Protein AF-J0WR57-F1 (afdb_monomer)

Foldseek 3Di:
DQWLQQPDDPPPDPPPVQDQPLPDVPCNPPRDGDDDPADDDDLDLADLPNQDDDRDDDPPQVSLQSLLSHPAAHALNSLSVLLVCCQDNPCNVNSLVSVLSSVVVVNRDLVSPAGPAATPPLLSLLVSLLVSVVSVNLVNSLSNLLNNLQRQLLDPHRDPNLLSSLVSNVVSLVVVVVCCVVVVDPLVSLVSLSLQSLCLEDDDDNSNVSSVVSNVVTDDDPDPRRPYPDLAADDLVQFVQDFQDDDAQAQQWDWAWDADPNFTKIWIAHNVRWIWIDGQADCVCCLWVLKDWTAGPPPRQIWIWHQDPVVSHIDIGSDDDPHTDLEAHHLNSVLSQLLSCLDPVRLVSLLSSVVSSRDGLVSVLVSQVRQCVPRLVSLLVSCVVNRNPCNRSVSSLLSLLQVQLPDPHGDPCLLSSLSVLVRCVVNQLVCCVVVSDPRRPSHSLVSQCPHDDSRNVSSVVSVVVSVVSVVVVVPDDDD

Secondary structure (DSSP, 8-state):
---TTS------S-------GGGSTT-TT-------SS------TT-TTT----SSSS--HHHHHHHHT-SSPPPHHHHHHHHHHHHHSSSHHHHHHHHHHHHHTT---GGG---SSPPS-HHHHHHHHHHHIIIIIHHHHHHHHHHHHHHHHHSSSPPTTHHHHHHHHHHHHHHHHHHHHTTSS-GGGG--HHHHHHHTSSS--HHHHHHHHHHHHSPPP-S-----S--PPPPHHHHB-----PPP-----EEEEEEETTEEEEEEE-TT--EEEEES---HIIIII-EEEEEETTT--EEEEEEETTTTEEEEESSPP-S---SPPPHHHHHHHHHHTTSTT-HHHHHHHHHTT---HHHHHHHHHHHHHHHHHHHHHHHHH-TTBHHHHHHHHHHHHHHHHTSSS--TTHHHHHHHHHHHHHHHHHHHHTTSSPPP--TTHHHHHT-SHHHHHHHHHHHHHHHHHHHHHHTSPP-

Organism: NCBI:txid1125718

Solvent-accessible surface area (backbone atoms only — not comparable to full-atom values): 27107 Å² total; per-residue (Å²): 128,81,62,60,54,66,71,78,79,88,58,102,54,94,68,77,71,78,61,70,46,40,82,41,94,92,36,64,85,51,95,56,79,73,83,85,90,70,76,73,93,74,98,55,80,86,47,83,82,78,61,86,61,67,83,66,75,100,66,68,64,68,59,30,52,51,61,32,61,47,90,59,64,51,52,42,68,54,42,43,49,48,57,49,33,33,64,68,38,94,60,25,68,62,27,41,53,18,50,52,46,16,42,77,70,62,21,60,53,44,88,37,57,71,68,88,45,68,60,76,63,32,43,52,46,23,51,54,35,44,55,40,26,75,72,70,37,43,71,40,28,57,45,49,48,27,53,53,31,36,48,38,42,71,41,99,60,78,53,81,31,50,42,40,35,44,50,39,48,58,70,46,44,63,63,51,52,52,32,32,75,70,65,75,38,66,72,74,73,59,59,41,65,10,44,48,29,34,32,44,42,82,79,82,49,68,39,29,53,53,25,39,56,51,52,72,76,40,76,86,68,98,58,83,75,59,81,53,80,65,83,68,57,53,54,48,90,71,20,55,77,60,76,79,87,54,76,65,37,85,54,52,38,46,61,38,76,42,77,54,94,93,36,66,25,36,40,36,34,37,76,87,67,54,47,31,35,30,69,57,43,91,47,64,48,48,48,37,41,44,34,45,71,30,30,32,66,91,78,66,47,67,31,30,38,33,72,38,76,93,75,71,40,69,44,79,34,83,62,80,80,87,62,72,48,89,66,61,40,33,31,32,59,41,36,50,49,57,55,16,24,42,46,99,87,28,53,65,53,46,50,47,30,57,72,59,61,26,69,22,46,68,25,52,48,72,32,37,81,48,39,44,88,83,41,41,66,39,49,54,50,42,44,72,76,38,44,50,46,38,66,52,46,51,42,61,40,47,51,48,36,28,57,30,26,71,40,97,64,65,52,92,58,43,43,57,39,39,51,51,44,54,20,42,49,65,28,52,48,54,34,24,75,71,67,76,44,74,80,81,82,57,53,32,40,76,62,31,38,80,40,76,66,66,40,7,55,38,30,43,53,41,50,52,51,55,48,57,54,50,53,63,56,71,76,49,81,88,126

Mean predicted aligned error: 15.96 Å

Radius of gyration: 25.79 Å; Cα contacts (8 Å, |Δi|>4): 731; chains: 1; bounding box: 66×67×67 Å

Structure (mmCIF, N/CA/C/O backbone):
data_AF-J0WR57-F1
#
_entry.id   AF-J0WR57-F1
#
loop_
_atom_site.group_PDB
_atom_site.id
_atom_site.type_symbol
_atom_site.label_atom_id
_atom_site.label_alt_id
_atom_site.label_comp_id
_atom_site.label_asym_id
_atom_site.label_entity_id
_atom_site.label_seq_id
_atom_site.pdbx_PDB_ins_code
_atom_site.Cartn_x
_atom_site.Cartn_y
_atom_site.Cartn_z
_atom_site.occupancy
_atom_site.B_iso_or_equiv
_atom_site.auth_seq_id
_atom_site.auth_comp_id
_atom_site.auth_asym_id
_atom_site.auth_atom_id
_atom_site.pdbx_PDB_model_num
ATOM 1 N N . MET A 1 1 ? -0.544 15.404 -5.374 1.00 26.88 1 MET A N 1
ATOM 2 C CA . MET A 1 1 ? -0.524 14.409 -4.278 1.00 26.88 1 MET A CA 1
ATOM 3 C C . MET A 1 1 ? -1.944 13.900 -4.107 1.00 26.88 1 MET A C 1
ATOM 5 O O . MET A 1 1 ? -2.766 14.613 -3.550 1.00 26.88 1 MET A O 1
ATOM 9 N N . GLU A 1 2 ? -2.259 12.734 -4.665 1.00 30.12 2 GLU A N 1
ATOM 10 C CA . GLU A 1 2 ? -3.587 12.127 -4.531 1.00 30.12 2 GLU A CA 1
ATOM 11 C C . GLU A 1 2 ? -3.778 11.599 -3.107 1.00 30.12 2 GLU A C 1
ATOM 13 O O . GLU A 1 2 ? -2.949 10.851 -2.590 1.00 30.12 2 GLU A O 1
ATOM 18 N N . HIS A 1 3 ? -4.840 12.051 -2.442 1.00 35.31 3 HIS A N 1
ATOM 19 C CA . HIS A 1 3 ? -5.084 11.751 -1.037 1.00 35.31 3 HIS A CA 1
ATOM 20 C C . HIS A 1 3 ? -5.622 10.312 -0.871 1.00 35.31 3 HIS A C 1
ATOM 22 O O . HIS A 1 3 ? -6.600 9.962 -1.532 1.00 35.31 3 HIS A O 1
ATOM 28 N N . PRO A 1 4 ? -5.113 9.496 0.074 1.00 35.62 4 PRO A N 1
ATOM 29 C CA . PRO A 1 4 ? -5.516 8.091 0.296 1.00 35.62 4 PRO A CA 1
ATOM 30 C C . PRO A 1 4 ? -6.956 7.884 0.811 1.00 35.62 4 PRO A C 1
ATOM 32 O O . PRO A 1 4 ? -7.306 6.792 1.251 1.00 35.62 4 PRO A O 1
ATOM 35 N N . LEU A 1 5 ? -7.786 8.930 0.794 1.00 33.75 5 LEU A N 1
ATOM 36 C CA . LEU A 1 5 ? -9.206 8.873 1.160 1.00 33.75 5 LEU A CA 1
ATOM 37 C C . LEU A 1 5 ? -10.145 9.024 -0.029 1.00 33.75 5 LEU A C 1
ATOM 39 O O . LEU A 1 5 ? -11.354 8.898 0.151 1.00 33.75 5 LEU A O 1
ATOM 43 N N . VAL A 1 6 ? -9.613 9.298 -1.223 1.00 38.66 6 VAL A N 1
ATOM 44 C CA . VAL A 1 6 ? -10.423 9.234 -2.433 1.00 38.66 6 VAL A CA 1
ATOM 45 C C . VAL A 1 6 ? -10.848 7.778 -2.577 1.00 38.66 6 VAL A C 1
ATOM 47 O O . VAL A 1 6 ? -10.002 6.918 -2.812 1.00 38.66 6 VAL A O 1
ATOM 50 N N . GLU A 1 7 ? -12.134 7.488 -2.357 1.00 36.50 7 GLU A N 1
ATOM 51 C CA . GLU A 1 7 ? -12.684 6.162 -2.623 1.00 36.50 7 GLU A CA 1
ATOM 52 C C . GLU A 1 7 ? -12.324 5.770 -4.063 1.00 36.50 7 GLU A C 1
ATOM 54 O O . GLU A 1 7 ? -12.762 6.453 -4.995 1.00 36.50 7 GLU A O 1
ATOM 59 N N . PRO A 1 8 ? -11.538 4.701 -4.288 1.00 34.19 8 PRO A N 1
ATOM 60 C CA . PRO A 1 8 ? -11.415 4.136 -5.616 1.00 34.19 8 PRO A CA 1
ATOM 61 C C . PRO A 1 8 ? -12.784 3.554 -5.949 1.00 34.19 8 PRO A C 1
ATOM 63 O O . PRO A 1 8 ? -13.221 2.634 -5.265 1.00 34.19 8 PRO A O 1
ATOM 66 N N . TRP A 1 9 ? -13.458 4.162 -6.918 1.00 34.75 9 TRP A N 1
ATOM 67 C CA . TRP A 1 9 ? -14.602 3.674 -7.689 1.00 34.75 9 TRP A CA 1
ATOM 68 C C . TRP A 1 9 ? -14.969 2.196 -7.406 1.00 34.75 9 TRP A C 1
ATOM 70 O O . TRP A 1 9 ? -14.271 1.309 -7.883 1.00 34.75 9 TRP A O 1
ATOM 80 N N . ASP A 1 10 ? -16.048 1.936 -6.650 1.00 30.19 10 ASP A N 1
ATOM 81 C CA . ASP A 1 10 ? -16.910 0.764 -6.918 1.00 30.19 10 ASP A CA 1
ATOM 82 C C . ASP A 1 10 ? -18.162 1.274 -7.614 1.00 30.19 10 ASP A C 1
ATOM 84 O O . ASP A 1 10 ? -19.243 1.324 -7.038 1.00 30.19 10 ASP A O 1
ATOM 88 N N . ASP A 1 11 ? -17.988 1.672 -8.861 1.00 33.50 11 ASP A N 1
ATOM 89 C CA . ASP A 1 11 ? -18.999 1.394 -9.860 1.00 33.50 11 ASP A CA 1
ATOM 90 C C . ASP A 1 11 ? -18.216 0.766 -11.012 1.00 33.50 11 ASP A C 1
ATOM 92 O O . ASP A 1 11 ? -17.541 1.458 -11.771 1.00 33.50 11 ASP A O 1
ATOM 96 N N . ASP A 1 12 ? -18.273 -0.563 -11.131 1.00 31.77 12 ASP A N 1
ATOM 97 C CA . ASP A 1 12 ? -17.769 -1.347 -12.274 1.00 31.77 12 ASP A CA 1
ATOM 98 C C . ASP A 1 12 ? -18.580 -1.078 -13.564 1.00 31.77 12 ASP A C 1
ATOM 100 O O . ASP A 1 12 ? -18.811 -1.942 -14.411 1.00 31.77 12 ASP A O 1
ATOM 104 N N . LYS A 1 13 ? -19.028 0.162 -13.740 1.00 29.81 13 LYS A N 1
ATOM 105 C CA . LYS A 1 13 ? -19.564 0.710 -14.972 1.00 29.81 13 LYS A CA 1
ATOM 106 C C . LYS A 1 13 ? -18.996 2.110 -15.099 1.00 29.81 13 LYS A C 1
ATOM 108 O O . LYS A 1 13 ? -19.203 2.945 -14.224 1.00 29.81 13 LYS A O 1
ATOM 113 N N . GLU A 1 14 ? -18.323 2.378 -16.213 1.00 30.67 14 GLU A N 1
ATOM 114 C CA . GLU A 1 14 ? -18.175 3.732 -16.741 1.00 30.67 14 GLU A CA 1
ATOM 115 C C . GLU A 1 14 ? -19.575 4.341 -16.926 1.00 30.67 14 GLU A C 1
ATOM 117 O O . GLU A 1 14 ? -20.140 4.359 -18.017 1.00 30.67 14 GLU A O 1
ATOM 122 N N . HIS A 1 15 ? -20.181 4.832 -15.853 1.00 32.00 15 HIS A N 1
ATOM 123 C CA . HIS A 1 15 ? -21.274 5.767 -15.961 1.00 32.00 15 HIS A CA 1
ATOM 124 C C . HIS A 1 15 ? -20.640 7.142 -16.089 1.00 32.00 15 HIS A C 1
ATOM 126 O O . HIS A 1 15 ? -20.362 7.845 -15.122 1.00 32.00 15 HIS A O 1
ATOM 132 N N . LEU A 1 16 ? -20.409 7.500 -17.354 1.00 35.66 16 LEU A N 1
ATOM 133 C CA . LEU A 1 16 ? -20.816 8.799 -17.872 1.00 35.66 16 LEU A CA 1
ATOM 134 C C . LEU A 1 16 ? -22.027 9.276 -17.059 1.00 35.66 16 LEU A C 1
ATOM 136 O O . LEU A 1 16 ? -23.134 8.769 -17.243 1.00 35.66 16 LEU A O 1
ATOM 140 N N . THR A 1 17 ? -21.827 10.194 -16.118 1.00 35.88 17 THR A N 1
ATOM 141 C CA . THR A 1 17 ? -22.966 10.885 -15.518 1.00 35.88 17 THR A CA 1
ATOM 142 C C . THR A 1 17 ? -23.488 11.835 -16.589 1.00 35.88 17 THR A C 1
ATOM 144 O O . THR A 1 17 ? -23.062 12.984 -16.668 1.00 35.88 17 THR A O 1
ATOM 147 N N . ASP A 1 18 ? -24.364 11.342 -17.465 1.00 36.44 18 ASP A N 1
ATOM 148 C CA . ASP A 1 18 ? -25.201 12.194 -18.306 1.00 36.44 18 ASP A CA 1
ATOM 149 C C . ASP A 1 18 ? -26.169 12.912 -17.359 1.00 36.44 18 ASP A C 1
ATOM 151 O O . ASP A 1 18 ? -27.240 12.416 -17.011 1.00 36.44 18 ASP A O 1
ATOM 155 N N . VAL A 1 19 ? -25.744 14.059 -16.833 1.00 42.56 19 VAL A N 1
ATOM 156 C CA . VAL A 1 19 ? -26.613 14.899 -16.013 1.00 42.56 19 VAL A CA 1
ATOM 157 C C . VAL A 1 19 ? -27.412 15.775 -16.959 1.00 42.56 19 VAL A C 1
ATOM 159 O O . VAL A 1 19 ? -26.905 16.761 -17.491 1.00 42.56 19 VAL A O 1
ATOM 162 N N . SER A 1 20 ? -28.675 15.406 -17.166 1.00 43.62 20 SER A N 1
ATOM 163 C CA . SER A 1 20 ? -29.628 16.265 -17.859 1.00 43.62 20 SER A CA 1
ATOM 164 C C . SER A 1 20 ? -29.878 17.515 -17.017 1.00 43.62 20 SER A C 1
ATOM 166 O O . SER A 1 20 ? -30.499 17.469 -15.955 1.00 43.62 20 SER A O 1
ATOM 168 N N . LEU A 1 21 ? -29.400 18.661 -17.499 1.00 50.06 21 LEU A N 1
ATOM 169 C CA . LEU A 1 21 ? -29.666 19.964 -16.884 1.00 50.06 21 LEU A CA 1
ATOM 170 C C . LEU A 1 21 ? -31.128 20.416 -17.068 1.00 50.06 21 LEU A C 1
ATOM 172 O O . LEU A 1 21 ? -31.550 21.383 -16.434 1.00 50.06 21 LEU A O 1
ATOM 176 N N . ALA A 1 22 ? -31.915 19.696 -17.876 1.00 45.75 22 ALA A N 1
ATOM 177 C CA . ALA A 1 22 ? -33.303 20.028 -18.190 1.00 45.75 22 ALA A CA 1
ATOM 178 C C . ALA A 1 22 ? -34.257 19.916 -16.986 1.00 45.75 22 ALA A C 1
ATOM 180 O O . ALA A 1 22 ? -35.310 20.551 -16.983 1.00 45.75 22 ALA A O 1
ATOM 181 N N . GLU A 1 23 ? -33.892 19.148 -15.956 1.00 47.56 23 GLU A N 1
ATOM 182 C CA . GLU A 1 23 ? -34.698 18.980 -14.738 1.00 47.56 23 GLU A CA 1
ATOM 183 C C . GLU A 1 23 ? -34.491 20.115 -13.713 1.00 47.56 23 GLU A C 1
ATOM 185 O O . GLU A 1 23 ? -35.165 20.161 -12.684 1.00 47.56 23 GLU A O 1
ATOM 190 N N . GLN A 1 24 ? -33.576 21.060 -13.971 1.00 49.53 24 GLN A N 1
ATOM 191 C CA . GLN A 1 24 ? -33.324 22.182 -13.066 1.00 49.53 24 GLN A CA 1
ATOM 192 C C . GLN A 1 24 ? -34.300 23.348 -13.310 1.00 49.53 24 GLN A C 1
ATOM 194 O O . GLN A 1 24 ? -34.477 23.776 -14.457 1.00 49.53 24 GLN A O 1
ATOM 199 N N . PRO A 1 25 ? -34.891 23.938 -12.249 1.00 41.72 25 PRO A N 1
ATOM 200 C CA . PRO A 1 25 ? -35.737 25.122 -12.380 1.00 41.72 25 PRO A CA 1
ATOM 201 C C . PRO A 1 25 ? -34.952 26.286 -13.002 1.00 41.72 25 PRO A C 1
ATOM 203 O O . PRO A 1 25 ? -33.979 26.755 -12.414 1.00 41.72 25 PRO A O 1
ATOM 206 N N . GLY A 1 26 ? -35.369 26.735 -14.190 1.00 50.66 26 GLY A N 1
ATOM 207 C CA . GLY A 1 26 ? -34.717 27.812 -14.951 1.00 50.66 26 GLY A CA 1
ATOM 208 C C . GLY A 1 26 ? -33.815 27.358 -16.107 1.00 50.66 26 GLY A C 1
ATOM 209 O O . GLY A 1 26 ? -33.384 28.201 -16.885 1.00 50.66 26 GLY A O 1
ATOM 210 N N . LEU A 1 27 ? -33.563 26.052 -16.259 1.00 50.47 27 LEU A N 1
ATOM 211 C CA . LEU A 1 27 ? -32.819 25.463 -17.392 1.00 50.47 27 LEU A CA 1
ATOM 212 C C . LEU A 1 27 ? -33.674 24.481 -18.213 1.00 50.47 27 LEU A C 1
ATOM 214 O O . LEU A 1 27 ? -33.183 23.772 -19.093 1.00 50.47 27 LEU A O 1
ATOM 218 N N . THR A 1 28 ? -34.976 24.457 -17.940 1.00 46.31 28 THR A N 1
ATOM 219 C CA . THR A 1 28 ? -35.961 23.629 -18.632 1.00 46.31 28 THR A CA 1
ATOM 220 C C . THR A 1 28 ? -35.990 23.997 -20.120 1.00 46.31 28 THR A C 1
ATOM 222 O O . THR A 1 28 ? -36.286 25.136 -20.476 1.00 46.31 28 THR A O 1
ATOM 225 N N . GLY A 1 29 ? -35.654 23.042 -20.994 1.00 45.31 29 GLY A N 1
ATOM 226 C CA . GLY A 1 29 ? -35.658 23.218 -22.455 1.00 45.31 29 GLY A CA 1
ATOM 227 C C . GLY A 1 29 ? -34.293 23.449 -23.117 1.00 45.31 29 GLY A C 1
ATOM 228 O O . GLY A 1 29 ? -34.242 23.539 -24.341 1.00 45.31 29 GLY A O 1
ATOM 229 N N . TRP A 1 30 ? -33.191 23.501 -22.360 1.00 38.59 30 TRP A N 1
ATOM 230 C CA . TRP A 1 30 ? -31.837 23.613 -22.921 1.00 38.59 30 TRP A CA 1
ATOM 231 C C . TRP A 1 30 ? -31.122 22.247 -22.919 1.00 38.59 30 TRP A C 1
ATOM 233 O O . TRP A 1 30 ? -30.823 21.727 -21.842 1.00 38.59 30 TRP A O 1
ATOM 243 N N . PRO A 1 31 ? -30.818 21.643 -24.088 1.00 42.03 31 PRO A N 1
ATOM 244 C CA . PRO A 1 31 ? -30.141 20.349 -24.167 1.00 42.03 31 PRO A CA 1
ATOM 245 C C . PRO A 1 31 ? -28.627 20.538 -24.007 1.00 42.03 31 PRO A C 1
ATOM 247 O O . PRO A 1 31 ? -27.867 20.508 -24.972 1.00 42.03 31 PRO A O 1
ATOM 250 N N . ILE A 1 32 ? -28.173 20.791 -22.781 1.00 42.75 32 ILE A N 1
ATOM 251 C CA . ILE A 1 32 ? -26.743 20.864 -22.469 1.00 42.75 32 ILE A CA 1
ATOM 252 C C . ILE A 1 32 ? -26.299 19.494 -21.949 1.00 42.75 32 ILE A C 1
ATOM 254 O O . ILE A 1 32 ? -26.688 19.087 -20.857 1.00 42.75 32 ILE A O 1
ATOM 258 N N . HIS A 1 33 ? -25.463 18.809 -22.730 1.00 39.94 33 HIS A N 1
ATOM 259 C CA . HIS A 1 33 ? -24.757 17.593 -22.323 1.00 39.94 33 HIS A CA 1
ATOM 260 C C . HIS A 1 33 ? -23.309 17.947 -21.973 1.00 39.94 33 HIS A C 1
ATOM 262 O O . HIS A 1 33 ? -22.580 18.475 -22.815 1.00 39.94 33 HIS A O 1
ATOM 268 N N . VAL A 1 34 ? -22.876 17.661 -20.743 1.00 41.56 34 VAL A N 1
ATOM 269 C CA . VAL A 1 34 ? -21.486 17.880 -20.314 1.00 41.56 34 VAL A CA 1
ATOM 270 C C . VAL A 1 34 ? -20.727 16.563 -20.427 1.00 41.56 34 VAL A C 1
ATOM 272 O O . VAL A 1 34 ? -21.001 15.613 -19.701 1.00 41.56 34 VAL A O 1
ATOM 275 N N . ARG A 1 35 ? -19.761 16.505 -21.349 1.00 36.25 35 ARG A N 1
ATOM 276 C CA . ARG A 1 35 ? -18.879 15.348 -21.541 1.00 36.25 35 ARG A CA 1
ATOM 277 C C . ARG A 1 35 ? -17.510 15.675 -20.943 1.00 36.25 35 ARG A C 1
ATOM 279 O O . ARG A 1 35 ? -16.794 16.522 -21.469 1.00 36.25 35 ARG A O 1
ATOM 286 N N . GLU A 1 36 ? -17.161 15.046 -19.826 1.00 43.22 36 GLU A N 1
ATOM 287 C CA . GLU A 1 36 ? -15.925 15.351 -19.097 1.00 43.22 36 GLU A CA 1
ATOM 288 C C . GLU A 1 36 ? -14.768 14.457 -19.569 1.00 43.22 36 GLU A C 1
ATOM 290 O O . GLU A 1 36 ? -14.849 13.233 -19.499 1.00 43.22 36 GLU A O 1
ATOM 295 N N . TYR A 1 37 ? -13.675 15.074 -20.023 1.00 34.19 37 TYR A N 1
ATOM 296 C CA . TYR A 1 37 ? -12.399 14.386 -20.271 1.00 34.19 37 TYR A CA 1
ATOM 297 C C . TYR A 1 37 ? -11.319 14.824 -19.263 1.00 34.19 37 TYR A C 1
ATOM 299 O O . TYR A 1 37 ? -10.432 14.040 -18.942 1.00 34.19 37 TYR A O 1
ATOM 307 N N . TRP A 1 38 ? -11.435 16.043 -18.719 1.00 30.92 38 TRP A N 1
ATOM 308 C CA . TRP A 1 38 ? -10.573 16.656 -17.702 1.00 30.92 38 TRP A CA 1
ATOM 309 C C . TRP A 1 38 ? -11.420 17.676 -16.910 1.00 30.92 38 TRP A C 1
ATOM 311 O O . TRP A 1 38 ? -12.221 18.386 -17.516 1.00 30.92 38 TRP A O 1
ATOM 321 N N . GLY A 1 39 ? -11.310 17.692 -15.577 1.00 37.38 39 GLY A N 1
ATOM 322 C CA . GLY A 1 39 ? -12.265 18.359 -14.677 1.00 37.38 39 GLY A CA 1
ATOM 323 C C . GLY A 1 39 ? -12.363 19.882 -14.831 1.00 37.38 39 GLY A C 1
ATOM 324 O O . GLY A 1 39 ? -11.349 20.566 -14.948 1.00 37.38 39 GLY A O 1
ATOM 325 N N . PHE A 1 40 ? -13.593 20.402 -14.777 1.00 32.50 40 PHE A N 1
ATOM 326 C CA . PHE A 1 40 ? -13.911 21.832 -14.691 1.00 32.50 40 PHE A CA 1
ATOM 327 C C . PHE A 1 40 ? -14.579 22.156 -13.345 1.00 32.50 40 PHE A C 1
ATOM 329 O O . PHE A 1 40 ? -15.391 21.375 -12.847 1.00 32.50 40 PHE A O 1
ATOM 336 N N . HIS A 1 41 ? -14.288 23.336 -12.790 1.00 34.84 41 HIS A N 1
ATOM 337 C CA . HIS A 1 41 ? -14.971 23.894 -11.620 1.00 34.84 41 HIS A CA 1
ATOM 338 C C . HIS A 1 41 ? -16.207 24.693 -12.067 1.00 34.84 41 HIS A C 1
ATOM 340 O O . HIS A 1 41 ? -16.068 25.730 -12.710 1.00 34.84 41 HIS A O 1
ATOM 346 N N . TYR A 1 42 ? -17.417 24.248 -11.707 1.00 36.66 42 TYR A N 1
ATOM 347 C CA . TYR A 1 42 ? -18.626 25.076 -11.806 1.00 36.66 42 TYR A CA 1
ATOM 348 C C . TYR A 1 42 ? -19.414 25.072 -10.490 1.00 36.66 42 TYR A C 1
ATOM 350 O O . TYR A 1 42 ? -19.765 24.025 -9.940 1.00 36.66 42 TYR A O 1
ATOM 358 N N . LEU A 1 43 ? -19.735 26.276 -10.009 1.00 39.16 43 LEU A N 1
ATOM 359 C CA . LEU A 1 43 ? -20.603 26.539 -8.862 1.00 39.16 43 LEU A CA 1
ATOM 360 C C . LEU A 1 43 ? -22.056 26.155 -9.194 1.00 39.16 43 LEU A C 1
ATOM 362 O O . LEU A 1 43 ? -22.813 26.963 -9.724 1.00 39.16 43 LEU A O 1
ATOM 366 N N . LEU A 1 44 ? -22.465 24.924 -8.872 1.00 51.34 44 LEU A N 1
ATOM 367 C CA . LEU A 1 44 ? -23.857 24.457 -8.993 1.00 51.34 44 LEU A CA 1
ATOM 368 C C . LEU A 1 44 ? -24.475 24.119 -7.615 1.00 51.34 44 LEU A C 1
ATOM 370 O O . LEU A 1 44 ? -24.326 23.000 -7.119 1.00 51.34 44 LEU A O 1
ATOM 374 N N . PRO A 1 45 ? -25.193 25.060 -6.965 1.00 41.03 45 PRO A N 1
ATOM 375 C CA . PRO A 1 45 ? -25.718 24.913 -5.597 1.00 41.03 45 PRO A CA 1
ATOM 376 C C . PRO A 1 45 ? -26.710 23.757 -5.370 1.00 41.03 45 PRO A C 1
ATOM 378 O O . PRO A 1 45 ? -27.014 23.439 -4.223 1.00 41.03 45 PRO A O 1
ATOM 381 N N . ARG A 1 46 ? -27.235 23.140 -6.439 1.00 43.66 46 ARG A N 1
ATOM 382 C CA . ARG A 1 46 ? -28.275 22.093 -6.389 1.00 43.66 46 ARG A CA 1
ATOM 383 C C . ARG A 1 46 ? -27.826 20.708 -6.878 1.00 43.66 46 ARG A C 1
ATOM 385 O O . ARG A 1 46 ? -28.667 19.828 -7.012 1.00 43.66 46 ARG A O 1
ATOM 392 N N . MET A 1 47 ? -26.533 20.491 -7.139 1.00 49.09 47 MET A N 1
ATOM 393 C CA . MET A 1 47 ? -26.031 19.217 -7.684 1.00 49.09 47 MET A CA 1
ATOM 394 C C . MET A 1 47 ? -24.988 18.556 -6.775 1.00 49.09 47 MET A C 1
ATOM 396 O O . MET A 1 47 ? -23.789 18.767 -6.942 1.00 49.09 47 MET A O 1
ATOM 400 N N . SER A 1 48 ? -25.430 17.693 -5.849 1.00 42.78 48 SER A N 1
ATOM 401 C CA . SER A 1 48 ? -24.553 16.893 -4.964 1.00 42.78 48 SER A CA 1
ATOM 402 C C . SER A 1 48 ? -23.544 16.019 -5.701 1.00 42.78 48 SER A C 1
ATOM 404 O O . SER A 1 48 ? -22.487 15.702 -5.158 1.00 42.78 48 SER A O 1
ATOM 406 N N . ASN A 1 49 ? -23.896 15.579 -6.908 1.00 41.44 49 ASN A N 1
ATOM 407 C CA . ASN A 1 49 ? -23.191 14.504 -7.603 1.00 41.44 49 ASN A CA 1
ATOM 408 C C . ASN A 1 49 ? -22.050 15.051 -8.465 1.00 41.44 49 ASN A C 1
ATOM 410 O O . ASN A 1 49 ? -21.045 14.372 -8.643 1.00 41.44 49 ASN A O 1
ATOM 414 N N . LEU A 1 50 ? -22.201 16.288 -8.955 1.00 43.41 50 LEU A N 1
ATOM 415 C CA . LEU A 1 50 ? -21.220 16.956 -9.812 1.00 43.41 50 LEU A CA 1
ATOM 416 C C . LEU A 1 50 ? -20.079 17.589 -9.016 1.00 43.41 50 LEU A C 1
ATOM 418 O O . LEU A 1 50 ? -19.060 17.966 -9.588 1.00 43.41 50 LEU A O 1
ATOM 422 N N . LEU A 1 51 ? -20.236 17.718 -7.695 1.00 42.38 51 LEU A N 1
ATOM 423 C CA . LEU A 1 51 ? -19.182 18.270 -6.869 1.00 42.38 51 LEU A CA 1
ATOM 424 C C . LEU A 1 51 ? -18.100 17.233 -6.572 1.00 42.38 51 LEU A C 1
ATOM 426 O O . LEU A 1 51 ? -18.350 16.144 -6.048 1.00 42.38 51 LEU A O 1
ATOM 430 N N . ILE A 1 52 ? -16.872 17.683 -6.815 1.00 40.31 52 ILE A N 1
ATOM 431 C CA . ILE A 1 52 ? -15.586 17.082 -6.466 1.00 40.31 52 ILE A CA 1
ATOM 432 C C . ILE A 1 52 ? -15.053 16.127 -7.539 1.00 40.31 52 ILE A C 1
ATOM 434 O O . ILE A 1 52 ? -15.046 14.904 -7.378 1.00 40.31 52 ILE A O 1
ATOM 438 N N . ARG A 1 53 ? -14.507 16.750 -8.589 1.00 37.75 53 ARG A N 1
ATOM 439 C CA . ARG A 1 53 ? -13.243 16.365 -9.217 1.00 37.75 53 ARG A CA 1
ATOM 440 C C . ARG A 1 53 ? -12.364 17.618 -9.324 1.00 37.75 53 ARG A C 1
ATOM 442 O O . ARG A 1 53 ? -12.662 18.509 -10.103 1.00 37.75 53 ARG A O 1
ATOM 449 N N . SER A 1 54 ? -11.258 17.657 -8.592 1.00 32.34 54 SER A N 1
ATOM 450 C CA . SER A 1 54 ? -9.981 18.010 -9.210 1.00 32.34 54 SER A CA 1
ATOM 451 C C . SER A 1 54 ? -8.905 17.187 -8.504 1.00 32.34 54 SER A C 1
ATOM 453 O O . SER A 1 54 ? -8.688 17.245 -7.297 1.00 32.34 54 SER A O 1
ATOM 455 N N . VAL A 1 55 ? -8.331 16.267 -9.270 1.00 34.66 55 VAL A N 1
ATOM 456 C CA . VAL A 1 55 ? -7.240 15.384 -8.845 1.00 34.66 55 VAL A CA 1
ATOM 457 C C . VAL A 1 55 ? -5.910 16.151 -8.876 1.00 34.66 55 VAL A C 1
ATOM 459 O O . VAL A 1 55 ? -4.913 15.701 -8.318 1.00 34.66 55 VAL A O 1
ATOM 462 N N . HIS A 1 56 ? -5.891 17.339 -9.480 1.00 32.94 56 HIS A N 1
ATOM 463 C CA . HIS A 1 56 ? -4.767 18.261 -9.572 1.00 32.94 56 HIS A CA 1
ATOM 464 C C . HIS A 1 56 ? -5.308 19.694 -9.414 1.00 32.94 56 HIS A C 1
ATOM 466 O O . HIS A 1 56 ? -6.356 19.982 -9.985 1.00 32.94 56 HIS A O 1
ATOM 472 N N . PHE A 1 57 ? -4.558 20.546 -8.703 1.00 32.03 57 PHE A N 1
ATOM 473 C CA . PHE A 1 57 ? -4.723 21.999 -8.478 1.00 32.03 57 PHE A CA 1
ATOM 474 C C . PHE A 1 57 ? -5.424 22.450 -7.176 1.00 32.03 57 PHE A C 1
ATOM 476 O O . PHE A 1 57 ? -6.634 22.318 -7.021 1.00 32.03 57 PHE A O 1
ATOM 483 N N . ASP A 1 58 ? -4.601 22.939 -6.236 1.00 35.25 58 ASP A N 1
ATOM 484 C CA . ASP A 1 58 ? -4.580 24.192 -5.434 1.00 35.25 58 ASP A CA 1
ATOM 485 C C . ASP A 1 58 ? -5.869 24.997 -5.109 1.00 35.25 58 ASP A C 1
ATOM 487 O O . ASP A 1 58 ? -5.793 26.024 -4.441 1.00 35.25 58 ASP A O 1
ATOM 491 N N . GLU A 1 59 ? -7.081 24.557 -5.458 1.00 40.09 59 GLU A N 1
ATOM 492 C CA . GLU A 1 59 ? -8.322 25.324 -5.222 1.00 40.09 59 GLU A CA 1
ATOM 493 C C . GLU A 1 59 ? -9.379 24.522 -4.433 1.00 40.09 59 GLU A C 1
ATOM 495 O O . GLU A 1 59 ? -10.516 24.296 -4.850 1.00 40.09 59 GLU A O 1
ATOM 500 N N . GLY A 1 60 ? -9.019 24.092 -3.218 1.00 49.53 60 GLY A N 1
ATOM 501 C CA . GLY A 1 60 ? -9.931 23.411 -2.278 1.00 49.53 60 GLY A CA 1
ATOM 502 C C . GLY A 1 60 ? -10.967 24.321 -1.588 1.00 49.53 60 GLY A C 1
ATOM 503 O O . GLY A 1 60 ? -11.837 23.832 -0.863 1.00 49.53 60 GLY A O 1
ATOM 504 N N . MET A 1 61 ? -10.885 25.639 -1.791 1.00 55.53 61 MET A N 1
ATOM 505 C CA . MET A 1 61 ? -11.615 26.655 -1.021 1.00 55.53 61 MET A CA 1
ATOM 506 C C . MET A 1 61 ? -13.112 26.742 -1.364 1.00 55.53 61 MET A C 1
ATOM 508 O O . MET A 1 61 ? -13.961 26.665 -0.471 1.00 55.53 61 MET A O 1
ATOM 512 N N . GLU A 1 62 ? -13.456 26.922 -2.642 1.00 53.22 62 GLU A N 1
ATOM 513 C CA . GLU A 1 62 ? -14.850 27.129 -3.069 1.00 53.22 62 GLU A CA 1
ATOM 514 C C . GLU A 1 62 ? -15.687 25.855 -2.887 1.00 53.22 62 GLU A C 1
ATOM 516 O O . GLU A 1 62 ? -16.839 25.904 -2.445 1.00 53.22 62 GLU A O 1
ATOM 521 N N . SER A 1 63 ? -15.051 24.700 -3.090 1.00 63.56 63 SER A N 1
ATOM 522 C CA . SER A 1 63 ? -15.651 23.372 -2.956 1.00 63.56 63 SER A CA 1
ATOM 523 C C . SER A 1 63 ? -16.129 23.063 -1.530 1.00 63.56 63 SER A C 1
ATOM 525 O O . SER A 1 63 ? -17.217 22.508 -1.351 1.00 63.56 63 SER A O 1
ATOM 527 N N . ALA A 1 64 ? -15.369 23.443 -0.492 1.00 69.56 64 ALA A N 1
ATOM 528 C CA . ALA A 1 64 ? -15.746 23.183 0.902 1.00 69.56 64 ALA A CA 1
ATOM 529 C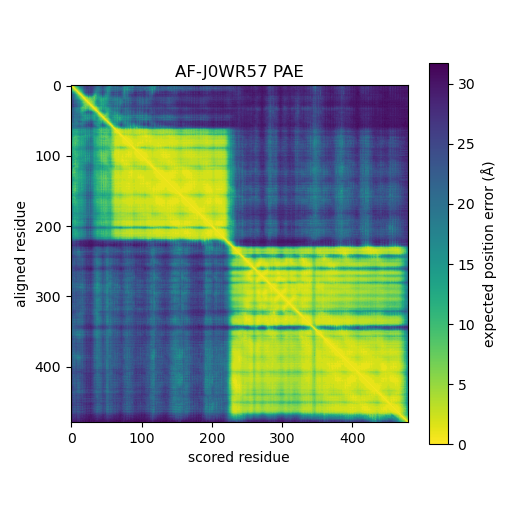 C . ALA A 1 64 ? -16.955 24.030 1.334 1.00 69.56 64 ALA A C 1
ATOM 531 O O . ALA A 1 64 ? -17.934 23.501 1.864 1.00 69.56 64 ALA A O 1
ATOM 532 N N . ARG A 1 65 ? -16.940 25.336 1.030 1.00 70.19 65 ARG A N 1
ATOM 533 C CA . ARG A 1 65 ? -18.067 26.243 1.318 1.00 70.19 65 ARG A CA 1
ATOM 534 C C . ARG A 1 65 ? -19.335 25.851 0.573 1.00 70.19 65 ARG A C 1
ATOM 536 O O . ARG A 1 65 ? -20.427 25.934 1.128 1.00 70.19 65 ARG A O 1
ATOM 543 N N . GLN A 1 66 ? -19.208 25.408 -0.673 1.00 67.12 66 GLN A N 1
ATOM 544 C CA . GLN A 1 66 ? -20.352 24.926 -1.435 1.00 67.12 66 GLN A CA 1
ATOM 545 C C . GLN A 1 66 ? -20.921 23.634 -0.847 1.00 67.12 66 GLN A C 1
ATOM 547 O O . GLN A 1 66 ? -22.137 23.506 -0.710 1.00 67.12 66 GLN A O 1
ATOM 552 N N . THR A 1 67 ? -20.048 22.716 -0.429 1.00 71.31 67 THR A N 1
ATOM 553 C CA . THR A 1 67 ? -20.453 21.497 0.279 1.00 71.31 67 THR A CA 1
ATOM 554 C C . THR A 1 67 ? -21.252 21.841 1.539 1.00 71.31 67 THR A C 1
ATOM 556 O O . THR A 1 67 ? -22.314 21.268 1.776 1.00 71.31 67 THR A O 1
ATOM 559 N N . ALA A 1 68 ? -20.808 22.846 2.297 1.00 78.50 68 ALA A N 1
ATOM 560 C CA . ALA A 1 68 ? -21.506 23.322 3.486 1.00 78.50 68 ALA A CA 1
ATOM 561 C C . ALA A 1 68 ? -22.855 23.994 3.207 1.00 78.50 68 ALA A C 1
ATOM 563 O O . ALA A 1 68 ? -23.664 24.081 4.119 1.00 78.50 68 ALA A O 1
ATOM 564 N N . ARG A 1 69 ? -23.147 24.410 1.967 1.00 73.50 69 ARG A N 1
ATOM 565 C CA . ARG A 1 69 ? -24.423 25.031 1.552 1.00 73.50 69 ARG A CA 1
ATOM 566 C C . ARG A 1 69 ? -25.390 24.060 0.878 1.00 73.50 69 ARG A C 1
ATOM 568 O O . ARG A 1 69 ? -26.448 24.473 0.409 1.00 73.50 69 ARG A O 1
ATOM 575 N N . HIS A 1 70 ? -25.057 22.772 0.854 1.00 68.31 70 HIS A N 1
ATOM 576 C CA . HIS A 1 70 ? -25.870 21.761 0.194 1.00 68.31 70 HIS A CA 1
ATOM 577 C C . HIS A 1 70 ? -27.293 21.659 0.784 1.00 68.31 70 HIS A C 1
ATOM 579 O O . HIS A 1 70 ? -27.508 21.958 1.963 1.00 68.31 70 HIS A O 1
ATOM 585 N N . GLY A 1 71 ? -28.269 21.272 -0.046 1.00 63.25 71 GLY A N 1
ATOM 586 C CA . GLY A 1 71 ? -29.689 21.182 0.333 1.00 63.25 71 GLY A CA 1
ATOM 587 C C . GLY A 1 71 ? -30.103 19.862 0.997 1.00 63.25 71 GLY A C 1
ATOM 588 O O . GLY A 1 71 ? -31.180 19.785 1.578 1.00 63.25 71 GLY A O 1
ATOM 589 N N . HIS A 1 72 ? -29.254 18.833 0.932 1.00 70.69 72 HIS A N 1
ATOM 590 C CA . HIS A 1 72 ? -29.511 17.502 1.497 1.00 70.69 72 HIS A CA 1
ATOM 591 C C . HIS A 1 72 ? -28.288 16.958 2.255 1.00 70.69 72 HIS A C 1
ATOM 593 O O . HIS A 1 72 ? -27.171 17.422 2.018 1.00 70.69 72 HIS A O 1
ATOM 599 N N . PRO A 1 73 ? -28.435 15.941 3.118 1.00 77.69 73 PRO A N 1
ATOM 600 C CA . PRO A 1 73 ? -27.287 15.316 3.766 1.00 77.69 73 PRO A CA 1
ATOM 601 C C . PRO A 1 73 ? -26.219 14.829 2.776 1.00 77.69 73 PRO A C 1
ATOM 603 O O . PRO A 1 73 ? -26.545 14.225 1.749 1.00 77.69 73 PRO A O 1
ATOM 606 N N . LEU A 1 74 ? -24.943 15.071 3.090 1.00 77.50 74 LEU A N 1
ATOM 607 C CA . LEU A 1 74 ? -23.796 14.784 2.221 1.00 77.50 74 LEU A CA 1
ATOM 608 C C . LEU A 1 74 ? -23.627 13.286 1.993 1.00 77.50 74 LEU A C 1
ATOM 610 O O . LEU A 1 74 ? -23.783 12.496 2.921 1.00 77.50 74 LEU A O 1
ATOM 614 N N . THR A 1 75 ? -23.290 12.876 0.771 1.00 69.44 75 THR A N 1
ATOM 615 C CA . THR A 1 75 ? -22.984 11.467 0.465 1.00 69.44 75 THR A CA 1
ATOM 616 C C . THR A 1 75 ? -21.744 10.984 1.229 1.00 69.44 75 THR A C 1
ATOM 618 O O . THR A 1 75 ? -20.945 11.803 1.682 1.00 69.44 75 THR A O 1
ATOM 621 N N . ARG A 1 76 ? -21.536 9.661 1.327 1.00 71.94 76 ARG A N 1
ATOM 622 C CA . ARG A 1 76 ? -20.347 9.076 1.986 1.00 71.94 76 ARG A CA 1
ATOM 623 C C . ARG A 1 76 ? -19.042 9.671 1.453 1.00 71.94 76 ARG A C 1
ATOM 625 O O . ARG A 1 76 ? -18.227 10.173 2.225 1.00 71.94 76 ARG A O 1
ATOM 632 N N . ARG A 1 77 ? -18.911 9.701 0.124 1.00 69.00 77 ARG A N 1
ATOM 633 C CA . ARG A 1 77 ? -17.775 10.291 -0.593 1.00 69.00 77 ARG A CA 1
ATOM 634 C C . ARG A 1 77 ? -17.554 11.749 -0.199 1.00 69.00 77 ARG A C 1
ATOM 636 O O . ARG A 1 77 ? -16.452 12.139 0.173 1.00 69.00 77 ARG A O 1
ATOM 643 N N . THR A 1 78 ? -18.610 12.557 -0.245 1.00 72.12 78 THR A N 1
ATOM 644 C CA . THR A 1 78 ? -18.529 13.990 0.065 1.00 72.12 78 THR A CA 1
ATOM 645 C C . THR A 1 78 ? -18.173 14.238 1.535 1.00 72.12 78 THR A C 1
ATOM 647 O O . THR A 1 78 ? -17.371 15.123 1.819 1.00 72.12 78 THR A O 1
ATOM 650 N N . THR A 1 79 ? -18.699 13.432 2.464 1.00 81.12 79 THR A N 1
ATOM 651 C CA . THR A 1 79 ? -18.352 13.482 3.893 1.00 81.12 79 THR A CA 1
ATOM 652 C C . THR A 1 79 ? -16.867 13.205 4.120 1.00 81.12 79 THR A C 1
ATOM 654 O O . THR A 1 79 ? -16.196 13.979 4.802 1.00 81.12 79 THR A O 1
ATOM 657 N N . VAL A 1 80 ? -16.338 12.130 3.529 1.00 80.69 80 VAL A N 1
ATOM 658 C CA . VAL A 1 80 ? -14.919 11.765 3.652 1.00 80.69 80 VAL A CA 1
ATOM 659 C C . VAL A 1 80 ? -14.025 12.856 3.053 1.00 80.69 80 VAL A C 1
ATOM 661 O O . VAL A 1 80 ? -13.067 13.280 3.699 1.00 80.69 80 VAL A O 1
ATOM 664 N N . ASN A 1 81 ? -14.369 13.364 1.867 1.00 77.12 81 ASN A N 1
ATOM 665 C CA . ASN A 1 81 ? -13.589 14.395 1.182 1.00 77.12 81 ASN A CA 1
ATOM 666 C C . ASN A 1 81 ? -13.577 15.730 1.935 1.00 77.12 81 ASN A C 1
ATOM 668 O O . ASN A 1 81 ? -12.514 16.334 2.068 1.00 77.12 81 ASN A O 1
ATOM 672 N N . LEU A 1 82 ? -14.723 16.185 2.458 1.00 83.19 82 LEU A N 1
ATOM 673 C CA . LEU A 1 82 ? -14.784 17.432 3.223 1.00 83.19 82 LEU A CA 1
ATOM 674 C C . LEU A 1 82 ? -13.874 17.355 4.451 1.00 83.19 82 LEU A C 1
ATOM 676 O O . LEU A 1 82 ? -13.048 18.239 4.646 1.00 83.19 82 LEU A O 1
ATOM 680 N N . LEU A 1 83 ? -13.960 16.277 5.236 1.00 88.06 83 LEU A N 1
ATOM 681 C CA . LEU A 1 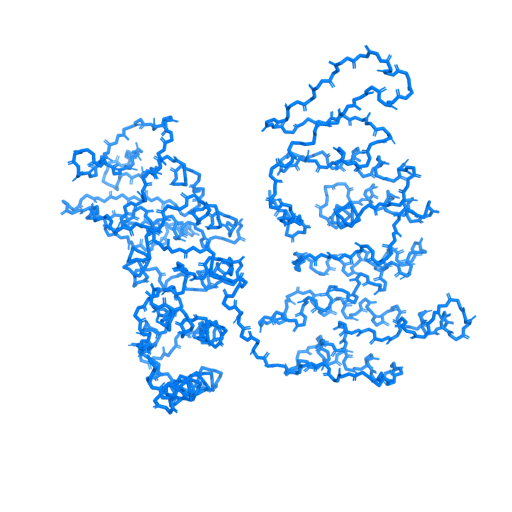83 ? -13.105 16.106 6.413 1.00 88.06 83 LEU A CA 1
ATOM 682 C C . LEU A 1 83 ? -11.622 15.957 6.036 1.00 88.06 83 LEU A C 1
ATOM 684 O O . LEU A 1 83 ? -10.754 16.491 6.725 1.00 88.06 83 LEU A O 1
ATOM 688 N N . ALA A 1 84 ? -11.316 15.308 4.909 1.00 83.44 84 ALA A N 1
ATOM 689 C CA . ALA A 1 84 ? -9.952 15.231 4.392 1.00 83.44 84 ALA A CA 1
ATOM 690 C C . ALA A 1 84 ? -9.376 16.610 4.040 1.00 83.44 84 ALA A C 1
ATOM 692 O O . ALA A 1 84 ? -8.196 16.856 4.308 1.00 83.44 84 ALA A O 1
ATOM 693 N N . LEU A 1 85 ? -10.197 17.512 3.491 1.00 81.12 85 LEU A N 1
ATOM 694 C CA . LEU A 1 85 ? -9.814 18.898 3.214 1.00 81.12 85 LEU A CA 1
ATOM 695 C C . LEU A 1 85 ? -9.542 19.686 4.497 1.00 81.12 85 LEU A C 1
ATOM 697 O O . LEU A 1 85 ? -8.581 20.447 4.527 1.00 81.12 85 LEU A O 1
ATOM 701 N N . VAL A 1 86 ? -10.303 19.467 5.574 1.00 85.56 86 VAL A N 1
ATOM 702 C CA . VAL A 1 86 ? -10.018 20.109 6.874 1.00 85.56 86 VAL A CA 1
ATOM 703 C C . VAL A 1 86 ? -8.610 19.763 7.365 1.00 85.56 86 VAL A C 1
ATOM 705 O O . VAL A 1 86 ? -7.887 20.610 7.886 1.00 85.56 86 VAL A O 1
ATOM 708 N N . VAL A 1 87 ? -8.186 18.516 7.164 1.00 84.94 87 VAL A N 1
ATOM 709 C CA . VAL A 1 87 ? -6.882 18.046 7.641 1.00 84.94 87 VAL A CA 1
ATOM 710 C C . VAL A 1 87 ? -5.745 18.441 6.695 1.00 84.94 87 VAL A C 1
ATOM 712 O O . VAL A 1 87 ? -4.650 18.792 7.152 1.00 84.94 87 VAL A O 1
ATOM 715 N N . ASN A 1 88 ? -5.969 18.376 5.382 1.00 78.44 88 ASN A N 1
ATOM 716 C CA . ASN A 1 88 ? -4.893 18.408 4.386 1.00 78.44 88 ASN A CA 1
ATOM 717 C C . ASN A 1 88 ? -4.944 19.581 3.419 1.00 78.44 88 ASN A C 1
ATOM 719 O O . ASN A 1 88 ? -3.949 19.808 2.738 1.00 78.44 88 ASN A O 1
ATOM 723 N N . GLY A 1 89 ? -6.054 20.312 3.371 1.00 69.81 89 GLY A N 1
ATOM 724 C CA . GLY A 1 89 ? -6.200 21.479 2.518 1.00 69.81 89 GLY A CA 1
ATOM 725 C C . GLY A 1 89 ? -5.174 22.559 2.845 1.00 69.81 89 GLY A C 1
ATOM 726 O O . GLY A 1 89 ? -4.608 22.602 3.945 1.00 69.81 89 GLY A O 1
ATOM 727 N N . GLU A 1 90 ? -4.940 23.430 1.870 1.00 69.38 90 GLU A N 1
ATOM 728 C CA . GLU A 1 90 ? -4.091 24.609 2.038 1.00 69.38 90 GLU A CA 1
ATOM 729 C C . GLU A 1 90 ? -4.740 25.611 3.002 1.00 69.38 90 GLU A C 1
ATOM 731 O O . GLU A 1 90 ? -4.101 26.059 3.951 1.00 69.38 90 GLU A O 1
ATOM 736 N N . ASP A 1 91 ? -6.047 25.858 2.846 1.00 75.88 91 ASP A N 1
ATOM 737 C CA . ASP A 1 91 ? -6.851 26.700 3.742 1.00 75.88 91 ASP A CA 1
ATOM 738 C C . ASP A 1 91 ? -7.692 25.854 4.717 1.00 75.88 91 ASP A C 1
ATOM 740 O O . ASP A 1 91 ? -8.911 25.690 4.588 1.00 75.88 91 ASP A O 1
ATOM 744 N N . ARG A 1 92 ? -7.010 25.271 5.708 1.00 81.56 92 ARG A N 1
ATOM 745 C CA . ARG A 1 92 ? -7.636 24.393 6.715 1.00 81.56 92 ARG A CA 1
ATOM 746 C C . ARG A 1 92 ? -8.660 25.116 7.575 1.00 81.56 92 ARG A C 1
ATOM 748 O O . ARG A 1 92 ? -9.652 24.505 7.951 1.00 81.56 92 ARG A O 1
ATOM 755 N N . ALA A 1 93 ? -8.431 26.395 7.872 1.00 84.25 93 ALA A N 1
ATOM 756 C CA . ALA A 1 93 ? -9.320 27.186 8.716 1.00 84.25 93 ALA A CA 1
ATOM 757 C C . ALA A 1 93 ? -10.698 27.340 8.062 1.00 84.25 93 ALA A C 1
ATOM 759 O O . ALA A 1 93 ? -11.714 27.031 8.680 1.00 84.25 93 ALA A O 1
ATOM 760 N N . ARG A 1 94 ? -10.750 27.706 6.775 1.00 80.75 94 ARG A N 1
ATOM 761 C CA . ARG A 1 94 ? -12.033 27.803 6.065 1.00 80.75 94 ARG A CA 1
ATOM 762 C C . ARG A 1 94 ? -12.677 26.449 5.805 1.00 80.75 94 ARG A C 1
ATOM 764 O O . ARG A 1 94 ? -13.900 26.339 5.865 1.00 80.75 94 ARG A O 1
ATOM 771 N N . ALA A 1 95 ? -11.887 25.414 5.517 1.00 84.62 95 ALA A N 1
ATOM 772 C CA . ALA A 1 95 ? -12.421 24.059 5.400 1.00 84.62 95 ALA A CA 1
ATOM 773 C C . ALA A 1 95 ? -13.041 23.592 6.730 1.00 84.62 95 ALA A C 1
ATOM 775 O O . ALA A 1 95 ? -14.111 22.984 6.729 1.00 84.62 95 ALA A O 1
ATOM 776 N N . PHE A 1 96 ? -12.409 23.924 7.859 1.00 90.75 96 PHE A N 1
ATOM 777 C CA . PHE A 1 96 ? -12.927 23.665 9.198 1.00 90.75 96 PHE A CA 1
ATOM 778 C C . PHE A 1 96 ? -14.245 24.409 9.445 1.00 90.75 96 PHE A C 1
ATOM 780 O O . PHE A 1 96 ? -15.229 23.781 9.828 1.00 90.75 96 PHE A O 1
ATOM 787 N N . GLU A 1 97 ? -14.309 25.712 9.146 1.00 90.75 97 GLU A N 1
ATOM 788 C CA . GLU A 1 97 ? -15.553 26.495 9.221 1.00 90.75 97 GLU A CA 1
ATOM 789 C C . GLU A 1 97 ? -16.674 25.862 8.389 1.00 90.75 97 GLU A C 1
ATOM 791 O O . GLU A 1 97 ? -17.803 25.727 8.861 1.00 90.75 97 GLU A O 1
ATOM 796 N N . ALA A 1 98 ? -16.361 25.424 7.168 1.00 87.81 98 ALA A N 1
ATOM 797 C CA . ALA A 1 98 ? -17.312 24.752 6.294 1.00 87.81 98 ALA A CA 1
ATOM 798 C C . ALA A 1 98 ? -17.786 23.408 6.871 1.00 87.81 98 ALA A C 1
ATOM 800 O O . ALA A 1 98 ? -18.968 23.085 6.776 1.00 87.81 98 ALA A O 1
ATOM 801 N N . ALA A 1 99 ? -16.904 22.628 7.499 1.00 91.56 99 ALA A N 1
ATOM 802 C CA . ALA A 1 99 ? -17.294 21.396 8.180 1.00 91.56 99 ALA A CA 1
ATOM 803 C C . ALA A 1 99 ? -18.207 21.675 9.386 1.00 91.56 99 ALA A C 1
ATOM 805 O O . ALA A 1 99 ? -19.217 20.993 9.555 1.00 91.56 99 ALA A O 1
ATOM 806 N N . VAL A 1 100 ? -17.915 22.709 10.178 1.00 94.81 100 VAL A N 1
ATOM 807 C CA . VAL A 1 100 ? -18.772 23.131 11.297 1.00 94.81 100 VAL A CA 1
ATOM 808 C C . VAL A 1 100 ? -20.141 23.607 10.800 1.00 94.81 100 VAL A C 1
ATOM 810 O O . VAL A 1 100 ? -21.162 23.230 11.373 1.00 94.81 100 VAL A O 1
ATOM 813 N N . ASP A 1 101 ? -20.196 24.393 9.723 1.00 91.00 101 ASP A N 1
ATOM 814 C CA . ASP A 1 101 ? -21.457 24.843 9.119 1.00 91.00 101 ASP A CA 1
ATOM 815 C C . ASP A 1 101 ? -22.262 23.665 8.544 1.00 91.00 101 ASP A C 1
ATOM 817 O O . ASP A 1 101 ? -23.450 23.509 8.829 1.00 91.00 101 ASP A O 1
ATOM 821 N N . ALA A 1 102 ? -21.600 22.750 7.829 1.00 89.88 102 ALA A N 1
ATOM 822 C CA . ALA A 1 102 ? -22.220 21.529 7.321 1.00 89.88 102 ALA A CA 1
ATOM 823 C C . ALA A 1 102 ? -22.793 20.655 8.449 1.00 89.88 102 ALA A C 1
ATOM 825 O O . ALA A 1 102 ? -23.874 20.086 8.293 1.00 89.88 102 ALA A O 1
ATOM 826 N N . TRP A 1 103 ? -22.100 20.56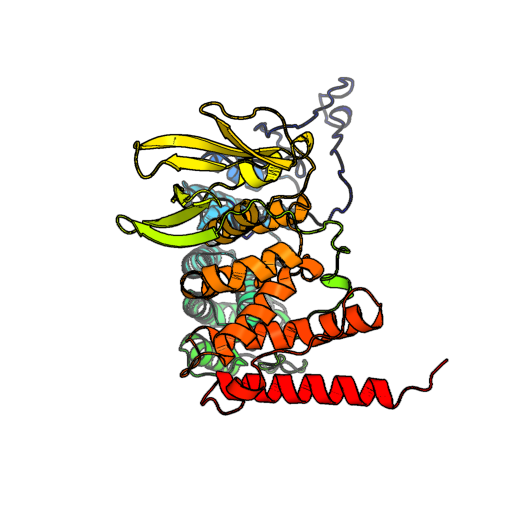0 9.587 1.00 94.56 103 TRP A N 1
ATOM 827 C CA . TRP A 1 103 ? -22.596 19.871 10.778 1.00 94.56 103 TRP A CA 1
ATOM 828 C C . TRP A 1 103 ? -23.835 20.559 11.359 1.00 94.56 103 TRP A C 1
ATOM 830 O O . TRP A 1 103 ? -24.870 19.915 11.518 1.00 94.56 103 TRP A O 1
ATOM 840 N N . LYS A 1 104 ? -23.772 21.876 11.597 1.00 91.94 104 LYS A N 1
ATOM 841 C CA . LYS 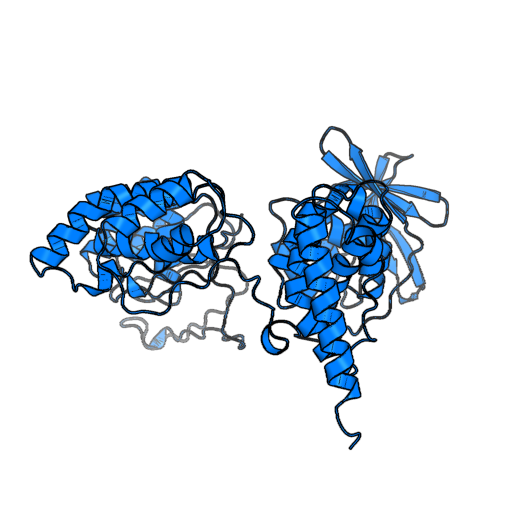A 1 104 ? -24.894 22.669 12.136 1.00 91.94 104 LYS A CA 1
ATOM 842 C C . LYS A 1 104 ? -26.142 22.607 11.256 1.00 91.94 104 LYS A C 1
ATOM 844 O O . LYS A 1 104 ? -27.256 22.642 11.767 1.00 91.94 104 LYS A O 1
ATOM 849 N N . ARG A 1 105 ? -25.963 22.480 9.940 1.00 88.38 105 ARG A N 1
ATOM 850 C CA . ARG A 1 105 ? -27.043 22.329 8.953 1.00 88.38 105 ARG A CA 1
ATOM 851 C C . ARG A 1 105 ? -27.538 20.882 8.796 1.00 88.38 105 ARG A C 1
ATOM 853 O O . ARG A 1 105 ? -28.364 20.623 7.925 1.00 88.38 105 ARG A O 1
ATOM 860 N N . GLY A 1 106 ? -27.036 19.934 9.592 1.00 87.81 106 GLY A N 1
ATOM 861 C CA . GLY A 1 106 ? -27.436 18.523 9.544 1.00 87.81 106 GLY A CA 1
ATOM 862 C C . GLY A 1 106 ? -26.969 17.785 8.286 1.00 87.81 106 GLY A C 1
ATOM 863 O O . GLY A 1 106 ? -27.536 16.756 7.919 1.00 87.81 106 GLY A O 1
ATOM 864 N N . LEU A 1 107 ? -25.956 18.307 7.588 1.00 84.88 107 LEU A N 1
ATOM 865 C CA . LEU A 1 107 ? -25.473 17.707 6.349 1.00 84.88 107 LEU A CA 1
ATOM 866 C C . LEU A 1 107 ? -24.460 16.586 6.595 1.00 84.88 107 LEU A C 1
ATOM 868 O O . LEU A 1 107 ? -24.380 15.639 5.810 1.00 84.88 107 LEU A O 1
ATOM 872 N N . LEU A 1 108 ? -23.659 16.707 7.654 1.00 90.12 108 LEU A N 1
ATOM 873 C CA . LEU A 1 108 ? -22.656 15.717 8.033 1.00 90.12 108 LEU A CA 1
ATOM 874 C C . LEU A 1 108 ? -23.274 14.660 8.941 1.00 90.12 108 LEU A C 1
ATOM 876 O O . LEU A 1 108 ? -23.439 14.874 10.136 1.00 90.12 108 LEU A O 1
ATOM 880 N N . LEU A 1 109 ? -23.575 13.502 8.365 1.00 87.00 109 LEU A N 1
ATOM 881 C CA . LEU A 1 109 ? -24.090 12.363 9.113 1.00 87.00 109 LEU A CA 1
ATOM 882 C C . LEU A 1 109 ? -22.936 11.438 9.546 1.00 87.00 109 LEU A C 1
ATOM 884 O O . LEU A 1 109 ? -22.206 10.959 8.667 1.00 87.00 109 LEU A O 1
ATOM 888 N N . PRO A 1 110 ? -22.740 11.169 10.854 1.00 88.69 110 PRO A N 1
ATOM 889 C CA . PRO A 1 110 ? -21.601 10.389 11.348 1.00 88.69 110 PRO A CA 1
ATOM 890 C C . PRO A 1 110 ? -21.474 9.002 10.704 1.00 88.69 110 PRO A C 1
ATOM 892 O O . PRO A 1 110 ? -20.377 8.552 10.382 1.00 88.69 110 PRO A O 1
ATOM 895 N N . GLU A 1 111 ? -22.593 8.327 10.453 1.00 82.94 111 GLU A N 1
ATOM 896 C CA . GLU A 1 111 ? -22.651 6.996 9.848 1.00 82.94 111 GLU A CA 1
ATOM 897 C C . GLU A 1 111 ? -22.201 6.955 8.381 1.00 82.94 111 GLU A C 1
ATOM 899 O O . GLU A 1 111 ? -21.882 5.877 7.865 1.00 82.94 111 GLU A O 1
ATOM 904 N N . ARG A 1 112 ? -22.152 8.114 7.709 1.00 83.56 112 ARG A N 1
ATOM 905 C CA . ARG A 1 112 ? -21.689 8.236 6.322 1.00 83.56 112 ARG A CA 1
ATOM 906 C C . ARG A 1 112 ? -20.173 8.359 6.209 1.00 83.56 112 ARG A C 1
ATOM 908 O O . ARG A 1 112 ? -19.647 8.175 5.113 1.00 83.56 112 ARG A O 1
ATOM 915 N N . PHE A 1 113 ? -19.457 8.594 7.308 1.00 87.00 113 PHE A N 1
ATOM 916 C CA . PHE A 1 113 ? -18.002 8.509 7.299 1.00 87.00 113 PHE A CA 1
ATOM 917 C C . PHE A 1 113 ? -17.560 7.040 7.290 1.00 87.00 113 PHE A C 1
ATOM 919 O O . PHE A 1 113 ? -17.568 6.364 8.317 1.00 87.00 113 PHE A O 1
ATOM 926 N N . ARG A 1 114 ? -17.210 6.534 6.104 1.00 78.94 114 ARG A N 1
ATOM 927 C CA . ARG A 1 114 ? -16.770 5.149 5.870 1.00 78.94 114 ARG A CA 1
ATOM 928 C C . ARG A 1 114 ? -15.611 5.128 4.871 1.00 78.94 114 ARG A C 1
ATOM 930 O O . ARG A 1 114 ? -15.827 4.818 3.702 1.00 78.94 114 ARG A O 1
ATOM 937 N N . PRO A 1 115 ? -14.398 5.517 5.286 1.00 75.94 115 PRO A N 1
ATOM 938 C CA . PRO A 1 115 ? -13.254 5.497 4.389 1.00 75.94 115 PRO A CA 1
ATOM 939 C C . PRO A 1 115 ? -12.846 4.054 4.049 1.00 75.94 115 PRO A C 1
ATOM 941 O O . PRO A 1 115 ? -12.792 3.195 4.927 1.00 75.94 115 PRO A O 1
ATOM 944 N N . ARG A 1 116 ? -12.538 3.784 2.773 1.00 68.25 116 ARG A N 1
ATOM 945 C CA . ARG A 1 116 ? -12.073 2.460 2.299 1.00 68.25 116 ARG A CA 1
ATOM 946 C C . ARG A 1 116 ? -10.672 2.106 2.795 1.00 68.25 116 ARG A C 1
ATOM 948 O O . ARG A 1 116 ? -10.341 0.938 2.969 1.00 68.25 116 ARG A O 1
ATOM 955 N N . SER A 1 117 ? -9.845 3.123 2.997 1.00 73.69 117 SER A N 1
ATOM 956 C CA . SER A 1 117 ? -8.455 2.998 3.417 1.00 73.69 117 SER A CA 1
ATOM 957 C C . SER A 1 117 ? -8.128 4.011 4.495 1.00 73.69 117 SER A C 1
ATOM 959 O O . SER A 1 117 ? -8.743 5.072 4.600 1.00 73.69 117 SER A O 1
ATOM 961 N N . LEU A 1 118 ? -7.134 3.670 5.309 1.00 82.38 118 LEU A N 1
ATOM 962 C CA . LEU A 1 118 ? -6.656 4.551 6.357 1.00 82.38 118 LEU A CA 1
ATOM 963 C C . LEU A 1 118 ? -5.994 5.805 5.747 1.00 82.38 118 LEU A C 1
ATOM 965 O O . LEU A 1 118 ? -5.131 5.654 4.877 1.00 82.38 118 LEU A O 1
ATOM 969 N N . PRO A 1 119 ? -6.356 7.023 6.193 1.00 82.94 119 PRO A N 1
ATOM 970 C CA . PRO A 1 119 ? -5.706 8.243 5.744 1.00 82.94 119 PRO A CA 1
ATOM 971 C C . PRO A 1 119 ? -4.269 8.369 6.242 1.00 82.94 119 PRO A C 1
ATOM 973 O O . PRO A 1 119 ? -3.898 7.846 7.294 1.00 82.94 119 PRO A O 1
ATOM 976 N N . ASP A 1 120 ? -3.489 9.180 5.533 1.00 79.31 120 ASP A N 1
ATOM 977 C CA . ASP A 1 120 ? -2.213 9.674 6.037 1.00 79.31 120 ASP A CA 1
ATOM 978 C C . ASP A 1 120 ? -2.418 10.717 7.153 1.00 79.31 120 ASP A C 1
ATOM 980 O O . ASP A 1 120 ? -3.516 11.230 7.384 1.00 79.31 120 ASP A O 1
ATOM 984 N N . ARG A 1 121 ? -1.328 11.059 7.854 1.00 85.75 121 ARG A N 1
ATOM 985 C CA . ARG A 1 121 ? -1.288 12.109 8.891 1.00 85.75 121 ARG A CA 1
ATOM 986 C C . ARG A 1 121 ? -2.323 11.941 10.018 1.00 85.75 121 ARG A C 1
ATOM 988 O O . ARG A 1 121 ? -2.949 12.911 10.444 1.00 85.75 121 ARG A O 1
ATOM 995 N N . LEU A 1 122 ? -2.452 10.738 10.574 1.00 94.94 122 LEU A N 1
ATOM 996 C CA . LEU A 1 122 ? -3.413 10.438 11.651 1.00 94.94 122 LEU A CA 1
ATOM 997 C C . LEU A 1 122 ? -3.308 11.360 12.880 1.00 94.94 122 LEU A C 1
ATOM 999 O O . LEU A 1 122 ? -4.319 11.666 13.503 1.00 94.94 122 LEU A O 1
ATOM 1003 N N . ALA A 1 123 ? -2.114 11.868 13.199 1.00 94.81 123 ALA A N 1
ATOM 1004 C CA . ALA A 1 123 ? -1.948 12.849 14.272 1.00 94.81 123 ALA A CA 1
ATOM 1005 C C . ALA A 1 123 ? -2.685 14.173 13.988 1.00 94.81 123 ALA A C 1
ATOM 1007 O O . ALA A 1 123 ? -3.264 14.764 14.893 1.00 94.81 123 ALA A O 1
ATOM 1008 N N . ALA A 1 124 ? -2.710 14.625 12.730 1.00 93.00 124 ALA A N 1
ATOM 1009 C CA . ALA A 1 124 ? -3.451 15.824 12.347 1.00 93.00 124 ALA A CA 1
ATOM 1010 C C . ALA A 1 124 ? -4.967 15.580 12.346 1.00 93.00 124 ALA A C 1
ATOM 1012 O O . ALA A 1 124 ? -5.716 16.457 12.765 1.00 93.00 124 ALA A O 1
ATOM 1013 N N . TRP A 1 125 ? -5.406 14.379 11.950 1.00 96.00 125 TRP A N 1
ATOM 1014 C CA . TRP A 1 125 ? -6.797 13.951 12.130 1.00 96.00 125 TRP A CA 1
ATOM 1015 C C . TRP A 1 125 ? -7.213 14.009 13.600 1.00 96.00 125 TRP A C 1
ATOM 1017 O O . TRP A 1 125 ? -8.247 14.585 13.911 1.00 96.00 125 TRP A O 1
ATOM 1027 N N . ALA A 1 126 ? -6.393 13.482 14.512 1.00 97.81 126 ALA A N 1
ATOM 1028 C CA . ALA A 1 126 ? -6.682 13.514 15.944 1.00 97.81 126 ALA A CA 1
ATOM 1029 C C . ALA A 1 126 ? -6.887 14.942 16.483 1.00 97.81 126 ALA A C 1
ATOM 1031 O O . ALA A 1 126 ? -7.777 15.160 17.299 1.00 97.81 126 ALA A O 1
ATOM 1032 N N . ILE A 1 127 ? -6.086 15.910 16.021 1.00 96.75 127 ILE A N 1
ATOM 1033 C CA . ILE A 1 127 ? -6.232 17.325 16.395 1.00 96.75 127 ILE A CA 1
ATOM 1034 C C . ILE A 1 127 ? -7.567 17.865 15.879 1.00 96.75 127 ILE A C 1
ATOM 1036 O O . ILE A 1 127 ? -8.409 18.243 16.684 1.00 96.75 127 ILE A O 1
ATOM 1040 N N . VAL A 1 128 ? -7.801 17.783 14.566 1.00 96.00 128 VAL A N 1
ATOM 1041 C CA . VAL A 1 128 ? -9.016 18.309 13.924 1.00 96.00 128 VAL A CA 1
ATOM 1042 C C . VAL A 1 128 ? -10.294 17.712 14.515 1.00 96.00 128 VAL A C 1
ATOM 1044 O O . VAL A 1 128 ? -11.292 18.409 14.653 1.00 96.00 128 VAL A O 1
ATOM 1047 N N . LEU A 1 129 ? -10.290 16.426 14.875 1.00 97.94 129 LEU A N 1
ATOM 1048 C CA . LEU A 1 129 ? -11.466 15.768 15.448 1.00 97.94 129 LEU A CA 1
ATOM 1049 C C . LEU A 1 129 ? -11.758 16.226 16.880 1.00 97.94 129 LEU A C 1
ATOM 1051 O O . LEU A 1 129 ? -12.928 16.281 17.256 1.00 97.94 129 LEU A O 1
ATOM 1055 N N . ARG A 1 130 ? -10.741 16.597 17.666 1.00 97.81 130 ARG A N 1
ATOM 1056 C CA . ARG A 1 130 ? -10.974 17.258 18.960 1.00 97.81 130 ARG A CA 1
ATOM 1057 C C . ARG A 1 130 ? -11.566 18.642 18.748 1.00 97.81 130 ARG A C 1
ATOM 1059 O O . ARG A 1 130 ? -12.622 18.917 19.300 1.00 97.81 130 ARG A O 1
ATOM 1066 N N . ASP A 1 131 ? -10.971 19.433 17.861 1.00 97.06 131 ASP A N 1
ATOM 1067 C CA . ASP A 1 131 ? -11.438 20.789 17.570 1.00 97.06 131 ASP A CA 1
ATOM 1068 C C . ASP A 1 131 ? -12.891 20.774 17.047 1.00 97.06 131 ASP A C 1
ATOM 1070 O O . ASP A 1 131 ? -13.725 21.577 17.459 1.00 97.06 131 ASP A O 1
ATOM 1074 N N . LEU A 1 132 ? -13.249 19.813 16.182 1.00 97.12 132 LEU A N 1
ATOM 1075 C CA . LEU A 1 132 ? -14.630 19.621 15.719 1.00 97.12 132 LEU A CA 1
ATOM 1076 C C . LEU A 1 132 ? -15.575 19.223 16.861 1.00 97.12 132 LEU A C 1
ATOM 1078 O O . LEU A 1 132 ? -16.716 19.684 16.892 1.00 97.12 132 LEU A O 1
ATOM 1082 N N . ALA A 1 133 ? -15.124 18.386 17.799 1.00 97.31 133 ALA A N 1
ATOM 1083 C CA . ALA A 1 133 ? -15.928 18.007 18.957 1.00 97.31 133 ALA A CA 1
ATOM 1084 C C . ALA A 1 133 ? -16.191 19.214 19.870 1.00 97.31 133 ALA A C 1
ATOM 1086 O O . ALA A 1 133 ? -17.336 19.432 20.263 1.00 97.31 133 ALA A O 1
ATOM 1087 N N . GLU A 1 134 ? -15.165 20.031 20.126 1.00 95.94 134 GLU A N 1
ATOM 1088 C CA . GLU A 1 134 ? -15.265 21.300 20.859 1.00 95.94 134 GLU A CA 1
ATOM 1089 C C . GLU A 1 134 ? -16.191 22.300 20.148 1.00 95.94 134 GLU A C 1
ATOM 1091 O O . GLU A 1 134 ? -16.969 22.999 20.792 1.00 95.94 134 GLU A O 1
ATOM 1096 N N . ALA A 1 135 ? -16.202 22.302 18.811 1.00 95.00 135 ALA A N 1
ATOM 1097 C CA . ALA A 1 135 ? -17.128 23.089 17.996 1.00 95.00 135 ALA A CA 1
ATOM 1098 C C . ALA A 1 135 ? -18.574 22.535 17.961 1.00 95.00 135 ALA A C 1
ATOM 1100 O O . ALA A 1 135 ? -19.414 23.039 17.206 1.00 95.00 135 ALA A O 1
ATOM 1101 N N . GLY A 1 136 ? -18.883 21.511 18.764 1.00 93.69 136 GLY A N 1
ATOM 1102 C CA . GLY A 1 136 ? -20.220 20.933 18.919 1.00 93.69 136 GLY A CA 1
ATOM 1103 C C . GLY A 1 136 ? -20.502 19.707 18.045 1.00 93.69 136 GLY A C 1
ATOM 1104 O O . GLY A 1 136 ? -21.638 19.233 18.016 1.00 93.69 136 GLY A O 1
ATOM 1105 N N . ALA A 1 137 ? -19.501 19.167 17.342 1.00 96.06 137 ALA A N 1
ATOM 1106 C CA . ALA A 1 137 ? -19.626 17.979 16.494 1.00 96.06 137 ALA A CA 1
ATOM 1107 C C . ALA A 1 137 ? -19.144 16.686 17.178 1.00 96.06 137 ALA A C 1
ATOM 1109 O O . ALA A 1 137 ? -18.576 15.807 16.529 1.00 96.06 137 ALA A O 1
ATOM 1110 N N . LEU A 1 138 ? -19.392 16.540 18.487 1.00 96.38 138 LEU A N 1
ATOM 1111 C CA . LEU A 1 138 ? -18.932 15.396 19.289 1.00 96.38 138 LEU A CA 1
ATOM 1112 C C . LEU A 1 138 ? -19.326 14.042 18.679 1.00 96.38 138 LEU A C 1
ATOM 1114 O O . LEU A 1 138 ? -18.480 13.161 18.554 1.00 96.38 138 LEU A O 1
ATOM 1118 N N . ALA A 1 139 ? -20.583 13.879 18.254 1.00 93.62 139 ALA A N 1
ATOM 1119 C CA . ALA A 1 139 ? -21.066 12.622 17.678 1.00 93.62 139 ALA A CA 1
ATOM 1120 C C . ALA A 1 139 ? -20.354 12.259 16.361 1.00 93.62 139 ALA A C 1
ATOM 1122 O O . ALA A 1 139 ? -20.043 11.089 16.127 1.00 93.62 139 ALA A O 1
ATOM 1123 N N . LEU A 1 140 ? -20.049 13.256 15.522 1.00 95.69 140 LEU A N 1
ATOM 1124 C CA . LEU A 1 140 ? -19.258 13.065 14.307 1.00 95.69 140 LEU A CA 1
ATOM 1125 C C . LEU A 1 140 ? -17.825 12.662 14.657 1.00 95.69 140 LEU A C 1
ATOM 1127 O O . LEU A 1 140 ? -17.347 11.634 14.181 1.00 95.69 140 LEU A O 1
ATOM 1131 N N . SER A 1 141 ? -17.158 13.432 15.517 1.00 97.62 141 SER A N 1
ATOM 1132 C CA . SER A 1 141 ? -15.768 13.185 15.904 1.00 97.62 141 SER A CA 1
ATOM 1133 C C . SER A 1 141 ? -15.577 11.825 16.564 1.00 97.62 141 SER A C 1
ATOM 1135 O O . SER A 1 141 ? -14.664 11.089 16.193 1.00 97.62 141 SER A O 1
ATOM 1137 N N . TRP A 1 142 ? -16.468 11.457 17.487 1.00 96.62 142 TRP A N 1
ATOM 1138 C CA . TRP A 1 142 ? -16.462 10.161 18.164 1.00 96.62 142 TRP A CA 1
ATOM 1139 C C . TRP A 1 142 ? -16.549 9.002 17.171 1.00 96.62 142 TRP A C 1
ATOM 1141 O O . TRP A 1 142 ? -15.802 8.028 17.260 1.00 96.62 142 TRP A O 1
ATOM 1151 N N . ARG A 1 143 ? -17.424 9.133 16.169 1.00 94.56 143 ARG A N 1
ATOM 1152 C CA . ARG A 1 143 ? -17.597 8.109 15.143 1.00 94.56 143 ARG A CA 1
ATOM 1153 C C . ARG A 1 143 ? -16.399 8.008 14.204 1.00 94.56 143 ARG A C 1
ATOM 1155 O O . ARG A 1 143 ? -15.973 6.903 13.879 1.00 94.56 143 ARG A O 1
ATOM 1162 N N . VAL A 1 144 ? -15.867 9.149 13.771 1.00 95.94 144 VAL A N 1
ATOM 1163 C CA . VAL A 1 144 ? -14.711 9.210 12.870 1.00 95.94 144 VAL A CA 1
ATOM 1164 C C . VAL A 1 144 ? -13.470 8.630 13.548 1.00 95.94 144 VAL A C 1
ATOM 1166 O O . VAL A 1 144 ? -12.766 7.835 12.929 1.00 95.94 144 VAL A O 1
ATOM 1169 N N . LEU A 1 145 ? -13.217 8.967 14.818 1.00 97.69 145 LEU A N 1
ATOM 1170 C CA . LEU A 1 145 ? -12.107 8.401 15.590 1.00 97.69 145 LEU A CA 1
ATOM 1171 C C . LEU A 1 145 ? -12.179 6.871 15.638 1.00 97.69 145 LEU A C 1
ATOM 1173 O O . LEU A 1 145 ? -11.179 6.214 15.347 1.00 97.69 145 LEU A O 1
ATOM 1177 N N . ASP A 1 146 ? -13.354 6.306 15.931 1.00 96.44 146 ASP A N 1
ATOM 1178 C CA . ASP A 1 146 ? -13.531 4.853 15.999 1.00 96.44 146 ASP A CA 1
ATOM 1179 C C . ASP A 1 146 ? -13.297 4.171 14.640 1.00 96.44 146 ASP A C 1
ATOM 1181 O O . ASP A 1 146 ? -12.597 3.163 14.567 1.00 96.44 146 ASP A O 1
ATOM 1185 N N . GLU A 1 147 ? -13.792 4.744 13.538 1.00 94.38 147 GLU A N 1
ATOM 1186 C CA . GLU A 1 147 ? -13.544 4.205 12.190 1.00 94.38 147 GLU A CA 1
ATOM 1187 C C . GLU A 1 147 ? -12.058 4.244 11.806 1.00 94.38 147 GLU A C 1
ATOM 1189 O O . GLU A 1 147 ? -11.527 3.276 11.256 1.00 94.38 147 GLU A O 1
ATOM 1194 N N . LEU A 1 148 ? -11.353 5.332 12.131 1.00 95.88 148 LEU A N 1
ATOM 1195 C CA . LEU A 1 148 ? -9.914 5.435 11.880 1.00 95.88 148 LEU A CA 1
ATOM 1196 C C . LEU A 1 148 ? -9.118 4.440 12.734 1.00 95.88 148 LEU A C 1
ATOM 1198 O O . LEU A 1 148 ? -8.171 3.823 12.241 1.00 95.88 148 LEU A O 1
ATOM 1202 N N . LEU A 1 149 ? -9.510 4.235 13.994 1.00 96.81 149 LEU A N 1
ATOM 1203 C CA . LEU A 1 149 ? -8.906 3.227 14.868 1.00 96.81 149 LEU A CA 1
ATOM 1204 C C . LEU A 1 149 ? -9.184 1.802 14.371 1.00 96.81 149 LEU A C 1
ATOM 1206 O O . LEU A 1 149 ? -8.283 0.965 14.417 1.00 96.81 149 LEU A O 1
ATOM 1210 N N . ALA A 1 150 ? -10.380 1.527 13.843 1.00 92.75 150 ALA A N 1
ATOM 1211 C CA . ALA A 1 150 ? -10.728 0.232 13.260 1.00 92.75 150 ALA A CA 1
ATOM 1212 C C . ALA A 1 150 ? -9.840 -0.102 12.054 1.00 92.75 150 ALA A C 1
ATOM 1214 O O . ALA A 1 150 ? -9.284 -1.201 11.975 1.00 92.75 150 ALA A O 1
ATOM 1215 N N . LEU A 1 151 ? -9.634 0.868 11.160 1.00 87.50 151 LEU A N 1
ATOM 1216 C CA . LEU A 1 151 ? -8.716 0.727 10.032 1.00 87.50 151 LEU A CA 1
ATOM 1217 C C . LEU A 1 151 ? -7.261 0.562 10.498 1.00 87.50 151 LEU A C 1
ATOM 1219 O O . LEU A 1 151 ? -6.551 -0.315 10.011 1.00 87.50 151 LEU A O 1
ATOM 1223 N N . ALA A 1 152 ? -6.820 1.330 11.497 1.00 91.12 152 ALA A N 1
ATOM 1224 C CA . ALA A 1 152 ? -5.474 1.201 12.055 1.00 91.12 152 ALA A CA 1
ATOM 1225 C C . ALA A 1 152 ? -5.240 -0.165 12.733 1.00 91.12 152 ALA A C 1
ATOM 1227 O O . ALA A 1 152 ? -4.130 -0.703 12.689 1.00 91.12 152 ALA A O 1
ATOM 1228 N N . ALA A 1 153 ? -6.270 -0.749 13.351 1.00 91.94 153 ALA A N 1
ATOM 1229 C CA . ALA A 1 153 ? -6.180 -2.025 14.053 1.00 91.94 153 ALA A CA 1
ATOM 1230 C C . ALA A 1 153 ? -5.928 -3.215 13.113 1.00 91.94 153 ALA A C 1
ATOM 1232 O O . ALA A 1 153 ? -5.275 -4.184 13.516 1.00 91.94 153 ALA A O 1
ATOM 1233 N N . VAL A 1 154 ? -6.406 -3.159 11.867 1.00 84.56 154 VAL A N 1
ATOM 1234 C CA . VAL A 1 154 ? -6.218 -4.242 10.885 1.00 84.56 154 VAL A CA 1
ATOM 1235 C C . VAL A 1 154 ? -4.904 -4.140 10.107 1.00 84.56 154 VAL A C 1
ATOM 1237 O O . VAL A 1 154 ? -4.483 -5.118 9.493 1.00 84.56 154 VAL A O 1
ATOM 1240 N N . GLU A 1 155 ? -4.197 -3.011 10.196 1.00 81.00 155 GLU A N 1
ATOM 1241 C CA . GLU A 1 155 ? -2.894 -2.825 9.555 1.00 81.00 155 GLU A CA 1
ATOM 1242 C C . GLU A 1 155 ? -1.826 -3.789 10.104 1.00 81.00 155 GLU A C 1
ATOM 1244 O O . GLU A 1 155 ? -1.813 -4.181 11.284 1.00 81.00 155 GLU A O 1
ATOM 1249 N N . SER A 1 156 ? -0.868 -4.161 9.248 1.00 75.94 156 SER A N 1
ATOM 1250 C CA . SER A 1 156 ? 0.196 -5.122 9.587 1.00 75.94 156 SER A CA 1
ATOM 1251 C C . SER A 1 156 ? 1.037 -4.659 10.788 1.00 75.94 156 SER A C 1
ATOM 1253 O O . SER A 1 156 ? 1.405 -5.457 11.660 1.00 75.94 156 SER A O 1
ATOM 1255 N N . ARG A 1 157 ? 1.254 -3.345 10.898 1.00 82.19 157 ARG A N 1
ATOM 1256 C CA . ARG A 1 157 ? 1.825 -2.637 12.049 1.00 82.19 157 ARG A CA 1
ATOM 1257 C C . ARG A 1 157 ? 0.954 -1.423 12.359 1.00 82.19 157 ARG A C 1
ATOM 1259 O O . ARG A 1 157 ? 0.509 -0.763 11.432 1.00 82.19 157 ARG A O 1
ATOM 1266 N N . LEU A 1 158 ? 0.787 -1.104 13.647 1.00 89.12 158 LEU A N 1
ATOM 1267 C CA . LEU A 1 158 ? 0.096 0.120 14.057 1.00 89.12 158 LEU A CA 1
ATOM 1268 C C . LEU A 1 158 ? 0.751 1.356 13.409 1.00 89.12 158 LEU A C 1
ATOM 1270 O O . LEU A 1 158 ? 1.953 1.573 13.624 1.00 89.12 158 LEU A O 1
ATOM 1274 N N . PRO A 1 159 ? -0.004 2.135 12.621 1.00 88.81 159 PRO A N 1
ATOM 1275 C CA . PRO A 1 159 ? 0.511 3.308 11.924 1.00 88.81 159 PRO A CA 1
ATOM 1276 C C . PRO A 1 159 ? 0.956 4.420 12.876 1.00 88.81 159 PRO A C 1
ATOM 1278 O O . PRO A 1 159 ? 0.452 4.555 13.997 1.00 88.81 159 PRO A O 1
ATOM 1281 N N . ALA A 1 160 ? 1.898 5.246 12.421 1.00 90.31 160 ALA A N 1
ATOM 1282 C CA . ALA A 1 160 ? 2.264 6.468 13.133 1.00 90.31 160 ALA A CA 1
ATOM 1283 C C . ALA A 1 160 ? 1.040 7.395 13.243 1.00 90.31 160 ALA A C 1
ATOM 1285 O O . ALA A 1 160 ? 0.260 7.500 12.299 1.00 90.31 160 ALA A O 1
ATOM 1286 N N . GLY A 1 161 ? 0.853 8.041 14.396 1.00 94.44 161 GLY A N 1
ATOM 1287 C CA . GLY A 1 161 ? -0.345 8.837 14.670 1.00 94.44 161 GLY A CA 1
ATOM 1288 C C . GLY A 1 161 ? -1.493 8.066 15.348 1.00 94.44 161 GLY A C 1
ATOM 1289 O O . GLY A 1 161 ? -2.469 8.675 15.775 1.00 94.44 161 GLY A O 1
ATOM 1290 N N . THR A 1 162 ? -1.403 6.730 15.482 1.00 97.06 162 THR A N 1
ATOM 1291 C CA . THR A 1 162 ? -2.448 5.942 16.174 1.00 97.06 162 THR A CA 1
ATOM 1292 C C . THR A 1 162 ? -2.563 6.328 17.649 1.00 97.06 162 THR A C 1
ATOM 1294 O O . THR A 1 162 ? -3.663 6.359 18.189 1.00 97.06 162 THR A O 1
ATOM 1297 N N . LYS A 1 163 ? -1.440 6.634 18.317 1.00 97.69 163 LYS A N 1
ATOM 1298 C CA . LYS A 1 163 ? -1.448 7.052 19.727 1.00 97.69 163 LYS A CA 1
ATOM 1299 C C . LYS A 1 163 ? -2.291 8.314 19.895 1.00 97.69 163 LYS A C 1
ATOM 1301 O O . LYS A 1 163 ? -3.101 8.382 20.805 1.00 97.69 163 LYS A O 1
ATOM 1306 N N . GLU A 1 164 ? -2.126 9.268 18.993 1.00 98.50 164 GLU A N 1
ATOM 1307 C CA . GLU A 1 164 ? -2.803 10.554 18.989 1.00 98.50 164 GLU A CA 1
ATOM 1308 C C . GLU A 1 164 ? -4.313 10.380 18.783 1.00 98.50 164 GLU A C 1
ATOM 1310 O O . GLU A 1 164 ? -5.086 11.017 19.492 1.00 98.50 164 GLU A O 1
ATOM 1315 N N . LEU A 1 165 ? -4.747 9.458 17.911 1.00 98.19 165 LEU A N 1
ATOM 1316 C CA . LEU A 1 165 ? -6.167 9.091 17.781 1.00 98.19 165 LEU A CA 1
ATOM 1317 C C . LEU A 1 165 ? -6.734 8.507 19.084 1.00 98.19 165 LEU A C 1
ATOM 1319 O O . LEU A 1 165 ? -7.828 8.878 19.511 1.00 98.19 165 LEU A O 1
ATOM 1323 N N . VAL A 1 166 ? -5.985 7.620 19.749 1.00 98.12 166 VAL A N 1
ATOM 1324 C CA . VAL A 1 166 ? -6.391 7.051 21.045 1.00 98.12 166 VAL A CA 1
ATOM 1325 C C . VAL A 1 166 ? -6.438 8.141 22.123 1.00 98.12 166 VAL A C 1
ATOM 1327 O O . VAL A 1 166 ? -7.370 8.172 22.917 1.00 98.12 166 VAL A O 1
ATOM 1330 N N . THR A 1 167 ? -5.487 9.076 22.131 1.00 98.19 167 THR A N 1
ATOM 1331 C CA . THR A 1 167 ? -5.480 10.230 23.044 1.00 98.19 167 THR A CA 1
ATOM 1332 C C . THR A 1 167 ? -6.666 11.162 22.801 1.00 98.19 167 THR A C 1
ATOM 1334 O O . THR A 1 167 ? -7.297 11.594 23.761 1.00 98.19 167 THR A O 1
ATOM 1337 N N . ALA A 1 168 ? -7.012 11.442 21.543 1.00 97.94 168 ALA A N 1
ATOM 1338 C CA . ALA A 1 168 ? -8.219 12.194 21.213 1.00 97.94 168 ALA A CA 1
ATOM 1339 C C . ALA A 1 168 ? -9.480 11.463 21.689 1.00 97.94 168 ALA A C 1
ATOM 1341 O O . ALA A 1 168 ? -10.356 12.082 22.279 1.00 97.94 168 ALA A O 1
ATOM 1342 N N . THR A 1 169 ? -9.531 10.140 21.530 1.00 97.75 169 THR A N 1
ATOM 1343 C CA . THR A 1 169 ? -10.637 9.320 22.045 1.00 97.75 169 THR A CA 1
ATOM 1344 C C . THR A 1 169 ? -10.734 9.418 23.569 1.00 97.75 169 THR A C 1
ATOM 1346 O O . THR A 1 169 ? -11.801 9.737 24.075 1.00 97.75 169 THR A O 1
ATOM 1349 N N . ALA A 1 170 ? -9.621 9.249 24.297 1.00 96.38 170 ALA A N 1
ATOM 1350 C CA . ALA A 1 170 ? -9.565 9.412 25.757 1.00 96.38 170 ALA A CA 1
ATOM 1351 C C . ALA A 1 170 ? -10.085 10.774 26.225 1.00 96.38 170 ALA A C 1
ATOM 1353 O O . ALA A 1 170 ? -10.763 10.847 27.246 1.00 96.38 170 ALA A O 1
ATOM 1354 N N . HIS A 1 171 ? -9.747 11.840 25.496 1.00 96.50 171 HIS A N 1
ATOM 1355 C CA . HIS A 1 171 ? -10.186 13.193 25.818 1.00 96.50 171 HIS A CA 1
ATOM 1356 C C . HIS A 1 171 ? -11.709 13.351 25.700 1.00 96.50 171 HIS A C 1
ATOM 1358 O O . HIS A 1 171 ? -12.315 14.033 26.518 1.00 96.50 171 HIS A O 1
ATOM 1364 N N . LEU A 1 172 ? -12.330 12.687 24.720 1.00 96.25 172 LEU A N 1
ATOM 1365 C CA . LEU A 1 172 ? -13.773 12.761 24.478 1.00 96.25 172 LEU A CA 1
ATOM 1366 C C . LEU A 1 172 ? -14.590 11.746 25.296 1.00 96.25 172 LEU A C 1
ATOM 1368 O O . LEU A 1 172 ? -15.807 11.894 25.392 1.00 96.25 172 LEU A O 1
ATOM 1372 N N . THR A 1 173 ? -13.952 10.725 25.885 1.00 95.38 173 THR A N 1
ATOM 1373 C CA . THR A 1 173 ? -14.629 9.616 26.581 1.00 95.38 173 THR A CA 1
ATOM 1374 C C . THR A 1 173 ? -15.621 10.092 27.641 1.00 95.38 173 THR A C 1
ATOM 1376 O O . THR A 1 173 ? -16.769 9.656 27.620 1.00 95.38 173 THR A O 1
ATOM 1379 N N . GLU A 1 174 ? -15.213 10.991 28.539 1.00 93.69 174 GLU A N 1
ATOM 1380 C CA . GLU A 1 174 ? -16.067 11.427 29.656 1.00 93.69 174 GLU A CA 1
ATOM 1381 C C . GLU A 1 174 ? -17.299 12.202 29.166 1.00 93.69 174 GLU A C 1
ATOM 1383 O O . GLU A 1 174 ? -18.407 11.984 29.652 1.00 93.69 174 GLU A O 1
ATOM 1388 N N . SER A 1 175 ? -17.148 13.040 28.134 1.00 94.94 175 SER A N 1
ATOM 1389 C CA . SER A 1 175 ? -18.277 13.753 27.523 1.00 94.94 175 SER A CA 1
ATOM 1390 C C . SER A 1 175 ? -19.284 12.800 26.876 1.00 94.94 175 SER A C 1
ATOM 1392 O O . SER A 1 175 ? -20.488 13.038 26.944 1.00 94.94 175 SER A O 1
ATOM 1394 N N . VAL A 1 176 ? -18.815 11.712 26.258 1.00 95.50 176 VAL A N 1
ATOM 1395 C CA . VAL A 1 176 ? -19.700 10.709 25.646 1.00 95.50 176 VAL A CA 1
ATOM 1396 C C . VAL A 1 176 ? -20.386 9.849 26.706 1.00 95.50 176 VAL A C 1
ATOM 1398 O O . VAL A 1 176 ? -21.573 9.565 26.563 1.00 95.50 176 VAL A O 1
ATOM 1401 N N . LEU A 1 177 ? -19.684 9.473 27.780 1.00 92.44 177 LEU A N 1
ATOM 1402 C CA . LEU A 1 177 ? -20.289 8.774 28.919 1.00 92.44 177 LEU A CA 1
ATOM 1403 C C . LEU A 1 177 ? -21.416 9.609 29.535 1.00 92.44 177 LEU A C 1
ATOM 1405 O O . LEU A 1 177 ? -22.531 9.107 29.667 1.00 92.44 177 LEU A O 1
ATOM 1409 N N . ALA A 1 178 ? -21.164 10.895 29.793 1.00 92.69 178 ALA A N 1
ATOM 1410 C CA . ALA A 1 178 ? -22.177 11.819 30.297 1.00 92.69 178 ALA A CA 1
ATOM 1411 C C . ALA A 1 178 ? -23.367 11.967 29.330 1.00 92.69 178 ALA A C 1
ATOM 1413 O O . ALA A 1 178 ? -24.517 12.002 29.763 1.00 92.69 178 ALA A O 1
ATOM 1414 N N . ALA A 1 179 ? -23.123 12.006 28.013 1.00 90.12 179 ALA A N 1
ATOM 1415 C CA . ALA A 1 179 ? -24.193 12.072 27.016 1.00 90.12 179 ALA A CA 1
ATOM 1416 C C . ALA A 1 179 ? -25.076 10.810 27.006 1.00 90.12 179 ALA A C 1
ATOM 1418 O O . ALA A 1 179 ? -26.286 10.915 26.807 1.00 90.12 179 ALA A O 1
ATOM 1419 N N . VAL A 1 180 ? -24.492 9.628 27.225 1.00 91.69 180 VAL A N 1
ATOM 1420 C CA . VAL A 1 180 ? -25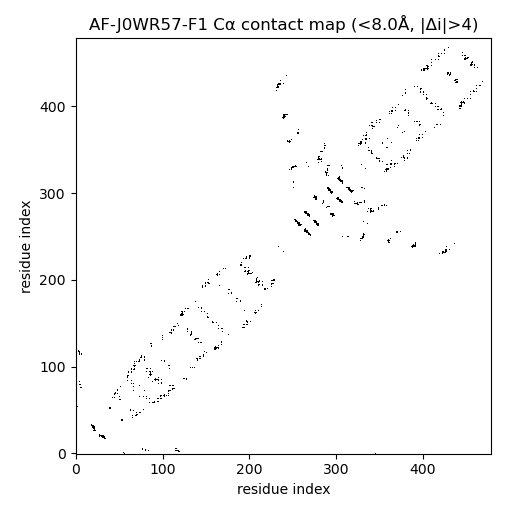.240 8.366 27.343 1.00 91.69 180 VAL A CA 1
ATOM 1421 C C . VAL A 1 180 ? -26.021 8.309 28.653 1.00 91.69 180 VAL A C 1
ATOM 1423 O O . VAL A 1 180 ? -27.201 7.968 28.634 1.00 91.69 180 VAL A O 1
ATOM 1426 N N . GLU A 1 181 ? -25.400 8.683 29.772 1.00 91.62 181 GLU A N 1
ATOM 1427 C CA . GLU A 1 181 ? -26.053 8.733 31.087 1.00 91.62 181 GLU A CA 1
ATOM 1428 C C . GLU A 1 181 ? -27.251 9.694 31.090 1.00 91.62 181 GLU A C 1
ATOM 1430 O O . GLU A 1 181 ? -28.322 9.359 31.591 1.00 91.62 181 GLU A O 1
ATOM 1435 N N . ALA A 1 182 ? -27.111 10.849 30.436 1.00 91.25 182 ALA A N 1
ATOM 1436 C CA . ALA A 1 182 ? -28.184 11.823 30.256 1.00 91.25 182 ALA A CA 1
ATOM 1437 C C . ALA A 1 182 ? -29.246 11.411 29.212 1.00 91.25 182 ALA A C 1
ATOM 1439 O O . ALA A 1 182 ? -30.172 12.178 28.951 1.00 91.25 182 ALA A O 1
ATOM 1440 N N . GLY A 1 183 ? -29.106 10.255 28.553 1.00 88.38 183 GLY A N 1
ATOM 1441 C CA . GLY A 1 183 ? -30.028 9.785 27.511 1.00 88.38 183 GLY A CA 1
ATOM 1442 C C . GLY A 1 183 ? -29.952 10.550 26.182 1.00 88.38 183 GLY A C 1
ATOM 1443 O O . GLY A 1 183 ? -30.783 10.336 25.303 1.00 88.38 183 GLY A O 1
ATOM 1444 N N . SER A 1 184 ? -28.955 11.423 26.004 1.00 85.50 184 SER A N 1
ATOM 1445 C CA . SER A 1 184 ? -28.726 12.179 24.760 1.00 85.50 184 SER A CA 1
ATOM 1446 C C . SER A 1 184 ? -28.082 11.336 23.652 1.00 85.50 184 SER A C 1
ATOM 1448 O O . SER A 1 184 ? -28.097 11.728 22.486 1.00 85.50 184 SER A O 1
ATOM 1450 N N . ALA A 1 185 ? -27.508 10.181 23.998 1.00 85.25 185 ALA A N 1
ATOM 1451 C CA . ALA A 1 185 ? -26.933 9.225 23.060 1.00 85.25 185 ALA A CA 1
ATOM 1452 C C . ALA A 1 185 ? -27.290 7.780 23.458 1.00 85.25 185 ALA A C 1
ATOM 1454 O O . ALA A 1 185 ? -27.368 7.472 24.647 1.00 85.25 185 ALA A O 1
ATOM 1455 N N . PRO A 1 186 ? -27.483 6.863 22.492 1.00 84.06 186 PRO A N 1
ATOM 1456 C CA . PRO A 1 186 ? -27.741 5.462 22.807 1.00 84.06 186 PRO A CA 1
ATOM 1457 C C . PRO A 1 186 ? -26.479 4.783 23.352 1.00 84.06 186 PRO A C 1
ATOM 1459 O O . PRO A 1 186 ? -25.375 5.061 22.890 1.00 84.06 186 PRO A O 1
ATOM 1462 N N . ALA A 1 187 ? -26.633 3.817 24.264 1.00 84.94 187 ALA A N 1
ATOM 1463 C CA . ALA A 1 187 ? -25.506 3.090 24.864 1.00 84.94 187 ALA A CA 1
ATOM 1464 C C . ALA A 1 187 ? -24.572 2.423 23.833 1.00 84.94 187 ALA A C 1
ATOM 1466 O O . ALA A 1 187 ? -23.372 2.305 24.071 1.00 84.94 187 ALA A O 1
ATOM 1467 N N . SER A 1 188 ? -25.095 2.064 22.655 1.00 85.38 188 SER A N 1
ATOM 1468 C CA . SER A 1 188 ? -24.328 1.474 21.551 1.00 85.38 188 SER A CA 1
ATOM 1469 C C . SER A 1 188 ? -23.184 2.359 21.037 1.00 85.38 188 SER A C 1
ATOM 1471 O O . SER A 1 188 ? -22.271 1.856 20.388 1.00 85.38 188 SER A O 1
ATOM 1473 N N . VAL A 1 189 ? -23.174 3.673 21.312 1.00 87.81 189 VAL A N 1
ATOM 1474 C CA . VAL A 1 189 ? -22.034 4.536 20.933 1.00 87.81 189 VAL A CA 1
ATOM 1475 C C . VAL A 1 189 ? -20.756 4.205 21.714 1.00 87.81 189 VAL A C 1
ATOM 1477 O O . VAL A 1 189 ? -19.661 4.549 21.259 1.00 87.81 189 VAL A O 1
ATOM 1480 N N . LEU A 1 190 ? -20.878 3.531 22.864 1.00 92.25 190 LEU A N 1
ATOM 1481 C CA . LEU A 1 190 ? -19.765 3.097 23.718 1.00 92.25 190 LEU A CA 1
ATOM 1482 C C . LEU A 1 190 ? -19.165 1.750 23.283 1.00 92.25 190 LEU A C 1
ATOM 1484 O O . LEU A 1 190 ? -18.180 1.294 23.873 1.00 92.25 190 LEU A O 1
ATOM 1488 N N . ASP A 1 191 ? -19.718 1.122 22.239 1.00 90.19 191 ASP A N 1
ATOM 1489 C CA . ASP A 1 191 ? -19.191 -0.137 21.715 1.00 90.19 191 ASP A CA 1
ATOM 1490 C C . ASP A 1 191 ? -17.748 0.026 21.222 1.00 90.19 191 ASP A C 1
ATOM 1492 O O . ASP A 1 191 ? -16.902 -0.812 21.535 1.00 90.19 191 ASP A O 1
ATOM 1496 N N . GLN A 1 192 ? -17.459 1.126 20.511 1.00 90.62 192 GLN A N 1
ATOM 1497 C CA . GLN A 1 192 ? -16.114 1.547 20.089 1.00 90.62 192 GLN A CA 1
ATOM 1498 C C . GLN A 1 192 ? -15.253 0.388 19.555 1.00 90.62 192 GLN A C 1
ATOM 1500 O O . GLN A 1 192 ? -14.187 0.053 20.090 1.00 90.62 192 GLN A O 1
ATOM 1505 N N . TYR A 1 193 ? -15.754 -0.288 18.518 1.00 90.75 193 TYR A N 1
ATOM 1506 C CA . TYR A 1 193 ? -15.138 -1.504 17.984 1.00 90.75 193 TYR A CA 1
ATOM 1507 C C . TYR A 1 193 ? -13.708 -1.266 17.485 1.00 90.75 193 TYR A C 1
ATOM 1509 O O . TYR A 1 193 ? -12.859 -2.151 17.619 1.00 90.75 193 TYR A O 1
ATOM 1517 N N . GLY A 1 194 ? -13.413 -0.080 16.949 1.00 93.00 194 GLY A N 1
ATOM 1518 C CA . GLY A 1 194 ? -12.077 0.303 16.509 1.00 93.00 194 GLY A CA 1
ATOM 1519 C C . GLY A 1 194 ? -11.106 0.484 17.668 1.00 93.00 194 GLY A C 1
ATOM 1520 O O . GLY A 1 194 ? -10.020 -0.105 17.658 1.00 93.00 194 GLY A O 1
ATOM 1521 N N . LEU A 1 195 ? -11.512 1.213 18.712 1.00 96.31 195 LEU A N 1
ATOM 1522 C CA . LEU A 1 195 ? -10.721 1.356 19.941 1.00 96.31 195 LEU A CA 1
ATOM 1523 C C . LEU A 1 195 ? -10.428 -0.009 20.583 1.00 96.31 195 LEU A C 1
ATOM 1525 O O . LEU A 1 195 ? -9.281 -0.305 20.939 1.00 96.31 195 LEU A O 1
ATOM 1529 N N . ARG A 1 196 ? -11.443 -0.878 20.681 1.00 94.75 196 ARG A N 1
ATOM 1530 C CA . ARG A 1 196 ? -11.283 -2.254 21.183 1.00 94.75 196 ARG A CA 1
ATOM 1531 C C . ARG A 1 196 ? -10.376 -3.090 20.283 1.00 94.75 196 ARG A C 1
ATOM 1533 O O . ARG A 1 196 ? -9.580 -3.881 20.791 1.00 94.75 196 ARG A O 1
ATOM 1540 N N . GLY A 1 197 ? -10.438 -2.888 18.967 1.00 92.88 197 GLY A N 1
ATOM 1541 C CA . GLY A 1 197 ? -9.522 -3.487 17.999 1.00 92.88 197 GLY A CA 1
ATOM 1542 C C . GLY A 1 197 ? -8.061 -3.133 18.283 1.00 92.88 197 GLY A C 1
ATOM 1543 O O . GLY A 1 197 ? -7.210 -4.024 18.310 1.00 92.88 197 GLY A O 1
ATOM 1544 N N . VAL A 1 198 ? -7.765 -1.861 18.574 1.00 94.94 198 VAL A N 1
ATOM 1545 C CA . VAL A 1 198 ? -6.416 -1.416 18.967 1.00 94.94 198 VAL A CA 1
ATOM 1546 C C . VAL A 1 198 ? -6.006 -1.998 20.323 1.00 94.94 198 VAL A C 1
ATOM 1548 O O . VAL A 1 198 ? -4.894 -2.515 20.443 1.00 94.94 198 VAL A O 1
ATOM 1551 N N . ALA A 1 199 ? -6.892 -1.995 21.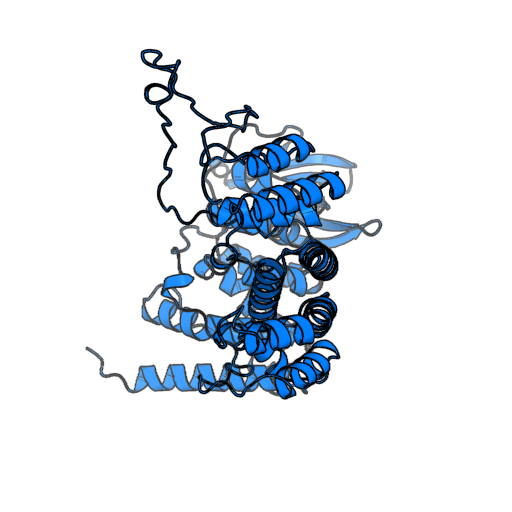323 1.00 94.44 199 ALA A N 1
ATOM 1552 C CA . ALA A 1 199 ? -6.624 -2.576 22.644 1.00 94.44 199 ALA A CA 1
ATOM 1553 C C . ALA A 1 199 ? -6.306 -4.088 22.583 1.00 94.44 199 ALA A C 1
ATOM 1555 O O . ALA A 1 199 ? -5.474 -4.590 23.350 1.00 94.44 199 ALA A O 1
ATOM 1556 N N . GLY A 1 200 ? -6.935 -4.800 21.640 1.00 90.06 200 GLY A N 1
ATOM 1557 C CA . GLY A 1 200 ? -6.730 -6.224 21.368 1.00 90.06 200 GLY A CA 1
ATOM 1558 C C . GLY A 1 200 ? -5.448 -6.563 20.598 1.00 90.06 200 GLY A C 1
ATOM 1559 O O . GLY A 1 200 ? -5.120 -7.743 20.454 1.00 90.06 200 GLY A O 1
ATOM 1560 N N . ARG A 1 201 ? -4.689 -5.572 20.106 1.00 86.69 201 ARG A N 1
ATOM 1561 C CA . ARG A 1 201 ? -3.400 -5.820 19.441 1.00 86.69 201 ARG A CA 1
ATOM 1562 C C . ARG A 1 201 ? -2.366 -6.352 20.433 1.00 86.69 201 ARG A C 1
ATOM 1564 O O . ARG A 1 201 ? -2.274 -5.905 21.577 1.00 86.69 201 ARG A O 1
ATOM 1571 N N . GLY A 1 202 ? -1.530 -7.277 19.962 1.00 76.81 202 GLY A N 1
ATOM 1572 C CA . GLY A 1 202 ? -0.335 -7.708 20.685 1.00 76.81 202 GLY A CA 1
ATOM 1573 C C . GLY A 1 202 ? 0.731 -6.604 20.759 1.00 76.81 202 GLY A C 1
ATOM 1574 O O . GLY A 1 202 ? 0.843 -5.769 19.860 1.00 76.81 202 GLY A O 1
ATOM 1575 N N . GLY A 1 203 ? 1.552 -6.632 21.812 1.00 76.69 203 GLY A N 1
ATOM 1576 C CA . GLY A 1 203 ? 2.642 -5.677 22.043 1.00 76.69 203 GLY A CA 1
ATOM 1577 C C . GLY A 1 203 ? 2.376 -4.672 23.169 1.00 76.69 203 GLY A C 1
ATOM 1578 O O . GLY A 1 203 ? 1.328 -4.692 23.815 1.00 76.69 203 GLY A O 1
ATOM 1579 N N . SER A 1 204 ? 3.371 -3.816 23.411 1.00 79.50 204 SER A N 1
ATOM 1580 C CA . SER A 1 204 ? 3.433 -2.853 24.521 1.00 79.50 204 SER A CA 1
ATOM 1581 C C . SER A 1 204 ? 3.558 -1.401 24.048 1.00 79.50 204 SER A C 1
ATOM 1583 O O . SER A 1 204 ? 4.089 -0.561 24.773 1.00 79.50 204 SER A O 1
ATOM 1585 N N . SER A 1 205 ? 3.104 -1.088 22.828 1.00 89.94 205 SER A N 1
ATOM 1586 C CA . SER A 1 205 ? 3.116 0.300 22.363 1.00 89.94 205 SER A CA 1
ATOM 1587 C C . SER A 1 205 ? 2.217 1.168 23.244 1.00 89.94 205 SER A C 1
ATOM 1589 O O . SER A 1 205 ? 1.186 0.714 23.740 1.00 89.94 205 SER A O 1
ATOM 1591 N N . GLU A 1 206 ? 2.588 2.436 23.397 1.00 93.19 206 GLU A N 1
ATOM 1592 C CA . GLU A 1 206 ? 1.817 3.397 24.194 1.00 93.19 206 GLU A CA 1
ATOM 1593 C C . GLU A 1 206 ? 0.367 3.528 23.705 1.00 93.19 206 GLU A C 1
ATOM 1595 O O . GLU A 1 206 ? -0.550 3.577 24.516 1.00 93.19 206 GLU A O 1
ATOM 1600 N N . ALA A 1 207 ? 0.138 3.464 22.387 1.00 94.38 207 ALA A N 1
ATOM 1601 C CA . ALA A 1 207 ? -1.211 3.441 21.818 1.00 94.38 207 ALA A CA 1
ATOM 1602 C C . ALA A 1 207 ? -2.050 2.252 22.327 1.00 94.38 207 ALA A C 1
ATOM 1604 O O . ALA A 1 207 ? -3.222 2.417 22.643 1.00 94.38 207 ALA A O 1
ATOM 1605 N N . VAL A 1 208 ? -1.452 1.058 22.431 1.00 95.75 208 VAL A N 1
ATOM 1606 C CA . VAL A 1 208 ? -2.145 -0.154 22.901 1.00 95.75 208 VAL A CA 1
ATOM 1607 C C . VAL A 1 208 ? -2.411 -0.089 24.401 1.00 95.75 208 VAL A C 1
ATOM 1609 O O . VAL A 1 208 ? -3.499 -0.459 24.836 1.00 95.75 208 VAL A O 1
ATOM 1612 N N . LYS A 1 209 ? -1.442 0.386 25.195 1.00 95.81 209 LYS A N 1
ATOM 1613 C CA . LYS A 1 209 ? -1.620 0.564 26.645 1.00 95.81 209 LYS A CA 1
ATOM 1614 C C . LYS A 1 209 ? -2.764 1.533 26.942 1.00 95.81 209 LYS A C 1
ATOM 1616 O O . LYS A 1 209 ? -3.681 1.168 27.669 1.00 95.81 209 LYS A O 1
ATOM 1621 N N . LEU A 1 210 ? -2.749 2.703 26.304 1.00 95.69 210 LEU A N 1
ATOM 1622 C CA . LEU A 1 210 ? -3.782 3.720 26.482 1.00 95.69 210 LEU A CA 1
ATOM 1623 C C . LEU A 1 210 ? -5.155 3.226 25.998 1.00 95.69 210 LEU A C 1
ATOM 1625 O O . LEU A 1 210 ? -6.156 3.428 26.676 1.00 95.69 210 LEU A O 1
ATOM 1629 N N . ALA A 1 211 ? -5.216 2.511 24.869 1.00 96.81 211 ALA A N 1
ATOM 1630 C CA . ALA A 1 211 ? -6.477 1.948 24.387 1.00 96.81 211 ALA A CA 1
ATOM 1631 C C . ALA A 1 211 ? -7.075 0.946 25.388 1.00 96.81 211 ALA A C 1
ATOM 1633 O O . ALA A 1 211 ? -8.281 0.962 25.618 1.00 96.81 211 ALA A O 1
ATOM 1634 N N . ARG A 1 212 ? -6.248 0.104 26.025 1.00 95.62 212 ARG A N 1
ATOM 1635 C CA . ARG A 1 212 ? -6.704 -0.831 27.071 1.00 95.62 212 ARG A CA 1
ATOM 1636 C C . ARG A 1 212 ? -7.234 -0.108 28.304 1.00 95.62 212 ARG A C 1
ATOM 1638 O O . ARG A 1 212 ? -8.248 -0.531 28.845 1.00 95.62 212 ARG A O 1
ATOM 1645 N N . GLU A 1 213 ? -6.575 0.967 28.718 1.00 94.44 213 GLU A N 1
ATOM 1646 C CA . GLU A 1 213 ? -7.020 1.797 29.840 1.00 94.44 213 GLU A CA 1
ATOM 1647 C C . GLU A 1 213 ? -8.399 2.418 29.573 1.00 94.44 213 GLU A C 1
ATOM 1649 O O . GLU A 1 213 ? -9.294 2.315 30.408 1.00 94.44 213 GLU A O 1
ATOM 1654 N N . ILE A 1 214 ? -8.608 3.004 28.388 1.00 94.19 214 ILE A N 1
ATOM 1655 C CA . ILE A 1 214 ? -9.910 3.577 28.011 1.00 94.19 214 ILE A CA 1
ATOM 1656 C C . ILE A 1 214 ? -10.975 2.479 27.935 1.00 94.19 214 ILE A C 1
ATOM 1658 O O . ILE A 1 214 ? -12.048 2.629 28.505 1.00 94.19 214 ILE A O 1
ATOM 1662 N N . VAL A 1 215 ? -10.679 1.352 27.279 1.00 94.25 215 VAL A N 1
ATOM 1663 C CA . VAL A 1 215 ? -11.618 0.222 27.167 1.00 94.25 215 VAL A CA 1
ATOM 1664 C C . VAL A 1 215 ? -12.005 -0.336 28.537 1.00 94.25 215 VAL A C 1
ATOM 1666 O O . VAL A 1 215 ? -13.144 -0.761 28.703 1.00 94.25 215 VAL A O 1
ATOM 1669 N N . GLY A 1 216 ? -11.102 -0.300 29.522 1.00 90.94 216 GLY A N 1
ATOM 1670 C CA . GLY A 1 216 ? -11.396 -0.683 30.904 1.00 90.94 216 GLY A CA 1
ATOM 1671 C C . GLY A 1 216 ? -12.426 0.212 31.601 1.00 90.94 216 GLY A C 1
ATOM 1672 O O . GLY A 1 216 ? -13.066 -0.243 32.543 1.00 90.94 216 GLY A O 1
ATOM 1673 N N . ARG A 1 217 ? -12.615 1.451 31.127 1.00 88.81 217 ARG A N 1
ATOM 1674 C CA . ARG A 1 217 ? -13.638 2.392 31.615 1.00 88.81 217 ARG A CA 1
ATOM 1675 C C . ARG A 1 217 ? -14.974 2.284 30.874 1.00 88.81 217 ARG A C 1
ATOM 1677 O O . ARG A 1 217 ? -15.971 2.812 31.350 1.00 88.81 217 ARG A O 1
ATOM 1684 N N . LEU A 1 218 ? -15.007 1.631 29.711 1.00 88.81 218 LEU A N 1
ATOM 1685 C CA . LEU A 1 218 ? -16.224 1.481 28.911 1.00 88.81 218 LEU A CA 1
ATOM 1686 C C . LEU A 1 218 ? -17.013 0.227 29.331 1.00 88.81 218 LEU A C 1
ATOM 1688 O O . LEU A 1 218 ? -16.402 -0.770 29.729 1.00 88.81 218 LEU A O 1
ATOM 1692 N N . PRO A 1 219 ? -18.353 0.214 29.177 1.00 83.56 219 PRO A N 1
ATOM 1693 C CA . PRO A 1 219 ? -19.164 -0.977 29.418 1.00 83.56 219 PRO A CA 1
ATOM 1694 C C . PRO A 1 219 ? -18.644 -2.195 28.645 1.00 83.56 219 PRO A C 1
ATOM 1696 O O . PRO A 1 219 ? -18.109 -2.070 27.539 1.00 83.56 219 PRO A O 1
ATOM 1699 N N . GLN A 1 220 ? -18.797 -3.391 29.212 1.00 74.56 220 GLN A N 1
ATOM 1700 C CA . GLN A 1 220 ? -18.472 -4.623 28.495 1.00 74.56 220 GLN A CA 1
ATOM 1701 C C . GLN A 1 220 ? -19.470 -4.824 27.351 1.00 74.56 220 GLN A C 1
ATOM 1703 O O . GLN A 1 220 ? -20.680 -4.789 27.558 1.00 74.56 220 GLN A O 1
ATOM 1708 N N . VAL A 1 221 ? -18.959 -5.048 26.142 1.00 68.56 221 VAL A N 1
ATOM 1709 C CA . VAL A 1 221 ? -19.788 -5.372 24.977 1.00 68.56 221 VAL A CA 1
ATOM 1710 C C . VAL A 1 221 ? -19.902 -6.892 24.912 1.00 68.56 221 VAL A C 1
ATOM 1712 O O . VAL A 1 221 ? -18.884 -7.570 24.778 1.00 68.56 221 VAL A O 1
ATOM 1715 N N . ASN A 1 222 ? -21.121 -7.436 24.957 1.00 52.47 222 ASN A N 1
ATOM 1716 C CA . ASN A 1 222 ? -21.405 -8.866 24.737 1.00 52.47 222 ASN A CA 1
ATOM 1717 C C . ASN A 1 222 ? -21.333 -9.239 23.241 1.00 52.47 222 ASN A C 1
ATOM 1719 O O . ASN A 1 222 ? -22.190 -9.938 22.706 1.00 52.47 222 ASN A O 1
ATOM 1723 N N . GLY A 1 223 ? -20.322 -8.721 22.549 1.00 51.94 223 GLY A N 1
ATOM 1724 C CA . GLY A 1 223 ? -20.031 -8.984 21.147 1.00 51.94 223 GLY A CA 1
ATOM 1725 C C . GLY A 1 223 ? -18.774 -9.843 21.014 1.00 51.94 223 GLY A C 1
ATOM 1726 O O . GLY A 1 223 ? -17.990 -9.946 21.963 1.00 51.94 223 GLY A O 1
ATOM 1727 N N . PRO A 1 224 ? -18.546 -10.474 19.851 1.00 42.22 224 PRO A N 1
ATOM 1728 C CA . PRO A 1 224 ? -17.353 -11.276 19.634 1.00 42.22 224 PRO A CA 1
ATOM 1729 C C . PRO A 1 224 ? -16.107 -10.430 19.912 1.00 42.22 224 PRO A C 1
ATOM 1731 O O . PRO A 1 224 ? -15.908 -9.366 19.323 1.00 42.22 224 PRO A O 1
ATOM 1734 N N . LYS A 1 225 ? -15.272 -10.923 20.834 1.00 39.50 225 LYS A N 1
ATOM 1735 C CA . LYS A 1 225 ? -13.949 -10.378 21.153 1.00 39.50 225 LYS A CA 1
ATOM 1736 C C . LYS A 1 225 ? -13.241 -10.029 19.836 1.00 39.50 225 LYS A C 1
ATOM 1738 O O . LYS A 1 225 ? -13.156 -10.909 18.973 1.00 39.50 225 LYS A O 1
ATOM 1743 N N . PRO A 1 226 ? -12.751 -8.790 19.642 1.00 39.19 226 PRO A N 1
ATOM 1744 C CA . PRO A 1 226 ? -12.112 -8.419 18.389 1.00 39.19 226 PRO A CA 1
ATOM 1745 C C . PRO A 1 226 ? -10.984 -9.407 18.104 1.00 39.19 226 PRO A C 1
ATOM 1747 O O . PRO A 1 226 ? -10.191 -9.723 18.995 1.00 39.19 226 PRO A O 1
ATOM 1750 N N . ALA A 1 227 ? -10.974 -9.934 16.878 1.00 40.69 227 ALA A N 1
ATOM 1751 C CA . ALA A 1 227 ? -10.039 -10.952 16.422 1.00 40.69 227 ALA A CA 1
ATOM 1752 C C . ALA A 1 227 ? -8.601 -10.492 16.697 1.00 40.69 227 ALA A C 1
ATOM 1754 O O . ALA A 1 227 ? -8.042 -9.676 15.963 1.00 40.69 227 ALA A O 1
ATOM 1755 N N . GLY A 1 228 ? -8.008 -10.983 17.785 1.00 40.16 228 GLY A N 1
ATOM 1756 C CA . GLY A 1 228 ? -6.620 -10.693 18.108 1.00 40.16 228 GLY A CA 1
ATOM 1757 C C . GLY A 1 228 ? -5.735 -11.190 16.975 1.00 40.16 228 GLY A C 1
ATOM 1758 O O . GLY A 1 228 ? -5.944 -12.308 16.532 1.00 40.16 228 GLY A O 1
ATOM 1759 N N . THR A 1 229 ? -4.790 -10.360 16.517 1.00 48.75 229 THR A N 1
ATOM 1760 C CA . THR A 1 229 ? -3.536 -10.651 15.767 1.00 48.75 229 THR A CA 1
ATOM 1761 C C . THR A 1 229 ? -3.476 -11.798 14.739 1.00 48.75 229 THR A C 1
ATOM 1763 O O . THR A 1 229 ? -2.387 -12.144 14.280 1.00 48.75 229 THR A O 1
ATOM 1766 N N . ALA A 1 230 ? -4.593 -12.382 14.326 1.00 61.75 230 ALA A N 1
ATOM 1767 C CA . ALA A 1 230 ? -4.640 -13.408 13.312 1.00 61.75 230 ALA A CA 1
ATOM 1768 C C . ALA A 1 230 ? -4.410 -12.711 11.976 1.00 61.75 230 ALA A C 1
ATOM 1770 O O . ALA A 1 230 ? -5.205 -11.872 11.551 1.00 61.75 230 ALA A O 1
ATOM 1771 N N . ILE A 1 231 ? -3.279 -13.023 11.344 1.00 69.38 231 ILE A N 1
ATOM 1772 C CA . ILE A 1 231 ? -3.032 -12.659 9.951 1.00 69.38 231 ILE A CA 1
ATOM 1773 C C . ILE A 1 231 ? -4.202 -13.232 9.154 1.00 69.38 231 ILE A C 1
ATOM 1775 O O . ILE A 1 231 ? -4.365 -14.449 9.112 1.00 69.38 231 ILE A O 1
ATOM 1779 N N . ARG A 1 232 ? -5.045 -12.348 8.612 1.00 80.56 232 ARG A N 1
ATOM 1780 C CA . ARG A 1 232 ? -6.218 -12.733 7.829 1.00 80.56 232 ARG A CA 1
ATOM 1781 C C . ARG A 1 232 ? -5.764 -13.092 6.417 1.00 80.56 232 ARG A C 1
ATOM 1783 O O . ARG A 1 232 ? -5.189 -12.214 5.764 1.00 80.56 232 ARG A O 1
ATOM 1790 N N . PRO A 1 233 ? -6.000 -14.331 5.957 1.00 87.62 233 PRO A N 1
ATOM 1791 C CA . PRO A 1 233 ? -5.753 -14.694 4.575 1.00 87.62 233 PRO A CA 1
ATOM 1792 C C . PRO A 1 233 ? -6.560 -13.836 3.609 1.00 87.62 233 PRO A C 1
ATOM 1794 O O . PRO A 1 233 ? -7.669 -13.403 3.929 1.00 87.62 233 PRO A O 1
ATOM 1797 N N . TRP A 1 234 ? -5.998 -13.598 2.432 1.00 88.50 234 TRP A N 1
ATOM 1798 C CA . TRP A 1 234 ? -6.746 -13.044 1.314 1.00 88.50 234 TRP A CA 1
ATOM 1799 C C . TRP A 1 234 ? -7.663 -14.115 0.733 1.00 88.50 234 TRP A C 1
ATOM 1801 O O . TRP A 1 234 ? -7.371 -15.311 0.802 1.00 88.50 234 TRP A O 1
ATOM 1811 N N . ARG A 1 235 ? -8.785 -13.679 0.164 1.00 87.81 235 ARG A N 1
ATOM 1812 C CA . ARG A 1 235 ? -9.721 -14.562 -0.530 1.00 87.81 235 ARG A CA 1
ATOM 1813 C C . ARG A 1 235 ? -9.434 -14.513 -2.015 1.00 87.81 235 ARG A C 1
ATOM 1815 O O . ARG A 1 235 ? -9.257 -13.428 -2.558 1.00 87.81 235 ARG A O 1
ATOM 1822 N N . TYR A 1 236 ? -9.408 -15.676 -2.657 1.00 89.62 236 TYR A N 1
ATOM 1823 C CA . TYR A 1 236 ? -9.105 -15.789 -4.080 1.00 89.62 236 TYR A CA 1
ATOM 1824 C C . TYR A 1 236 ? -10.022 -14.902 -4.932 1.00 89.62 236 TYR A C 1
ATOM 1826 O O . TYR A 1 236 ? -9.536 -14.182 -5.801 1.00 89.62 236 TYR A O 1
ATOM 1834 N N . GLU A 1 237 ? -11.323 -14.895 -4.628 1.00 87.75 237 GLU A N 1
ATOM 1835 C CA . GLU A 1 237 ? -12.338 -14.129 -5.364 1.00 87.75 237 GLU A CA 1
ATOM 1836 C C . GLU A 1 237 ? -12.110 -12.614 -5.313 1.00 87.75 237 GLU A C 1
ATOM 1838 O O . GLU A 1 237 ? -12.511 -11.912 -6.234 1.00 87.75 237 GLU A O 1
ATOM 1843 N N . ASP A 1 238 ? -11.456 -12.119 -4.260 1.00 84.31 238 ASP A N 1
ATOM 1844 C CA . ASP A 1 238 ? -11.257 -10.686 -4.040 1.00 84.31 238 ASP A CA 1
ATOM 1845 C C . ASP A 1 238 ? -9.959 -10.180 -4.703 1.00 84.31 238 ASP A C 1
ATOM 1847 O O . ASP A 1 238 ? -9.789 -8.977 -4.921 1.00 84.31 238 ASP A O 1
ATOM 1851 N N . VAL A 1 239 ? -9.001 -11.082 -4.971 1.00 88.06 239 VAL A N 1
ATOM 1852 C CA . VAL A 1 239 ? -7.617 -10.698 -5.304 1.00 88.06 239 VAL A CA 1
ATOM 1853 C C . VAL A 1 239 ? -7.069 -11.269 -6.613 1.00 88.06 239 VAL A C 1
ATOM 1855 O O . VAL A 1 239 ? -6.022 -10.816 -7.091 1.00 88.06 239 VAL A O 1
ATOM 1858 N N . TRP A 1 240 ? -7.737 -12.261 -7.205 1.00 88.69 240 TRP A N 1
ATOM 1859 C CA . TRP A 1 240 ? -7.319 -12.899 -8.454 1.00 88.69 240 TRP A CA 1
ATOM 1860 C C . TRP A 1 240 ? -8.131 -12.382 -9.653 1.00 88.69 240 TRP A C 1
ATOM 1862 O O . TRP A 1 240 ? -8.994 -13.074 -10.186 1.00 88.69 240 TRP A O 1
ATOM 1872 N N . ASN A 1 241 ? -7.835 -11.156 -10.101 1.00 82.75 241 ASN A N 1
ATOM 1873 C CA . ASN A 1 241 ? -8.639 -10.457 -11.122 1.00 82.75 241 ASN A CA 1
ATOM 1874 C C . ASN A 1 241 ? -8.148 -10.611 -12.572 1.00 82.75 241 ASN A C 1
ATOM 1876 O O . ASN A 1 241 ? -8.415 -9.756 -13.415 1.00 82.75 241 ASN A O 1
ATOM 1880 N N . GLY A 1 242 ? -7.418 -11.676 -12.886 1.00 74.81 242 GLY A N 1
ATOM 1881 C CA . GLY A 1 242 ? -6.988 -11.932 -14.255 1.00 74.81 242 GLY A CA 1
ATOM 1882 C C . GLY A 1 242 ? -5.938 -13.021 -14.351 1.00 74.81 242 GLY A C 1
ATOM 1883 O O . GLY A 1 242 ? -5.250 -13.325 -13.379 1.00 74.81 242 GLY A O 1
ATOM 1884 N N . ASP A 1 243 ? -5.805 -13.585 -15.546 1.00 70.94 243 ASP A N 1
ATOM 1885 C CA . ASP A 1 243 ? -4.678 -14.444 -15.873 1.00 70.94 243 ASP A CA 1
ATOM 1886 C C . ASP A 1 243 ? -3.637 -13.615 -16.634 1.00 70.94 243 ASP A C 1
ATOM 1888 O O . ASP A 1 243 ? -3.991 -12.862 -17.547 1.00 70.94 243 ASP A O 1
ATOM 1892 N N . PRO A 1 244 ? -2.352 -13.718 -16.275 1.00 65.69 244 PRO A N 1
ATOM 1893 C CA . PRO A 1 244 ? -1.317 -12.989 -16.980 1.00 65.69 244 PRO A CA 1
ATOM 1894 C C . PRO A 1 244 ? -1.207 -13.460 -18.434 1.00 65.69 244 PRO A C 1
ATOM 1896 O O . PRO A 1 244 ? -0.959 -14.630 -18.713 1.00 65.69 244 PRO A O 1
ATOM 1899 N N . VAL A 1 245 ? -1.380 -12.524 -19.367 1.00 70.50 245 VAL A N 1
ATOM 1900 C CA . VAL A 1 245 ? -1.515 -12.822 -20.805 1.00 70.50 245 VAL A CA 1
ATOM 1901 C C . VAL A 1 245 ? -0.161 -12.829 -21.527 1.00 70.50 245 VAL A C 1
ATOM 1903 O O . VAL A 1 245 ? -0.008 -13.420 -22.596 1.00 70.50 245 VAL A O 1
ATOM 1906 N N . TRP A 1 246 ? 0.844 -12.165 -20.954 1.00 76.31 246 TRP A N 1
ATOM 1907 C CA . TRP A 1 246 ? 2.083 -11.849 -21.657 1.00 76.31 246 TRP A CA 1
ATOM 1908 C C . TRP A 1 246 ? 3.236 -12.788 -21.322 1.00 76.31 246 TRP A C 1
ATOM 1910 O O . TRP A 1 246 ? 3.530 -13.069 -20.160 1.00 76.31 246 TRP A O 1
ATOM 1920 N N . LYS A 1 247 ? 3.951 -13.202 -22.372 1.00 82.12 247 LYS A N 1
ATOM 1921 C CA . LYS A 1 247 ? 5.271 -13.829 -22.258 1.00 82.12 247 LYS A CA 1
ATOM 1922 C C . LYS A 1 247 ? 6.336 -12.756 -21.980 1.00 82.12 247 LYS A C 1
ATOM 1924 O O . LYS A 1 247 ? 6.186 -11.635 -22.472 1.00 82.12 247 LYS A O 1
ATOM 1929 N N . PRO A 1 248 ? 7.406 -13.080 -21.231 1.00 85.19 248 PRO A N 1
ATOM 1930 C CA . PRO A 1 248 ? 8.500 -12.145 -20.993 1.00 85.19 248 PRO A CA 1
ATOM 1931 C C . PRO A 1 248 ? 9.188 -11.766 -22.311 1.00 85.19 248 PRO A C 1
ATOM 1933 O O . PRO A 1 248 ? 9.377 -12.612 -23.189 1.00 85.19 248 PRO A O 1
ATOM 1936 N N . ILE A 1 249 ? 9.570 -10.495 -22.440 1.00 89.38 249 ILE A N 1
ATOM 1937 C CA . ILE A 1 249 ? 10.320 -9.973 -23.586 1.00 89.38 249 ILE A CA 1
ATOM 1938 C C . ILE A 1 249 ? 11.728 -9.643 -23.110 1.00 89.38 249 ILE A C 1
ATOM 1940 O O . ILE A 1 249 ? 11.924 -8.671 -22.385 1.00 89.38 249 ILE A O 1
ATOM 1944 N N . ASP A 1 250 ? 12.705 -10.431 -23.541 1.00 89.12 250 ASP A N 1
ATOM 1945 C CA . ASP A 1 250 ? 14.105 -10.151 -23.247 1.00 89.12 250 ASP A CA 1
ATOM 1946 C C . ASP A 1 250 ? 14.630 -8.999 -24.117 1.00 89.12 250 ASP A C 1
ATOM 1948 O O . ASP A 1 250 ? 14.653 -9.093 -25.346 1.00 89.12 250 ASP A O 1
ATOM 1952 N N . ASP A 1 251 ? 15.019 -7.900 -23.470 1.00 89.06 251 ASP A N 1
ATOM 1953 C CA . ASP A 1 251 ? 15.663 -6.737 -24.083 1.00 89.06 251 ASP A CA 1
ATOM 1954 C C . ASP A 1 251 ? 17.181 -6.700 -23.867 1.00 89.06 251 ASP A C 1
ATOM 1956 O O . ASP A 1 251 ? 17.835 -5.758 -24.321 1.00 89.06 251 ASP A O 1
ATOM 1960 N N . GLY A 1 252 ? 17.750 -7.696 -23.179 1.00 90.00 252 GLY A N 1
ATOM 1961 C CA . GLY A 1 252 ? 19.163 -7.725 -22.815 1.00 90.00 252 GLY A CA 1
ATOM 1962 C C . GLY A 1 252 ? 19.574 -6.601 -21.860 1.00 90.00 252 GLY A C 1
ATOM 1963 O O . GLY A 1 252 ? 20.765 -6.313 -21.747 1.00 90.00 252 GLY A O 1
ATOM 1964 N N . ILE A 1 253 ? 18.623 -5.927 -21.201 1.00 93.19 253 ILE A N 1
ATOM 1965 C CA . ILE A 1 253 ? 18.921 -4.889 -20.214 1.00 93.19 253 ILE A CA 1
ATOM 1966 C C . ILE A 1 253 ? 19.009 -5.527 -18.830 1.00 93.19 253 ILE A C 1
ATOM 1968 O O . ILE A 1 253 ? 18.030 -6.044 -18.294 1.00 93.19 253 ILE A O 1
ATOM 1972 N N . SER A 1 254 ? 20.166 -5.382 -18.194 1.00 93.38 254 SER A N 1
ATOM 1973 C CA . SER A 1 254 ? 20.311 -5.598 -16.755 1.00 93.38 254 SER A CA 1
ATOM 1974 C C . SER A 1 254 ? 20.113 -4.285 -15.998 1.00 93.38 254 SER A C 1
ATOM 1976 O O . SER A 1 254 ? 20.559 -3.223 -16.437 1.00 93.38 254 SER A O 1
ATOM 1978 N N . VAL A 1 255 ? 19.433 -4.348 -14.853 1.00 94.69 255 VAL A N 1
ATOM 1979 C CA . VAL A 1 255 ? 19.148 -3.183 -14.003 1.00 94.69 255 VAL A CA 1
ATOM 1980 C C . VAL A 1 255 ? 19.821 -3.368 -12.654 1.00 94.69 255 VAL A C 1
ATOM 1982 O O . VAL A 1 255 ? 19.705 -4.427 -12.041 1.00 94.69 255 VAL A O 1
ATOM 1985 N N . LYS A 1 256 ? 20.493 -2.323 -12.171 1.00 94.38 256 LYS A N 1
ATOM 1986 C CA . LYS A 1 256 ? 21.083 -2.256 -10.835 1.00 94.38 256 LYS A CA 1
ATOM 1987 C C . LYS A 1 256 ? 20.649 -0.975 -10.138 1.00 94.38 256 LYS A C 1
ATOM 1989 O O . LYS A 1 256 ? 20.719 0.106 -10.716 1.00 94.38 256 LYS A O 1
ATOM 1994 N N . VAL A 1 257 ? 20.243 -1.086 -8.879 1.00 91.44 257 VAL A N 1
ATOM 1995 C CA . VAL A 1 257 ? 19.959 0.084 -8.042 1.00 91.44 257 VAL A CA 1
ATOM 1996 C C . VAL A 1 257 ? 21.280 0.680 -7.554 1.00 91.44 257 VAL A C 1
ATOM 1998 O O . VAL A 1 257 ? 22.134 -0.036 -7.031 1.00 91.44 257 VAL A O 1
ATOM 2001 N N . VAL A 1 258 ? 21.457 1.984 -7.745 1.00 90.19 258 VAL A N 1
ATOM 2002 C CA . VAL A 1 258 ? 22.626 2.752 -7.306 1.00 90.19 258 VAL A CA 1
ATOM 2003 C C . VAL A 1 258 ? 22.176 4.042 -6.623 1.00 90.19 258 VAL A C 1
ATOM 2005 O O . VAL A 1 258 ? 21.145 4.616 -6.966 1.00 90.19 258 VAL A O 1
ATOM 2008 N N . GLU A 1 259 ? 22.948 4.524 -5.656 1.00 80.62 259 GLU A N 1
ATOM 2009 C CA . GLU A 1 259 ? 22.722 5.842 -5.063 1.00 80.62 259 GLU A CA 1
ATOM 2010 C C . GLU A 1 259 ? 23.643 6.862 -5.725 1.00 80.62 259 GLU A C 1
ATOM 2012 O O . GLU A 1 259 ? 24.862 6.704 -5.742 1.00 80.62 259 GLU A O 1
ATOM 2017 N N . VAL A 1 260 ? 23.051 7.914 -6.291 1.00 71.25 260 VAL A N 1
ATOM 2018 C CA . VAL A 1 260 ? 23.783 9.017 -6.919 1.00 71.25 260 VAL A CA 1
ATOM 2019 C C . VAL A 1 260 ? 23.292 10.311 -6.291 1.00 71.25 260 VAL A C 1
ATOM 2021 O O . VAL A 1 260 ? 22.120 10.650 -6.429 1.00 71.25 260 VAL A O 1
ATOM 2024 N N . LYS A 1 261 ? 24.183 11.042 -5.605 1.00 68.00 261 LYS A N 1
ATOM 2025 C CA . LYS A 1 261 ? 23.856 12.308 -4.916 1.00 68.00 261 LYS A CA 1
ATOM 2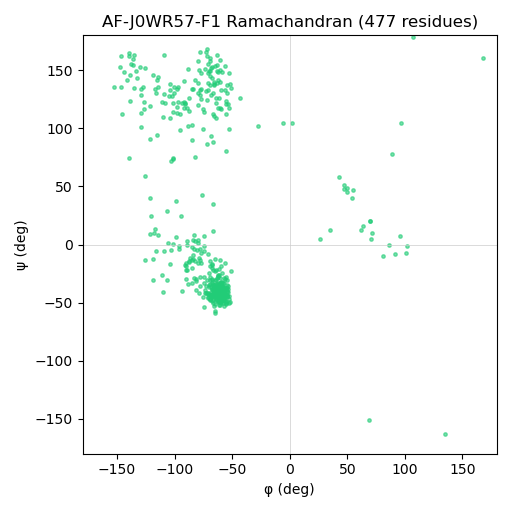026 C C . LYS A 1 261 ? 22.610 12.189 -4.021 1.00 68.00 261 LYS A C 1
ATOM 2028 O O . LYS A 1 261 ? 21.684 12.984 -4.150 1.00 68.00 261 LYS A O 1
ATOM 2033 N N . GLU A 1 262 ? 22.561 11.144 -3.190 1.00 66.31 262 GLU A N 1
ATOM 2034 C CA . GLU A 1 262 ? 21.444 10.855 -2.266 1.00 66.31 262 GLU A CA 1
ATOM 2035 C C . GLU A 1 262 ? 20.088 10.592 -2.951 1.00 66.31 262 GLU A C 1
ATOM 2037 O O . GLU A 1 262 ? 19.046 10.537 -2.301 1.00 66.31 262 GLU A O 1
ATOM 2042 N N . ARG A 1 263 ? 20.081 10.386 -4.276 1.00 74.88 263 ARG A N 1
ATOM 2043 C CA . ARG A 1 263 ? 18.902 9.960 -5.033 1.00 74.88 263 ARG A CA 1
ATOM 2044 C C . ARG A 1 263 ? 19.068 8.527 -5.507 1.00 74.88 263 ARG A C 1
ATOM 2046 O O . ARG A 1 263 ? 20.056 8.178 -6.161 1.00 74.88 263 ARG A O 1
ATOM 2053 N N . THR A 1 264 ? 18.057 7.709 -5.237 1.00 82.50 264 THR A N 1
ATOM 2054 C CA . THR A 1 264 ? 17.966 6.362 -5.799 1.00 82.50 264 THR A CA 1
ATOM 2055 C C . THR A 1 264 ? 17.860 6.456 -7.320 1.00 82.50 264 THR A C 1
ATOM 2057 O O . THR A 1 264 ? 16.925 7.031 -7.878 1.00 82.50 264 THR A O 1
ATOM 2060 N N . THR A 1 265 ? 18.854 5.902 -7.995 1.00 89.88 265 THR A N 1
ATOM 2061 C CA . THR A 1 265 ? 19.001 5.907 -9.447 1.00 89.88 265 THR A CA 1
ATOM 2062 C C . THR A 1 265 ? 19.157 4.466 -9.915 1.00 89.88 265 THR A C 1
ATOM 2064 O O . THR A 1 265 ? 19.626 3.597 -9.182 1.00 89.88 265 THR A O 1
ATOM 2067 N N . LEU A 1 266 ? 18.739 4.183 -11.138 1.00 93.94 266 LEU A N 1
ATOM 2068 C CA . LEU A 1 266 ? 18.910 2.880 -11.759 1.00 93.94 266 LEU A CA 1
ATOM 2069 C C . LEU A 1 266 ? 20.021 2.976 -12.794 1.00 93.94 266 LEU A C 1
ATOM 2071 O O . LEU A 1 266 ? 19.976 3.844 -13.663 1.00 93.94 266 LEU A O 1
ATOM 2075 N N . LEU A 1 267 ? 20.998 2.081 -12.693 1.00 95.50 267 LEU A N 1
ATOM 2076 C CA . LEU A 1 267 ? 21.996 1.820 -13.719 1.00 95.50 267 LEU A CA 1
ATOM 2077 C C . LEU A 1 267 ? 21.476 0.690 -14.610 1.00 95.50 267 LEU A C 1
ATOM 2079 O O . LEU A 1 267 ? 21.267 -0.428 -14.141 1.00 95.50 267 LEU A O 1
ATOM 2083 N N . LEU A 1 268 ? 21.269 0.994 -15.884 1.00 96.31 268 LEU A N 1
ATOM 2084 C CA . LEU A 1 268 ? 20.890 0.049 -16.924 1.00 96.31 268 LEU A CA 1
ATOM 2085 C C . LEU A 1 268 ? 22.144 -0.303 -17.724 1.00 96.31 268 LEU A C 1
ATOM 2087 O O . LEU A 1 268 ? 22.852 0.603 -18.161 1.00 96.31 268 LEU A O 1
ATOM 2091 N N . THR A 1 269 ? 22.405 -1.590 -17.935 1.00 95.94 269 THR A N 1
ATOM 2092 C CA . THR A 1 269 ? 23.476 -2.068 -18.826 1.00 95.94 269 THR A CA 1
ATOM 2093 C C . THR A 1 269 ? 22.864 -2.948 -19.906 1.00 95.94 269 THR A C 1
ATOM 2095 O O . THR A 1 269 ? 22.229 -3.952 -19.579 1.00 95.94 269 THR A O 1
ATOM 2098 N N . THR A 1 270 ? 23.012 -2.548 -21.167 1.00 94.19 270 THR A N 1
ATOM 2099 C CA . THR A 1 270 ? 22.524 -3.285 -22.344 1.00 94.19 270 THR A CA 1
ATOM 2100 C C . THR A 1 270 ? 23.448 -4.453 -22.691 1.00 94.19 270 THR A C 1
ATOM 2102 O O . THR A 1 270 ? 24.586 -4.519 -22.229 1.00 94.19 270 THR A O 1
ATOM 2105 N N . GLY A 1 271 ? 22.978 -5.370 -23.542 1.00 88.81 271 GLY A N 1
ATOM 2106 C CA . GLY A 1 271 ? 23.746 -6.556 -23.944 1.00 88.81 271 GLY A CA 1
ATOM 2107 C C . GLY A 1 271 ? 25.063 -6.265 -24.677 1.00 88.81 271 GLY A C 1
ATOM 2108 O O . GLY A 1 271 ? 25.952 -7.109 -24.676 1.00 88.81 271 GLY A O 1
ATOM 2109 N N . ASP A 1 272 ? 25.218 -5.075 -25.262 1.00 91.06 272 ASP A N 1
ATOM 2110 C CA . ASP A 1 272 ? 26.469 -4.600 -25.875 1.00 91.06 272 ASP A CA 1
ATOM 2111 C C . ASP A 1 272 ? 27.399 -3.866 -24.886 1.00 91.06 272 ASP A C 1
ATOM 2113 O O . ASP A 1 272 ? 28.456 -3.373 -25.274 1.00 91.06 272 ASP A O 1
ATOM 2117 N N . GLY A 1 273 ? 27.021 -3.795 -23.605 1.00 93.50 273 GLY A N 1
ATOM 2118 C CA . GLY A 1 273 ? 27.781 -3.130 -22.549 1.00 93.50 273 GLY A CA 1
ATOM 2119 C C . GLY A 1 273 ? 27.519 -1.630 -22.412 1.00 93.50 273 GLY A C 1
ATOM 2120 O O . GLY A 1 273 ? 28.094 -1.009 -21.517 1.00 93.50 273 GLY A O 1
ATOM 2121 N N . THR A 1 274 ? 26.649 -1.035 -23.236 1.00 95.94 274 THR A N 1
ATOM 2122 C CA . THR A 1 274 ? 26.300 0.388 -23.116 1.00 95.94 274 THR A CA 1
ATOM 2123 C C . THR A 1 274 ? 25.563 0.658 -21.806 1.00 95.94 274 THR A C 1
ATOM 2125 O O . THR A 1 274 ? 24.687 -0.104 -21.385 1.00 95.94 274 THR A O 1
ATOM 2128 N N . ARG A 1 275 ? 25.916 1.758 -21.132 1.00 96.88 275 ARG A N 1
ATOM 2129 C CA . ARG A 1 275 ? 25.376 2.078 -19.810 1.00 96.88 275 ARG A CA 1
ATOM 2130 C C . ARG A 1 275 ? 24.526 3.333 -19.831 1.00 96.88 275 ARG A C 1
ATOM 2132 O O . ARG A 1 275 ? 24.919 4.380 -20.344 1.00 96.88 275 ARG A O 1
ATOM 2139 N N . TYR A 1 276 ? 23.385 3.240 -19.164 1.00 96.56 276 TYR A N 1
ATOM 2140 C CA . TYR A 1 276 ? 22.460 4.345 -18.984 1.00 96.56 276 TYR A CA 1
ATOM 2141 C C . TYR A 1 276 ? 22.074 4.502 -17.518 1.00 96.56 276 TYR A C 1
ATOM 2143 O O . TYR A 1 276 ? 22.041 3.536 -16.761 1.00 96.56 276 TYR A O 1
ATOM 2151 N N . THR A 1 277 ? 21.731 5.720 -17.116 1.00 95.19 277 THR A N 1
ATOM 2152 C CA . THR A 1 277 ? 21.158 6.002 -15.798 1.00 95.19 277 THR A CA 1
ATOM 2153 C C . THR A 1 277 ? 19.774 6.607 -15.926 1.00 95.19 277 THR A C 1
ATOM 2155 O O . THR A 1 277 ? 19.484 7.342 -16.866 1.00 95.19 277 THR A O 1
ATOM 2158 N N . THR A 1 278 ? 18.887 6.299 -14.989 1.00 92.81 278 THR A N 1
ATOM 2159 C CA . THR A 1 278 ? 17.579 6.954 -14.895 1.00 92.81 278 THR A CA 1
ATOM 2160 C C . THR A 1 278 ? 17.170 7.051 -13.427 1.00 92.81 278 THR A C 1
ATOM 2162 O O . THR A 1 278 ? 17.362 6.083 -12.686 1.00 92.81 278 THR A O 1
ATOM 2165 N N . PRO A 1 279 ? 16.658 8.199 -12.954 1.00 88.50 279 PRO A N 1
ATOM 2166 C CA . PRO A 1 279 ? 16.138 8.294 -11.592 1.00 88.50 279 PRO A CA 1
ATOM 2167 C C . PRO A 1 279 ? 14.932 7.363 -11.432 1.00 88.50 279 PRO A C 1
ATOM 2169 O O . PRO A 1 279 ? 14.245 7.089 -12.415 1.00 88.50 279 PRO A O 1
ATOM 2172 N N . ILE A 1 280 ? 14.630 6.900 -10.219 1.00 85.12 280 ILE A N 1
ATOM 2173 C CA . ILE A 1 280 ? 13.303 6.320 -9.949 1.00 85.12 280 ILE A CA 1
ATOM 2174 C C . ILE A 1 280 ? 12.232 7.426 -9.976 1.00 85.12 280 ILE A C 1
ATOM 2176 O O . ILE A 1 280 ? 12.523 8.577 -9.649 1.00 85.12 280 ILE A O 1
ATOM 2180 N N . GLY A 1 281 ? 11.004 7.094 -10.381 1.00 79.88 281 GLY A N 1
ATOM 2181 C CA . GLY A 1 281 ? 9.857 8.017 -10.394 1.00 79.88 281 GLY A CA 1
ATOM 2182 C C . GLY A 1 281 ? 9.049 7.944 -11.692 1.00 79.88 281 GLY A C 1
ATOM 2183 O O . GLY A 1 281 ? 9.211 6.987 -12.450 1.00 79.88 281 GLY A O 1
ATOM 2184 N N . TRP A 1 282 ? 8.214 8.961 -11.947 1.00 78.94 282 TRP A N 1
ATOM 2185 C CA . TRP A 1 282 ? 7.274 9.128 -13.079 1.00 78.94 282 TRP A CA 1
ATOM 2186 C C . TRP A 1 282 ? 7.209 7.962 -14.080 1.00 78.94 282 TRP A C 1
ATOM 2188 O O . TRP A 1 282 ? 8.095 7.795 -14.921 1.00 78.94 282 TRP A O 1
ATOM 2198 N N . THR A 1 283 ? 6.153 7.151 -14.018 1.00 84.25 283 THR A N 1
ATOM 2199 C CA . THR A 1 283 ? 6.026 5.927 -14.830 1.00 84.25 283 THR A CA 1
ATOM 2200 C C . THR A 1 283 ? 5.032 6.042 -15.979 1.00 84.25 283 THR A C 1
ATOM 2202 O O . THR A 1 283 ? 4.876 5.072 -16.713 1.00 84.25 283 THR A O 1
ATOM 2205 N N . HIS A 1 284 ? 4.387 7.191 -16.195 1.00 84.00 284 HIS A N 1
ATOM 2206 C CA . HIS A 1 284 ? 3.385 7.354 -17.255 1.00 84.00 284 HIS A CA 1
ATOM 2207 C C . HIS A 1 284 ? 3.910 6.912 -18.634 1.00 84.00 284 HIS A C 1
ATOM 2209 O O . HIS A 1 284 ? 3.252 6.167 -19.354 1.00 84.00 284 HIS A O 1
ATOM 2215 N N . ASP A 1 285 ? 5.136 7.296 -19.000 1.00 88.06 285 ASP A N 1
ATOM 2216 C CA . ASP A 1 285 ? 5.744 6.868 -20.267 1.00 88.06 285 ASP A CA 1
ATOM 2217 C C . ASP A 1 285 ? 5.984 5.354 -20.348 1.00 88.06 285 ASP A C 1
ATOM 2219 O O . ASP A 1 285 ? 5.886 4.769 -21.426 1.00 88.06 285 ASP A O 1
ATOM 2223 N N . LEU A 1 286 ? 6.230 4.694 -19.216 1.00 90.00 286 LEU A N 1
ATOM 2224 C CA . LEU A 1 286 ? 6.320 3.237 -19.145 1.00 90.00 286 LEU A CA 1
ATOM 2225 C C . LEU A 1 286 ? 4.925 2.604 -19.254 1.00 90.00 286 LEU A C 1
ATOM 2227 O O . LEU A 1 286 ? 4.762 1.637 -19.995 1.00 90.00 286 LEU A O 1
ATOM 2231 N N . ALA A 1 287 ? 3.921 3.177 -18.584 1.00 85.56 287 ALA A N 1
ATOM 2232 C CA . ALA A 1 287 ? 2.547 2.677 -18.507 1.00 85.56 287 ALA A CA 1
ATOM 2233 C C . ALA A 1 287 ? 1.722 2.877 -19.787 1.00 85.56 287 ALA A C 1
ATOM 2235 O O . ALA A 1 287 ? 0.863 2.052 -20.086 1.00 85.56 287 ALA A O 1
ATOM 2236 N N . PHE A 1 288 ? 2.025 3.892 -20.593 1.00 84.94 288 PHE A N 1
ATOM 2237 C CA . PHE A 1 288 ? 1.260 4.180 -21.811 1.00 84.94 288 PHE A CA 1
ATOM 2238 C C . PHE A 1 288 ? 2.085 4.097 -23.088 1.00 84.94 288 PHE A C 1
ATOM 2240 O O . PHE A 1 288 ? 1.558 3.750 -24.139 1.00 84.94 288 PHE A O 1
ATOM 2247 N N . ARG A 1 289 ? 3.387 4.397 -23.032 1.00 87.69 289 ARG A N 1
ATOM 2248 C CA . ARG A 1 289 ? 4.222 4.558 -24.238 1.00 87.69 289 ARG A CA 1
ATOM 2249 C C . ARG A 1 289 ? 5.343 3.526 -24.361 1.00 87.69 289 ARG A C 1
ATOM 2251 O O . ARG A 1 289 ? 5.996 3.472 -25.402 1.00 87.69 289 ARG A O 1
ATOM 2258 N N . ARG A 1 290 ? 5.526 2.684 -23.334 1.00 90.12 290 ARG A N 1
ATOM 2259 C CA . ARG A 1 290 ? 6.554 1.630 -23.237 1.00 90.12 290 ARG A CA 1
ATOM 2260 C C . ARG A 1 290 ? 7.972 2.146 -23.459 1.00 90.12 290 ARG A C 1
ATOM 2262 O O . ARG A 1 290 ? 8.788 1.489 -24.100 1.00 90.12 290 ARG A O 1
ATOM 2269 N N . GLN A 1 291 ? 8.256 3.328 -22.921 1.00 91.62 291 GLN A N 1
ATOM 2270 C CA . GLN A 1 291 ? 9.558 3.967 -23.060 1.00 91.62 291 GLN A CA 1
ATOM 2271 C C . GLN A 1 291 ? 10.050 4.564 -21.745 1.00 91.62 291 GLN A C 1
ATOM 2273 O O . GLN A 1 291 ? 9.263 4.875 -20.849 1.00 91.62 291 GLN A O 1
ATOM 2278 N N . ARG A 1 292 ? 11.363 4.777 -21.658 1.00 93.88 292 ARG A N 1
ATOM 2279 C CA . ARG A 1 292 ? 12.003 5.448 -20.528 1.00 93.88 292 ARG A CA 1
ATOM 2280 C C . ARG A 1 292 ? 13.034 6.454 -21.001 1.00 93.88 292 ARG A C 1
ATOM 2282 O O . ARG A 1 292 ? 13.860 6.128 -21.845 1.00 93.88 292 ARG A O 1
ATOM 2289 N N . TRP A 1 293 ? 13.015 7.642 -20.407 1.00 94.38 293 TRP A N 1
ATOM 2290 C CA . TRP A 1 293 ? 14.118 8.581 -20.541 1.00 94.38 293 TRP A CA 1
ATOM 2291 C C . TRP A 1 293 ? 15.285 8.186 -19.633 1.00 94.38 293 TRP A C 1
ATOM 2293 O O . TRP A 1 293 ? 15.107 7.903 -18.442 1.00 94.38 293 TRP A O 1
ATOM 2303 N N . CYS A 1 294 ? 16.482 8.195 -20.199 1.00 94.94 294 CYS A N 1
ATOM 2304 C CA . CYS A 1 294 ? 17.727 7.826 -19.557 1.00 94.94 294 CYS A CA 1
ATOM 2305 C C . CYS A 1 294 ? 18.855 8.781 -19.971 1.00 94.94 294 CYS A C 1
ATOM 2307 O O . CYS A 1 294 ? 18.779 9.454 -20.994 1.00 94.94 294 CYS A O 1
ATOM 2309 N N . VAL A 1 295 ? 19.935 8.793 -19.197 1.00 95.00 295 VAL A N 1
ATOM 2310 C CA . VAL A 1 295 ? 21.175 9.515 -19.494 1.00 95.00 295 VAL A CA 1
ATOM 2311 C C . VAL A 1 295 ? 22.263 8.501 -19.807 1.00 95.00 295 VAL A C 1
ATOM 2313 O O . VAL A 1 295 ? 22.548 7.630 -18.984 1.00 95.00 295 VAL A O 1
ATOM 2316 N N . HIS A 1 296 ? 22.871 8.604 -20.983 1.00 96.06 296 HIS A N 1
ATOM 2317 C CA . HIS A 1 296 ? 24.028 7.799 -21.364 1.00 96.06 296 HIS A CA 1
ATOM 2318 C C . HIS A 1 296 ? 25.212 8.122 -20.445 1.00 96.06 296 HIS A C 1
ATOM 2320 O O . HIS A 1 296 ? 25.583 9.285 -20.302 1.00 96.06 296 HIS A O 1
ATOM 2326 N N . VAL A 1 297 ? 25.811 7.106 -19.819 1.00 94.12 297 VAL A N 1
ATOM 2327 C CA . VAL A 1 297 ? 26.818 7.303 -18.761 1.00 94.12 297 VAL A CA 1
ATOM 2328 C C . VAL A 1 297 ? 28.095 7.944 -19.302 1.00 94.12 297 VAL A C 1
ATOM 2330 O O . VAL A 1 297 ? 28.638 8.848 -18.678 1.00 94.12 297 VAL A O 1
ATOM 2333 N N . GLU A 1 298 ? 28.560 7.501 -20.467 1.00 93.25 298 GLU A N 1
ATOM 2334 C CA . GLU A 1 298 ? 29.816 7.955 -21.067 1.00 93.25 298 GLU A CA 1
ATOM 2335 C C . GLU A 1 298 ? 29.706 9.334 -21.737 1.00 93.25 298 GLU A C 1
ATOM 2337 O O . GLU A 1 298 ? 30.653 10.112 -21.683 1.00 93.25 298 GLU A O 1
ATOM 2342 N N . THR A 1 299 ? 28.570 9.653 -22.367 1.00 94.56 299 THR A N 1
ATOM 2343 C CA . THR A 1 299 ? 28.409 10.893 -23.154 1.00 94.56 299 THR A CA 1
ATOM 2344 C C . THR A 1 299 ? 27.594 11.973 -22.446 1.00 94.56 299 THR A C 1
ATOM 2346 O O . THR A 1 299 ? 27.606 13.124 -22.872 1.00 94.56 299 THR A O 1
ATOM 2349 N N . GLY A 1 300 ? 26.845 11.624 -21.397 1.00 93.38 300 GLY A N 1
ATOM 2350 C CA . GLY A 1 300 ? 25.896 12.527 -20.740 1.00 93.38 300 GLY A CA 1
ATOM 2351 C C . GLY A 1 300 ? 24.645 12.842 -21.572 1.00 93.38 300 GLY A C 1
ATOM 2352 O O . GLY A 1 300 ? 23.820 13.648 -21.144 1.00 93.38 300 GLY A O 1
ATOM 2353 N N . ALA A 1 301 ? 24.476 12.222 -22.745 1.00 93.94 301 ALA A N 1
ATOM 2354 C CA . ALA A 1 301 ? 23.345 12.486 -23.627 1.00 93.94 301 ALA A CA 1
ATOM 2355 C C . ALA A 1 301 ? 22.032 11.928 -23.054 1.00 93.94 301 ALA A C 1
ATOM 2357 O O . ALA A 1 301 ? 21.959 10.766 -22.644 1.00 93.94 301 ALA A O 1
ATOM 2358 N N . GLY A 1 302 ? 20.979 12.749 -23.067 1.00 95.81 302 GLY A N 1
ATOM 2359 C CA . GLY A 1 302 ? 19.620 12.321 -22.745 1.00 95.81 302 GLY A CA 1
ATOM 2360 C C . GLY A 1 302 ? 19.000 11.553 -23.911 1.00 95.81 302 GLY A C 1
ATOM 2361 O O . GLY A 1 302 ? 18.943 12.064 -25.027 1.00 95.81 302 GLY A O 1
ATOM 2362 N N . VAL A 1 303 ? 18.523 10.340 -23.652 1.00 95.94 303 VAL A N 1
ATOM 2363 C CA . VAL A 1 303 ? 17.955 9.438 -24.658 1.00 95.94 303 VAL A CA 1
ATOM 2364 C C . VAL A 1 303 ? 16.695 8.752 -24.144 1.00 95.94 303 VAL A C 1
ATOM 2366 O O . VAL A 1 303 ? 16.507 8.557 -22.948 1.00 95.94 303 VAL A O 1
ATOM 2369 N N . TRP A 1 304 ? 15.838 8.340 -25.062 1.00 94.81 304 TRP A N 1
ATOM 2370 C CA . TRP A 1 304 ? 14.673 7.505 -24.832 1.00 94.81 304 TRP A CA 1
ATOM 2371 C C . TRP A 1 304 ? 14.972 6.072 -25.259 1.00 94.81 304 TRP A C 1
ATOM 2373 O O . TRP A 1 304 ? 15.411 5.825 -26.386 1.00 94.81 304 TRP A O 1
ATOM 2383 N N . LEU A 1 305 ? 14.715 5.136 -24.348 1.00 94.62 305 LEU A N 1
ATOM 2384 C CA . LEU A 1 305 ? 14.811 3.699 -24.566 1.00 94.62 305 LEU A CA 1
ATOM 2385 C C . LEU A 1 305 ? 13.414 3.103 -24.724 1.00 94.62 305 LEU A C 1
ATOM 2387 O O . LEU A 1 305 ? 12.540 3.367 -23.898 1.00 94.62 305 LEU A O 1
ATOM 2391 N N . TRP A 1 306 ? 13.215 2.270 -25.743 1.00 93.06 306 TRP A N 1
ATOM 2392 C CA . TRP A 1 306 ? 12.015 1.439 -25.887 1.00 93.06 306 TRP A CA 1
ATOM 2393 C C . TRP A 1 306 ? 12.337 0.107 -26.560 1.00 93.06 306 TRP A C 1
ATOM 2395 O O . TRP A 1 306 ? 13.331 -0.013 -27.281 1.00 93.06 306 TRP A O 1
ATOM 2405 N N . TRP A 1 307 ? 11.441 -0.869 -26.431 1.00 91.75 307 TRP A N 1
ATOM 2406 C CA . TRP A 1 307 ? 11.485 -2.096 -27.226 1.00 91.75 307 TRP A CA 1
ATOM 2407 C C . TRP A 1 307 ? 10.735 -1.934 -28.560 1.00 91.75 307 TRP A C 1
ATOM 2409 O O . TRP A 1 307 ? 9.581 -1.514 -28.583 1.00 91.75 307 TRP A O 1
ATOM 2419 N N . ASP A 1 308 ? 11.390 -2.232 -29.687 1.00 89.94 308 ASP A N 1
ATOM 2420 C CA . ASP A 1 308 ? 10.759 -2.298 -31.014 1.00 89.94 308 ASP A CA 1
ATOM 2421 C C . ASP A 1 308 ? 10.396 -3.755 -31.304 1.00 89.94 308 ASP A C 1
ATOM 2423 O O . ASP A 1 308 ? 11.249 -4.545 -31.713 1.00 89.94 308 ASP A O 1
ATOM 2427 N N . SER A 1 309 ? 9.129 -4.111 -31.080 1.00 86.19 309 SER A N 1
ATOM 2428 C CA . SER A 1 309 ? 8.604 -5.467 -31.273 1.00 86.19 309 SER A CA 1
ATOM 2429 C C . SER A 1 309 ? 8.776 -5.979 -32.702 1.00 86.19 309 SER A C 1
ATOM 2431 O O . SER A 1 309 ? 9.161 -7.132 -32.897 1.00 86.19 309 SER A O 1
ATOM 2433 N N . LYS A 1 310 ? 8.572 -5.114 -33.705 1.00 87.19 310 LYS A N 1
ATOM 2434 C CA . LYS A 1 310 ? 8.694 -5.462 -35.129 1.00 87.19 310 LYS A CA 1
ATOM 2435 C C . LYS A 1 310 ? 10.121 -5.849 -35.487 1.00 87.19 310 LYS A C 1
ATOM 2437 O O . LYS A 1 310 ? 10.334 -6.756 -36.284 1.00 87.19 310 LYS A O 1
ATOM 2442 N N . ARG A 1 311 ? 11.100 -5.153 -34.908 1.00 88.38 311 ARG A N 1
ATOM 2443 C CA . ARG A 1 311 ? 12.527 -5.418 -35.140 1.00 88.38 311 ARG A CA 1
ATOM 2444 C C . ARG A 1 311 ? 13.169 -6.309 -34.084 1.00 88.38 311 ARG A C 1
ATOM 2446 O O . ARG A 1 311 ? 14.349 -6.614 -34.224 1.00 88.38 311 ARG A O 1
ATOM 2453 N N . ARG A 1 312 ? 12.417 -6.689 -33.046 1.00 89.38 312 ARG A N 1
ATOM 2454 C CA . ARG A 1 312 ? 12.868 -7.465 -31.884 1.00 89.38 312 ARG A CA 1
ATOM 2455 C C . ARG A 1 312 ? 14.179 -6.933 -31.301 1.00 89.38 312 ARG A C 1
ATOM 2457 O O . ARG A 1 312 ? 15.123 -7.691 -31.099 1.00 89.38 312 ARG A O 1
ATOM 2464 N N . LYS A 1 313 ? 14.252 -5.616 -31.096 1.00 91.06 313 LYS A N 1
ATOM 2465 C CA . LYS A 1 313 ? 15.454 -4.967 -30.563 1.00 91.06 313 LYS A CA 1
ATOM 2466 C C . LYS A 1 313 ? 15.140 -3.750 -29.713 1.00 91.06 313 LYS A C 1
ATOM 2468 O O . LYS A 1 313 ? 14.163 -3.038 -29.963 1.00 91.06 313 LYS A O 1
ATOM 2473 N N . LEU A 1 314 ? 16.040 -3.460 -28.780 1.00 92.12 314 LEU A N 1
ATOM 2474 C CA . LEU A 1 314 ? 16.047 -2.195 -28.065 1.00 92.12 314 LEU A CA 1
ATOM 2475 C C . LEU A 1 314 ? 16.361 -1.048 -29.037 1.00 92.12 314 LEU A C 1
ATOM 2477 O O . LEU A 1 314 ? 17.223 -1.158 -29.915 1.00 92.12 314 LEU A O 1
ATOM 2481 N N . ARG A 1 315 ? 15.644 0.063 -28.902 1.00 92.69 315 ARG A N 1
ATOM 2482 C CA . ARG A 1 315 ? 15.904 1.299 -29.640 1.00 92.69 315 ARG A CA 1
ATOM 2483 C C . ARG A 1 315 ? 16.307 2.392 -28.673 1.00 92.69 315 ARG A C 1
ATOM 2485 O O . ARG A 1 315 ? 15.727 2.524 -27.601 1.00 92.69 315 ARG A O 1
ATOM 2492 N N . VAL A 1 316 ? 17.256 3.193 -29.135 1.00 92.94 316 VAL A N 1
ATOM 2493 C CA . VAL A 1 316 ? 17.737 4.408 -28.489 1.00 92.94 316 VAL A CA 1
ATOM 2494 C C . VAL A 1 316 ? 17.403 5.566 -29.426 1.00 92.94 316 VAL A C 1
ATOM 2496 O O . VAL A 1 316 ? 17.671 5.476 -30.627 1.00 92.94 316 VAL A O 1
ATOM 2499 N N . SER A 1 317 ? 16.780 6.622 -28.913 1.00 91.06 317 SER A N 1
ATOM 2500 C CA . SER A 1 317 ? 16.469 7.832 -29.682 1.00 91.06 317 SER A CA 1
ATOM 2501 C C . SER A 1 317 ? 16.616 9.074 -28.817 1.00 91.06 317 SER A C 1
ATOM 2503 O O . SER A 1 317 ? 16.338 9.050 -27.630 1.00 91.06 317 SER A O 1
ATOM 2505 N N . ASP A 1 318 ? 17.007 10.185 -29.417 1.00 89.69 318 ASP A N 1
ATOM 2506 C CA . ASP A 1 318 ? 16.913 11.527 -28.841 1.00 89.69 318 ASP A CA 1
ATOM 2507 C C . ASP A 1 318 ? 15.459 12.029 -28.718 1.00 89.69 318 ASP A C 1
ATOM 2509 O O . ASP A 1 318 ? 15.173 12.943 -27.944 1.00 89.69 318 ASP A O 1
ATOM 2513 N N . LYS A 1 319 ? 14.518 11.422 -29.454 1.00 88.00 319 LYS A N 1
ATOM 2514 C CA . LYS A 1 319 ? 13.121 11.855 -29.539 1.00 88.00 319 LYS A CA 1
ATOM 2515 C C . LYS A 1 319 ? 12.182 10.974 -28.727 1.00 88.00 319 LYS A C 1
ATOM 2517 O O . LYS A 1 319 ? 12.229 9.747 -28.766 1.00 88.00 319 LYS A O 1
ATOM 2522 N N . HIS A 1 320 ? 11.258 11.644 -28.053 1.00 86.88 320 HIS A N 1
ATOM 2523 C CA . HIS A 1 320 ? 10.147 11.037 -27.329 1.00 86.88 320 HIS A CA 1
ATOM 2524 C C . HIS A 1 320 ? 9.100 10.457 -28.288 1.00 86.88 320 HIS A C 1
ATOM 2526 O O . HIS A 1 320 ? 8.735 11.105 -29.272 1.00 86.88 320 HIS A O 1
ATOM 2532 N N . ARG A 1 321 ? 8.542 9.273 -27.990 1.00 81.25 321 ARG A N 1
ATOM 2533 C CA . ARG A 1 321 ? 7.291 8.835 -28.635 1.00 81.25 321 ARG A CA 1
ATOM 2534 C C . ARG A 1 321 ? 6.107 9.614 -28.109 1.00 81.25 321 ARG A C 1
ATOM 2536 O O . ARG A 1 321 ? 5.865 9.628 -26.905 1.00 81.25 321 ARG A O 1
ATOM 2543 N N . SER A 1 322 ? 5.281 10.099 -29.029 1.00 77.06 322 SER A N 1
ATOM 2544 C CA . SER A 1 322 ? 3.929 10.571 -28.730 1.00 77.06 322 SER A CA 1
ATOM 2545 C C . SER A 1 322 ? 2.888 9.447 -28.682 1.00 77.06 322 SER A C 1
ATOM 2547 O O . SER A 1 322 ? 1.915 9.565 -27.947 1.00 77.06 322 SER A O 1
ATOM 2549 N N . MET A 1 323 ? 3.088 8.362 -29.437 1.00 79.06 323 MET A N 1
ATOM 2550 C CA . MET A 1 323 ? 2.072 7.320 -29.613 1.00 79.06 323 MET A CA 1
ATOM 2551 C C . MET A 1 323 ? 2.077 6.288 -28.481 1.00 79.06 323 MET A C 1
ATOM 2553 O O . MET A 1 323 ? 3.134 5.760 -28.119 1.00 79.06 323 MET A O 1
ATOM 2557 N N . GLU A 1 324 ? 0.887 5.976 -27.970 1.00 82.12 324 GLU A N 1
ATOM 2558 C CA . GLU A 1 324 ? 0.681 4.919 -26.981 1.00 82.12 324 GLU A CA 1
ATOM 2559 C C . GLU A 1 324 ? 0.939 3.523 -27.565 1.00 82.12 324 GLU A C 1
ATOM 2561 O O . GLU A 1 324 ? 0.797 3.284 -28.767 1.00 82.12 324 GLU A O 1
ATOM 2566 N N . SER A 1 325 ? 1.330 2.590 -26.698 1.00 80.44 325 SER A N 1
ATOM 2567 C CA . SER A 1 325 ? 1.568 1.190 -27.032 1.00 80.44 325 SER A CA 1
ATOM 2568 C C . SER A 1 325 ? 0.786 0.273 -26.098 1.00 80.44 325 SER A C 1
ATOM 2570 O O . SER A 1 325 ? 0.791 0.453 -24.882 1.00 80.44 325 SER A O 1
ATOM 2572 N N . ARG A 1 326 ? 0.150 -0.747 -26.683 1.00 78.75 326 ARG A N 1
ATOM 2573 C CA . ARG A 1 326 ? -0.567 -1.810 -25.958 1.00 78.75 326 ARG A CA 1
ATOM 2574 C C . ARG A 1 326 ? 0.270 -3.073 -25.738 1.00 78.75 326 ARG A C 1
ATOM 2576 O O . ARG A 1 326 ? -0.215 -4.022 -25.138 1.00 78.75 326 ARG A O 1
ATOM 2583 N N . GLU A 1 327 ? 1.505 -3.101 -26.231 1.00 80.88 327 GLU A N 1
ATOM 2584 C CA . GLU A 1 327 ? 2.433 -4.220 -26.020 1.00 80.88 327 GLU A CA 1
ATOM 2585 C C . GLU A 1 327 ? 2.873 -4.289 -24.549 1.00 80.88 327 GLU A C 1
ATOM 2587 O O . GLU A 1 327 ? 2.738 -3.286 -23.849 1.00 80.88 327 GLU A O 1
ATOM 2592 N N . PRO A 1 328 ? 3.392 -5.415 -24.033 1.00 85.38 328 PRO A N 1
ATOM 2593 C CA . PRO A 1 328 ? 3.977 -5.453 -22.693 1.00 85.38 328 PRO A CA 1
ATOM 2594 C C . PRO A 1 328 ? 5.326 -4.716 -22.635 1.00 85.38 328 PRO A C 1
ATOM 2596 O O . PRO A 1 328 ? 5.959 -4.445 -23.657 1.00 85.38 328 PRO A O 1
ATOM 2599 N N . LEU A 1 329 ? 5.771 -4.374 -21.425 1.00 90.50 329 LEU A N 1
ATOM 2600 C CA . LEU A 1 329 ? 7.134 -3.897 -21.193 1.00 90.50 329 LEU A CA 1
ATOM 2601 C C . LEU A 1 329 ? 8.133 -5.042 -21.390 1.00 90.50 329 LEU A C 1
ATOM 2603 O O . LEU A 1 329 ? 7.864 -6.187 -21.027 1.00 90.50 329 LEU A O 1
ATOM 2607 N N . SER A 1 330 ? 9.305 -4.708 -21.924 1.00 91.81 330 SER A N 1
ATOM 2608 C CA . SER A 1 330 ? 10.452 -5.610 -21.929 1.00 91.81 330 SER A CA 1
ATOM 2609 C C . SER A 1 330 ? 11.076 -5.756 -20.544 1.00 91.81 330 SER A C 1
ATOM 2611 O O . SER A 1 330 ? 10.774 -4.978 -19.637 1.00 91.81 330 SER A O 1
ATOM 2613 N N . ASN A 1 331 ? 11.926 -6.767 -20.368 1.00 91.88 331 ASN A N 1
ATOM 2614 C CA . ASN A 1 331 ? 12.388 -7.213 -19.062 1.00 91.88 331 ASN A CA 1
ATOM 2615 C C . ASN A 1 331 ? 13.061 -6.106 -18.245 1.00 91.88 331 ASN A C 1
ATOM 2617 O O . ASN A 1 331 ? 12.634 -5.826 -17.120 1.00 91.88 331 ASN A O 1
ATOM 2621 N N . GLY A 1 332 ? 14.055 -5.423 -18.810 1.00 92.88 332 GLY A N 1
ATOM 2622 C CA . GLY A 1 332 ? 14.705 -4.316 -18.121 1.00 92.88 332 GLY A CA 1
ATOM 2623 C C . GLY A 1 332 ? 13.795 -3.108 -17.931 1.00 92.88 332 GLY A C 1
ATOM 2624 O O . GLY A 1 332 ? 13.813 -2.492 -16.865 1.00 92.88 332 GLY A O 1
ATOM 2625 N N . LEU A 1 333 ? 12.944 -2.776 -18.907 1.00 93.31 333 LEU A N 1
ATOM 2626 C CA . LEU A 1 333 ? 12.006 -1.653 -18.760 1.00 93.31 333 LEU A CA 1
ATOM 2627 C C . LEU A 1 333 ? 10.932 -1.912 -17.692 1.00 93.31 333 LEU A C 1
ATOM 2629 O O . LEU A 1 333 ? 10.535 -0.988 -16.983 1.00 93.31 333 LEU A O 1
ATOM 2633 N N . ALA A 1 334 ? 10.491 -3.155 -17.530 1.00 92.44 334 ALA A N 1
ATOM 2634 C CA . ALA A 1 334 ? 9.602 -3.561 -16.451 1.00 92.44 334 ALA A CA 1
ATOM 2635 C C . ALA A 1 334 ? 10.305 -3.507 -15.089 1.00 92.44 334 ALA A C 1
ATOM 2637 O O . ALA A 1 334 ? 9.721 -2.997 -14.133 1.00 92.44 334 ALA A O 1
ATOM 2638 N N . ALA A 1 335 ? 11.569 -3.938 -15.001 1.00 93.25 335 ALA A N 1
ATOM 2639 C CA . ALA A 1 335 ? 12.372 -3.772 -13.790 1.00 93.25 335 ALA A CA 1
ATOM 2640 C C . ALA A 1 335 ? 12.494 -2.289 -13.397 1.00 93.25 335 ALA A C 1
ATOM 2642 O O . ALA A 1 335 ? 12.309 -1.939 -12.231 1.00 93.25 335 ALA A O 1
ATOM 2643 N N . VAL A 1 336 ? 12.709 -1.398 -14.374 1.00 93.19 336 VAL A N 1
ATOM 2644 C CA . VAL A 1 336 ? 12.690 0.055 -14.154 1.00 93.19 336 VAL A CA 1
ATOM 2645 C C . VAL A 1 336 ? 11.324 0.538 -13.677 1.00 93.19 336 VAL A C 1
ATOM 2647 O O . VAL A 1 336 ? 11.256 1.302 -12.720 1.00 93.19 336 VAL A O 1
ATOM 2650 N N . ALA A 1 337 ? 10.234 0.097 -14.306 1.00 90.81 337 ALA A N 1
ATOM 2651 C CA . ALA A 1 337 ? 8.882 0.507 -13.935 1.00 90.81 337 ALA A CA 1
ATOM 2652 C C . ALA A 1 337 ? 8.548 0.136 -12.485 1.00 90.81 337 ALA A C 1
ATOM 2654 O O . ALA A 1 337 ? 8.053 0.963 -11.719 1.00 90.81 337 ALA A O 1
ATOM 2655 N N . VAL A 1 338 ? 8.892 -1.086 -12.090 1.00 90.50 338 VAL A N 1
ATOM 2656 C CA . VAL A 1 338 ? 8.637 -1.631 -10.754 1.00 90.50 338 VAL A CA 1
ATOM 2657 C C . VAL A 1 338 ? 9.512 -0.947 -9.704 1.00 90.50 338 VAL A C 1
ATOM 2659 O O . VAL A 1 338 ? 9.018 -0.547 -8.648 1.00 90.50 338 VAL A O 1
ATOM 2662 N N . ALA A 1 339 ? 10.790 -0.715 -10.011 1.00 90.81 339 ALA A N 1
ATOM 2663 C CA . ALA A 1 339 ? 11.680 0.061 -9.155 1.00 90.81 339 ALA A CA 1
ATOM 2664 C C . ALA A 1 339 ? 11.204 1.515 -8.993 1.00 90.81 339 ALA A C 1
ATOM 2666 O O . ALA A 1 339 ? 11.223 2.054 -7.888 1.00 90.81 339 ALA A O 1
ATOM 2667 N N . SER A 1 340 ? 10.700 2.134 -10.063 1.00 86.94 340 SER A N 1
ATOM 2668 C CA . SER A 1 340 ? 10.132 3.485 -10.032 1.00 86.94 340 SER A CA 1
ATOM 2669 C C . SER A 1 340 ? 8.904 3.615 -9.135 1.00 86.94 340 SER A C 1
ATOM 2671 O O . SER A 1 340 ? 8.700 4.669 -8.545 1.00 86.94 340 SER A O 1
ATOM 2673 N N . CYS A 1 341 ? 8.139 2.539 -8.949 1.00 81.94 341 CYS A N 1
ATOM 2674 C CA . CYS A 1 341 ? 6.999 2.512 -8.029 1.00 81.94 341 CYS A CA 1
ATOM 2675 C C . CYS A 1 341 ? 7.394 2.321 -6.553 1.00 81.94 341 CYS A C 1
ATOM 2677 O O . CYS A 1 341 ? 6.528 2.178 -5.691 1.00 81.94 341 CYS A O 1
ATOM 2679 N N . SER A 1 342 ? 8.695 2.280 -6.246 1.00 75.06 342 SER A N 1
ATOM 2680 C CA . SER A 1 342 ? 9.204 2.080 -4.885 1.00 75.06 342 SER A CA 1
ATOM 2681 C C . SER A 1 342 ? 9.398 3.383 -4.093 1.00 75.06 342 SER A C 1
ATOM 2683 O O . SER A 1 342 ? 9.804 3.333 -2.930 1.00 75.06 342 SER A O 1
ATOM 2685 N N . SER A 1 343 ? 9.105 4.546 -4.686 1.00 68.00 343 SER A N 1
ATOM 2686 C CA . SER A 1 343 ? 9.137 5.841 -3.996 1.00 68.00 343 SER A CA 1
ATOM 2687 C C . SER A 1 343 ? 7.865 6.052 -3.146 1.00 68.00 343 SER A C 1
ATOM 2689 O O . SER A 1 343 ? 6.796 5.514 -3.442 1.00 68.00 343 SER A O 1
ATOM 2691 N N . SER A 1 344 ? 7.965 6.808 -2.047 1.00 50.19 344 SER A N 1
ATOM 2692 C CA . SER A 1 344 ? 6.898 6.933 -1.037 1.00 50.19 344 SER A CA 1
ATOM 2693 C C . SER A 1 344 ? 5.605 7.606 -1.519 1.00 50.19 344 SER A C 1
ATOM 2695 O O . SER A 1 344 ? 4.608 7.515 -0.807 1.00 50.19 344 SER A O 1
ATOM 2697 N N . SER A 1 345 ? 5.603 8.251 -2.690 1.00 48.88 345 SER A N 1
ATOM 2698 C CA . SER A 1 345 ? 4.435 8.915 -3.294 1.00 48.88 345 SER A CA 1
ATOM 2699 C C . SER A 1 345 ? 3.782 8.130 -4.439 1.00 48.88 345 SER A C 1
ATOM 2701 O O . SER A 1 345 ? 2.746 8.555 -4.943 1.00 48.88 345 SER A O 1
ATOM 2703 N N . ASP A 1 346 ? 4.354 6.990 -4.847 1.00 55.41 346 ASP A N 1
ATOM 2704 C CA . ASP A 1 346 ? 4.162 6.457 -6.204 1.00 55.41 346 ASP A CA 1
ATOM 2705 C C . ASP A 1 346 ? 3.464 5.082 -6.269 1.00 55.41 346 ASP A C 1
ATOM 2707 O O . ASP A 1 346 ? 3.429 4.450 -7.320 1.00 55.41 346 ASP A O 1
ATOM 2711 N N . TYR A 1 347 ? 2.845 4.597 -5.186 1.00 52.50 347 TYR A N 1
ATOM 2712 C CA . TYR A 1 347 ? 2.147 3.294 -5.198 1.00 52.50 347 TYR A CA 1
ATOM 2713 C C . TYR A 1 347 ? 0.926 3.251 -6.135 1.00 52.50 347 TYR A C 1
ATOM 2715 O O . TYR A 1 347 ? 0.551 2.166 -6.586 1.00 52.50 347 TYR A O 1
ATOM 2723 N N . TYR A 1 348 ? 0.348 4.416 -6.455 1.00 57.84 348 TYR A N 1
ATOM 2724 C CA . TYR A 1 348 ? -0.672 4.578 -7.498 1.00 57.84 348 TYR A CA 1
ATOM 2725 C C . TYR A 1 348 ? -0.164 4.079 -8.857 1.00 57.84 348 TYR A C 1
ATOM 2727 O O . TYR A 1 348 ? -0.852 3.361 -9.578 1.00 57.84 348 TYR A O 1
ATOM 2735 N N . TRP A 1 349 ? 1.094 4.384 -9.168 1.00 69.69 349 TRP A N 1
ATOM 2736 C CA . TRP A 1 349 ? 1.697 4.074 -10.454 1.00 69.69 349 TRP A CA 1
ATOM 2737 C C . TRP A 1 349 ? 1.918 2.578 -10.680 1.00 69.69 349 TRP A C 1
ATOM 2739 O O . TRP A 1 349 ? 1.865 2.130 -11.825 1.00 69.69 349 TRP A O 1
ATOM 2749 N N . LEU A 1 350 ? 2.106 1.791 -9.615 1.00 80.50 350 LEU A N 1
ATOM 2750 C CA . LEU A 1 350 ? 2.131 0.332 -9.738 1.00 80.50 350 LEU A CA 1
ATOM 2751 C C . LEU A 1 350 ? 0.747 -0.196 -10.116 1.00 80.50 350 LEU A C 1
ATOM 2753 O O . LEU A 1 350 ? 0.634 -1.012 -11.027 1.00 80.50 350 LEU A O 1
ATOM 2757 N N . GLY A 1 351 ? -0.301 0.305 -9.457 1.00 78.44 351 GLY A N 1
ATOM 2758 C CA . GLY A 1 351 ? -1.686 -0.017 -9.797 1.00 78.44 351 GLY A CA 1
ATOM 2759 C C . GLY A 1 351 ? -2.019 0.327 -11.248 1.00 78.44 351 GLY A C 1
ATOM 2760 O O . GLY A 1 351 ? -2.700 -0.450 -11.912 1.00 78.44 351 GLY A O 1
ATOM 2761 N N . GLU A 1 352 ? -1.475 1.431 -11.759 1.00 81.88 352 GLU A N 1
ATOM 2762 C CA . GLU A 1 352 ? -1.651 1.870 -13.144 1.00 81.88 352 GLU A CA 1
ATOM 2763 C C . GLU A 1 352 ? -0.938 0.964 -14.161 1.00 81.88 352 GLU A C 1
ATOM 2765 O O . GLU A 1 352 ? -1.530 0.578 -15.171 1.00 81.88 352 GLU A O 1
ATOM 2770 N N . LEU A 1 353 ? 0.304 0.551 -13.879 1.00 84.00 353 LEU A N 1
ATOM 2771 C CA . LEU A 1 353 ? 1.035 -0.439 -14.688 1.00 84.00 353 LEU A CA 1
ATOM 2772 C C . LEU A 1 353 ? 0.314 -1.796 -14.719 1.00 84.00 353 LEU A C 1
ATOM 2774 O O . LEU A 1 353 ? 0.270 -2.479 -15.741 1.00 84.00 353 LEU A O 1
ATOM 2778 N N . LEU A 1 354 ? -0.283 -2.198 -13.600 1.00 85.25 354 LEU A N 1
ATOM 2779 C CA . LEU A 1 354 ? -1.043 -3.444 -13.522 1.00 85.25 354 LEU A CA 1
ATOM 2780 C C . LEU A 1 354 ? -2.376 -3.327 -14.273 1.00 85.25 354 LEU A C 1
ATOM 2782 O O . LEU A 1 354 ? -2.727 -4.220 -15.040 1.00 85.25 354 LEU A O 1
ATOM 2786 N N . ARG A 1 355 ? -3.073 -2.192 -14.137 1.00 82.81 355 ARG A N 1
ATOM 2787 C CA . ARG A 1 355 ? -4.330 -1.890 -14.844 1.00 82.81 355 ARG A CA 1
ATOM 2788 C C . ARG A 1 355 ? -4.155 -1.880 -16.360 1.00 82.81 355 ARG A C 1
ATOM 2790 O O . ARG A 1 355 ? -5.017 -2.356 -17.089 1.00 82.81 355 ARG A O 1
ATOM 2797 N N . THR A 1 356 ? -3.035 -1.345 -16.838 1.00 78.56 356 THR A N 1
ATOM 2798 C CA . THR A 1 356 ? -2.703 -1.279 -18.269 1.00 78.56 356 THR A CA 1
ATOM 2799 C C . THR A 1 356 ? -2.081 -2.579 -18.801 1.00 78.56 356 THR A C 1
ATOM 2801 O O . THR A 1 356 ? -1.651 -2.623 -19.955 1.00 78.56 356 THR A O 1
ATOM 2804 N N . ASN A 1 357 ? -2.069 -3.646 -17.985 1.00 79.38 357 ASN A N 1
ATOM 2805 C CA . ASN A 1 357 ? -1.591 -4.992 -18.310 1.00 79.38 357 ASN A CA 1
ATOM 2806 C C . ASN A 1 357 ? -0.195 -4.981 -18.957 1.00 79.38 357 ASN A C 1
ATOM 2808 O O . ASN A 1 357 ? 0.043 -5.610 -19.989 1.00 79.38 357 ASN A O 1
ATOM 2812 N N . THR A 1 358 ? 0.727 -4.200 -18.385 1.00 81.06 358 THR A N 1
ATOM 2813 C CA . THR A 1 358 ? 2.050 -3.958 -18.987 1.00 81.06 358 THR A CA 1
ATOM 2814 C C . THR A 1 358 ? 3.107 -4.954 -18.535 1.00 81.06 358 THR A C 1
ATOM 2816 O O . THR A 1 358 ? 4.178 -5.007 -19.135 1.00 81.06 358 THR A O 1
ATOM 2819 N N . LEU A 1 359 ? 2.862 -5.672 -17.437 1.00 86.50 359 LEU A N 1
ATOM 2820 C CA . LEU A 1 359 ? 3.852 -6.491 -16.743 1.00 86.50 359 LEU A CA 1
ATOM 2821 C C . LEU A 1 359 ? 3.566 -7.977 -16.959 1.00 86.50 359 LEU A C 1
ATOM 2823 O O . LEU A 1 359 ? 2.510 -8.475 -16.575 1.00 86.50 359 LEU A O 1
ATOM 2827 N N . ALA A 1 360 ? 4.535 -8.697 -17.523 1.00 85.19 360 ALA A N 1
ATOM 2828 C CA . ALA A 1 360 ? 4.526 -10.153 -17.503 1.00 85.19 360 ALA A CA 1
ATOM 2829 C C . ALA A 1 360 ? 5.023 -10.660 -16.129 1.00 85.19 360 ALA A C 1
ATOM 2831 O O . ALA A 1 360 ? 6.014 -10.133 -15.615 1.00 85.19 360 ALA A O 1
ATOM 2832 N N . PRO A 1 361 ? 4.413 -11.700 -15.530 1.00 83.69 361 PRO A N 1
ATOM 2833 C CA . PRO A 1 361 ? 4.854 -12.226 -14.236 1.00 83.69 361 PRO A CA 1
ATOM 2834 C C . PRO A 1 361 ? 6.313 -12.691 -14.253 1.00 83.69 361 PRO A C 1
ATOM 2836 O O . PRO A 1 361 ? 7.098 -12.302 -13.397 1.00 83.69 361 PRO A O 1
ATOM 2839 N N . ALA A 1 362 ? 6.717 -13.452 -15.274 1.00 83.50 362 ALA A N 1
ATOM 2840 C CA . ALA A 1 362 ? 8.093 -13.942 -15.392 1.00 83.50 362 ALA A CA 1
ATOM 2841 C C . ALA A 1 362 ? 9.126 -12.799 -15.416 1.00 83.50 362 ALA A C 1
ATOM 2843 O O . ALA A 1 362 ? 10.219 -12.923 -14.869 1.00 83.50 362 ALA A O 1
ATOM 2844 N N . THR A 1 363 ? 8.754 -11.659 -15.998 1.00 85.88 363 THR A N 1
ATOM 2845 C CA . THR A 1 363 ? 9.580 -10.455 -16.001 1.00 85.88 363 THR A CA 1
ATOM 2846 C C . THR A 1 363 ? 9.737 -9.856 -14.602 1.00 85.88 363 THR A C 1
ATOM 2848 O O . THR A 1 363 ? 10.823 -9.395 -14.254 1.00 85.88 363 THR A O 1
ATOM 2851 N N . LEU A 1 364 ? 8.680 -9.875 -13.781 1.00 87.81 364 LEU A N 1
ATOM 2852 C CA . LEU A 1 364 ? 8.774 -9.447 -12.385 1.00 87.81 364 LEU A CA 1
ATOM 2853 C C . LEU A 1 364 ? 9.738 -10.329 -11.603 1.00 87.81 364 LEU A C 1
ATOM 2855 O O . LEU A 1 364 ? 10.627 -9.785 -10.955 1.00 87.81 364 LEU A O 1
ATOM 2859 N N . ALA A 1 365 ? 9.594 -11.653 -11.702 1.00 88.62 365 ALA A N 1
ATOM 2860 C CA . ALA A 1 365 ? 10.481 -12.595 -11.021 1.00 88.62 365 ALA A CA 1
ATOM 2861 C C . ALA A 1 365 ? 11.954 -12.339 -11.383 1.00 88.62 365 ALA A C 1
ATOM 2863 O O . ALA A 1 365 ? 12.781 -12.124 -10.501 1.00 88.62 365 ALA A O 1
ATOM 2864 N N . ALA A 1 366 ? 12.257 -12.216 -12.680 1.00 87.75 366 ALA A N 1
ATOM 2865 C CA . ALA A 1 366 ? 13.611 -11.950 -13.169 1.00 87.75 366 ALA A CA 1
ATOM 2866 C C . ALA A 1 366 ? 14.213 -10.624 -12.659 1.00 87.75 366 ALA A C 1
ATOM 2868 O O . ALA A 1 366 ? 15.429 -10.509 -12.515 1.00 87.75 366 ALA A O 1
ATOM 2869 N N . ALA A 1 367 ? 13.383 -9.617 -12.372 1.00 91.44 367 ALA A N 1
ATOM 2870 C CA . ALA A 1 367 ? 13.844 -8.331 -11.855 1.00 91.44 367 ALA A CA 1
ATOM 2871 C C . ALA A 1 367 ? 14.191 -8.370 -10.355 1.00 91.44 367 ALA A C 1
ATOM 2873 O O . ALA A 1 367 ? 15.010 -7.573 -9.888 1.00 91.44 367 ALA A O 1
ATOM 2874 N N . MET A 1 368 ? 13.566 -9.260 -9.576 1.00 93.56 368 MET A N 1
ATOM 2875 C CA . MET A 1 368 ? 13.637 -9.224 -8.112 1.00 93.56 368 MET A CA 1
ATOM 2876 C C . MET A 1 368 ? 15.052 -9.380 -7.535 1.00 93.56 368 MET A C 1
ATOM 2878 O O . MET A 1 368 ? 15.379 -8.586 -6.645 1.00 93.56 368 MET A O 1
ATOM 2882 N N . PRO A 1 369 ? 15.929 -10.279 -8.032 1.00 90.31 369 PRO A N 1
ATOM 2883 C CA . PRO A 1 369 ? 17.291 -10.417 -7.509 1.00 90.31 369 PRO A CA 1
ATOM 2884 C C . PRO A 1 369 ? 18.083 -9.102 -7.488 1.00 90.31 369 PRO A C 1
ATOM 2886 O O . PRO A 1 369 ? 18.831 -8.841 -6.545 1.00 90.31 369 PRO A O 1
ATOM 2889 N N . SER A 1 370 ? 17.877 -8.238 -8.487 1.00 90.19 370 SER A N 1
ATOM 2890 C CA . SER A 1 370 ? 18.540 -6.933 -8.573 1.00 90.19 370 SER A CA 1
ATOM 2891 C C . SER A 1 370 ? 17.889 -5.847 -7.716 1.00 90.19 370 SER A C 1
ATOM 2893 O O . SER A 1 370 ? 18.567 -4.909 -7.294 1.00 90.19 370 SER A O 1
ATOM 2895 N N . LEU A 1 371 ? 16.575 -5.930 -7.485 1.00 93.50 371 LEU A N 1
ATOM 2896 C CA . LEU A 1 371 ? 15.815 -4.869 -6.820 1.00 93.50 371 LEU A CA 1
ATOM 2897 C C . LEU A 1 371 ? 15.685 -5.084 -5.310 1.00 93.50 371 LEU A C 1
ATOM 2899 O O . LEU A 1 371 ? 15.809 -4.125 -4.548 1.00 93.50 371 LEU A O 1
ATOM 2903 N N . LEU A 1 372 ? 15.468 -6.320 -4.856 1.00 93.38 372 LEU A N 1
ATOM 2904 C CA . LEU A 1 372 ? 15.243 -6.652 -3.444 1.00 93.38 372 LEU A CA 1
ATOM 2905 C C . LEU A 1 372 ? 16.336 -6.153 -2.481 1.00 93.38 372 LEU A C 1
ATOM 2907 O O . LEU A 1 372 ? 15.959 -5.647 -1.417 1.00 93.38 372 LEU A O 1
ATOM 2911 N N . PRO A 1 373 ? 17.647 -6.208 -2.812 1.00 91.00 373 PRO A N 1
ATOM 2912 C CA . PRO A 1 373 ? 18.692 -5.730 -1.907 1.00 91.00 373 PRO A CA 1
ATOM 2913 C C . PRO A 1 373 ? 18.491 -4.278 -1.452 1.00 91.00 373 PRO A C 1
ATOM 2915 O O . PRO A 1 373 ? 18.782 -3.950 -0.304 1.00 91.00 373 PRO A O 1
ATOM 2918 N N . ALA A 1 374 ? 17.956 -3.423 -2.331 1.00 89.25 374 ALA A N 1
ATOM 2919 C CA . ALA A 1 374 ? 17.758 -1.999 -2.064 1.00 89.25 374 ALA A CA 1
ATOM 2920 C C . ALA A 1 374 ? 16.284 -1.614 -1.834 1.00 89.25 374 ALA A C 1
ATOM 2922 O O . ALA A 1 374 ? 15.998 -0.689 -1.078 1.00 89.25 374 ALA A O 1
ATOM 2923 N N . LEU A 1 375 ? 15.333 -2.314 -2.463 1.00 90.12 375 LEU A N 1
ATOM 2924 C CA . LEU A 1 375 ? 13.937 -1.875 -2.589 1.00 90.12 375 LEU A CA 1
ATOM 2925 C C . LEU A 1 375 ? 12.909 -2.847 -1.988 1.00 90.12 375 LEU A C 1
ATOM 2927 O O . LEU A 1 375 ? 11.710 -2.634 -2.140 1.00 90.12 375 LEU A O 1
ATOM 2931 N N . ALA A 1 376 ? 13.312 -3.890 -1.255 1.00 90.12 376 ALA A N 1
ATOM 2932 C CA . ALA A 1 376 ? 12.359 -4.884 -0.741 1.00 90.12 376 ALA A CA 1
ATOM 2933 C C . ALA A 1 376 ? 11.205 -4.290 0.093 1.00 90.12 376 ALA A C 1
ATOM 2935 O O . ALA A 1 376 ? 10.049 -4.658 -0.091 1.00 90.12 376 ALA A O 1
ATOM 2936 N N . THR A 1 377 ? 11.480 -3.348 1.003 1.00 86.94 377 THR A N 1
ATOM 2937 C CA . THR A 1 377 ? 10.424 -2.758 1.852 1.00 86.94 377 THR A CA 1
ATOM 2938 C C . THR A 1 377 ? 9.338 -2.031 1.046 1.00 86.94 377 THR A C 1
ATOM 2940 O O . THR A 1 377 ? 8.158 -2.316 1.278 1.00 86.94 377 THR A O 1
ATOM 2943 N N . PRO A 1 378 ? 9.672 -1.090 0.141 1.00 85.88 378 PRO A N 1
ATOM 2944 C CA . PRO A 1 378 ? 8.660 -0.443 -0.686 1.00 85.88 378 PRO A CA 1
ATOM 2945 C C . PRO A 1 378 ? 7.991 -1.394 -1.687 1.00 85.88 378 PRO A C 1
ATOM 2947 O O . PRO A 1 378 ? 6.784 -1.271 -1.871 1.00 85.88 378 PRO A O 1
ATOM 2950 N N . LEU A 1 379 ? 8.702 -2.380 -2.248 1.00 89.56 379 LEU A N 1
ATOM 2951 C CA . LEU A 1 379 ? 8.100 -3.387 -3.135 1.00 89.56 379 LEU A CA 1
ATOM 2952 C C . LEU A 1 379 ? 7.024 -4.212 -2.417 1.00 89.56 379 LEU A C 1
ATOM 2954 O O . LEU A 1 379 ? 5.897 -4.311 -2.896 1.00 89.56 379 LEU A O 1
ATOM 2958 N N . LEU A 1 380 ? 7.324 -4.723 -1.218 1.00 89.44 380 LEU A N 1
ATOM 2959 C CA . LEU A 1 380 ? 6.356 -5.454 -0.392 1.00 89.44 380 LEU A CA 1
ATOM 2960 C C . LEU A 1 380 ? 5.162 -4.569 0.006 1.00 89.44 380 LEU A C 1
ATOM 2962 O O . LEU A 1 380 ? 4.027 -5.036 0.042 1.00 89.44 380 LEU A O 1
ATOM 2966 N N . ARG A 1 381 ? 5.383 -3.271 0.259 1.00 83.94 381 ARG A N 1
ATOM 2967 C CA . ARG A 1 381 ? 4.279 -2.320 0.480 1.00 83.94 381 ARG A CA 1
ATOM 2968 C C . ARG A 1 381 ? 3.418 -2.144 -0.775 1.00 83.94 381 ARG A C 1
ATOM 2970 O O . ARG A 1 381 ? 2.200 -2.054 -0.655 1.00 83.94 381 ARG A O 1
ATOM 2977 N N . GLY A 1 382 ? 4.031 -2.121 -1.958 1.00 83.44 382 GLY A N 1
ATOM 2978 C CA . GLY A 1 382 ? 3.328 -2.091 -3.239 1.00 83.44 382 GLY A CA 1
ATOM 2979 C C . GLY A 1 382 ? 2.370 -3.271 -3.401 1.00 83.44 382 GLY A C 1
ATOM 2980 O O . GLY A 1 382 ? 1.226 -3.057 -3.796 1.00 83.44 382 GLY A O 1
ATOM 2981 N N . VAL A 1 383 ? 2.795 -4.478 -3.001 1.00 89.12 383 VAL A N 1
ATOM 2982 C CA . VAL A 1 383 ? 1.946 -5.685 -2.969 1.00 89.12 383 VAL A CA 1
ATOM 2983 C C . VAL A 1 383 ? 0.747 -5.504 -2.033 1.00 89.12 383 VAL A C 1
ATOM 2985 O O . VAL A 1 383 ? -0.389 -5.728 -2.440 1.00 89.12 383 VAL A O 1
ATOM 2988 N N . GLU A 1 384 ? 0.970 -5.028 -0.804 1.00 84.19 384 GLU A N 1
ATOM 2989 C CA . GLU A 1 384 ? -0.103 -4.807 0.184 1.00 84.19 384 GLU A CA 1
ATOM 2990 C C . GLU A 1 384 ? -1.167 -3.802 -0.275 1.00 84.19 384 GLU A C 1
ATOM 2992 O O . GLU A 1 384 ? -2.331 -3.928 0.103 1.00 84.19 384 GLU A O 1
ATOM 2997 N N . LYS A 1 385 ? -0.779 -2.788 -1.056 1.00 81.88 385 LYS A N 1
ATOM 2998 C CA . LYS A 1 385 ? -1.692 -1.741 -1.539 1.00 81.88 385 LYS A CA 1
ATOM 2999 C C . LYS A 1 385 ? -2.401 -2.102 -2.847 1.00 81.88 385 LYS A C 1
ATOM 3001 O O . LYS A 1 385 ? -3.392 -1.465 -3.180 1.00 81.88 385 LYS A O 1
ATOM 3006 N N . ASN A 1 386 ? -1.942 -3.133 -3.555 1.00 82.94 386 ASN A N 1
ATOM 3007 C CA . ASN A 1 386 ? -2.456 -3.543 -4.865 1.00 82.94 386 ASN A CA 1
ATOM 3008 C C . ASN A 1 386 ? -2.971 -4.994 -4.854 1.00 82.94 386 ASN A C 1
ATOM 3010 O O . ASN A 1 386 ? -2.767 -5.740 -5.809 1.00 82.94 386 ASN A O 1
ATOM 3014 N N . GLN A 1 387 ? -3.652 -5.392 -3.773 1.00 89.12 387 GLN A N 1
ATOM 3015 C CA . GLN A 1 387 ? -4.053 -6.784 -3.504 1.00 89.12 387 GLN A CA 1
ATOM 3016 C C . GLN A 1 387 ? -4.839 -7.410 -4.661 1.00 89.12 387 GLN A C 1
ATOM 3018 O O . GLN A 1 387 ? -4.567 -8.545 -5.025 1.00 89.12 387 GLN A O 1
ATOM 3023 N N . LYS A 1 388 ? -5.719 -6.639 -5.318 1.00 87.75 388 LYS A N 1
ATOM 3024 C CA . LYS A 1 388 ? -6.519 -7.066 -6.483 1.00 87.75 388 LYS A CA 1
ATOM 3025 C C . LYS A 1 388 ? -5.715 -7.597 -7.681 1.00 87.75 388 LYS A C 1
ATOM 3027 O O . LYS A 1 388 ? -6.264 -8.232 -8.577 1.00 87.75 388 LYS A O 1
ATOM 3032 N N . TYR A 1 389 ? -4.410 -7.333 -7.709 1.00 89.31 389 TYR A N 1
ATOM 3033 C CA . TYR A 1 389 ? -3.483 -7.807 -8.732 1.00 89.31 389 TYR A CA 1
ATOM 3034 C C . TYR A 1 389 ? -2.566 -8.924 -8.217 1.00 89.31 389 TYR A C 1
ATOM 3036 O O . TYR A 1 389 ? -1.436 -9.083 -8.691 1.00 89.31 389 TYR A O 1
ATOM 3044 N N . CYS A 1 390 ? -3.034 -9.708 -7.238 1.00 91.19 390 CYS A N 1
ATOM 3045 C CA . CYS A 1 390 ? -2.250 -10.783 -6.637 1.00 91.19 390 CYS A CA 1
ATOM 3046 C C . CYS A 1 390 ? -1.720 -11.752 -7.699 1.00 91.19 390 CYS A C 1
ATOM 3048 O O . CYS A 1 390 ? -0.554 -12.109 -7.607 1.00 91.19 390 CYS A O 1
ATOM 3050 N N . HIS A 1 391 ? -2.503 -12.047 -8.748 1.00 89.56 391 HIS A N 1
ATOM 3051 C CA . HIS A 1 391 ? -2.153 -12.896 -9.901 1.00 89.56 391 HIS A CA 1
ATOM 3052 C C . HIS A 1 391 ? -0.826 -12.550 -10.611 1.00 89.56 391 HIS A C 1
ATOM 3054 O O . HIS A 1 391 ? -0.218 -13.417 -11.237 1.00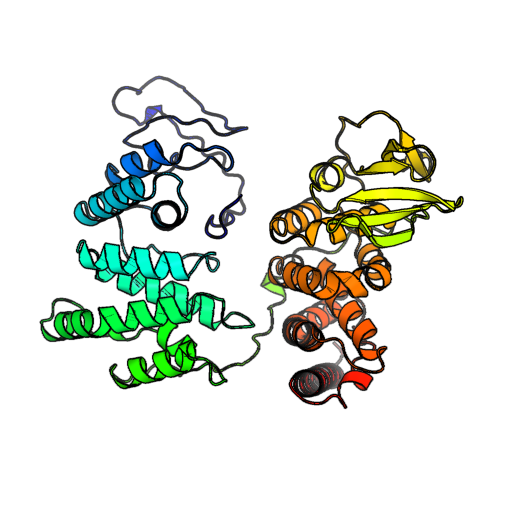 89.56 391 HIS A O 1
ATOM 3060 N N . VAL A 1 392 ? -0.345 -11.310 -10.478 1.00 89.94 392 VAL A N 1
ATOM 3061 C CA . VAL A 1 392 ? 0.956 -10.851 -10.996 1.00 89.94 392 VAL A CA 1
ATOM 3062 C C . VAL A 1 392 ? 1.948 -10.589 -9.856 1.00 89.94 392 VAL A C 1
ATOM 3064 O O . VAL A 1 392 ? 3.125 -10.932 -9.955 1.00 89.94 392 VAL A O 1
ATOM 3067 N N . LEU A 1 393 ? 1.484 -9.988 -8.757 1.00 92.00 393 LEU A N 1
ATOM 3068 C CA . LEU A 1 393 ? 2.342 -9.478 -7.683 1.00 92.00 393 LEU A CA 1
ATOM 3069 C C . LEU A 1 393 ? 2.851 -10.537 -6.701 1.00 92.00 393 LEU A C 1
ATOM 3071 O O . LEU A 1 393 ? 3.799 -10.261 -5.963 1.00 92.00 393 LEU A O 1
ATOM 3075 N N . TRP A 1 394 ? 2.261 -11.734 -6.680 1.00 93.50 394 TRP A N 1
ATOM 3076 C CA . TRP A 1 394 ? 2.678 -12.807 -5.773 1.00 93.50 394 TRP A CA 1
ATOM 3077 C C . TRP A 1 394 ? 4.156 -13.190 -5.930 1.00 93.50 394 TRP A C 1
ATOM 3079 O O . TRP A 1 394 ? 4.802 -13.534 -4.940 1.00 93.50 394 TRP A O 1
ATOM 3089 N N . LEU A 1 395 ? 4.716 -13.023 -7.133 1.00 93.81 395 LEU A N 1
ATOM 3090 C CA . LEU A 1 395 ? 6.127 -13.284 -7.420 1.00 93.81 395 LEU A CA 1
ATOM 3091 C C . LEU A 1 395 ? 7.075 -12.386 -6.621 1.00 93.81 395 LEU A C 1
ATOM 3093 O O . LEU A 1 395 ? 8.129 -12.834 -6.193 1.00 93.81 395 LEU A O 1
ATOM 3097 N N . ILE A 1 396 ? 6.688 -11.141 -6.324 1.00 94.69 396 ILE A N 1
ATOM 3098 C CA . ILE A 1 396 ? 7.498 -10.265 -5.461 1.00 94.69 396 ILE A CA 1
ATOM 3099 C C . ILE A 1 396 ? 7.654 -10.891 -4.068 1.00 94.69 396 ILE A C 1
ATOM 3101 O O . ILE A 1 396 ? 8.708 -10.777 -3.446 1.00 94.69 396 ILE A O 1
ATOM 3105 N N . VAL A 1 397 ? 6.611 -11.560 -3.568 1.00 96.44 397 VAL A N 1
ATOM 3106 C CA . VAL A 1 397 ? 6.614 -12.182 -2.240 1.00 96.44 397 VAL A CA 1
ATOM 3107 C C . VAL A 1 397 ? 7.443 -13.463 -2.239 1.00 96.44 397 VAL A C 1
ATOM 3109 O O . VAL A 1 397 ? 8.249 -13.645 -1.328 1.00 96.44 397 VAL A O 1
ATOM 3112 N N . THR A 1 398 ? 7.289 -14.327 -3.244 1.00 96.12 398 THR A N 1
ATOM 3113 C CA . THR A 1 398 ? 8.049 -15.586 -3.318 1.00 96.12 398 THR A CA 1
ATOM 3114 C C . THR A 1 398 ? 9.535 -15.337 -3.541 1.00 96.12 398 THR A C 1
ATOM 3116 O O . THR A 1 398 ? 10.349 -15.899 -2.815 1.00 96.12 398 THR A O 1
ATOM 3119 N N . GLU A 1 399 ? 9.897 -14.413 -4.434 1.00 96.69 399 GLU A N 1
ATOM 3120 C CA . GLU A 1 399 ? 11.294 -14.014 -4.651 1.00 96.69 399 GLU A CA 1
ATOM 3121 C C . GLU A 1 399 ? 11.899 -13.349 -3.407 1.00 96.69 399 GLU A C 1
ATOM 3123 O O . GLU A 1 399 ? 13.067 -13.555 -3.082 1.00 96.69 399 GLU A O 1
ATOM 3128 N N . ALA A 1 400 ? 11.108 -12.579 -2.648 1.00 96.56 400 ALA A N 1
ATOM 3129 C CA . ALA A 1 400 ? 11.565 -12.003 -1.386 1.00 96.56 400 ALA A CA 1
ATOM 3130 C C . ALA A 1 400 ? 11.878 -13.077 -0.330 1.00 96.56 400 ALA A C 1
ATOM 3132 O O . ALA A 1 400 ? 12.825 -12.913 0.442 1.00 96.56 400 ALA A O 1
ATOM 3133 N N . ILE A 1 401 ? 11.109 -14.169 -0.287 1.00 97.50 401 ILE A N 1
ATOM 3134 C CA . ILE A 1 401 ? 11.361 -15.302 0.618 1.00 97.50 401 ILE A CA 1
ATOM 3135 C C . ILE A 1 401 ? 12.597 -16.077 0.168 1.00 97.50 401 ILE A C 1
ATOM 3137 O O . ILE A 1 401 ? 13.468 -16.318 1.004 1.00 97.50 401 ILE A O 1
ATOM 3141 N N . ALA A 1 402 ? 12.720 -16.369 -1.130 1.00 96.56 402 ALA A N 1
ATOM 3142 C CA . ALA A 1 402 ? 13.890 -17.031 -1.703 1.00 96.56 402 ALA A CA 1
ATOM 3143 C C . ALA A 1 402 ? 15.169 -16.235 -1.418 1.00 96.56 402 ALA A C 1
ATOM 3145 O O . ALA A 1 402 ? 16.122 -16.754 -0.831 1.00 96.56 402 ALA A O 1
ATOM 3146 N N . TYR A 1 403 ? 15.152 -14.928 -1.705 1.00 96.25 403 TYR A N 1
ATOM 3147 C CA . TYR A 1 403 ? 16.269 -14.035 -1.413 1.00 96.25 403 TYR A CA 1
ATOM 3148 C C . TYR A 1 403 ? 16.621 -14.021 0.076 1.00 96.25 403 TYR A C 1
ATOM 3150 O O . TYR A 1 403 ? 17.799 -14.105 0.426 1.00 96.25 403 TYR A O 1
ATOM 3158 N N . ALA A 1 404 ? 15.622 -13.904 0.960 1.00 96.19 404 ALA A N 1
ATOM 3159 C CA . ALA A 1 404 ? 15.840 -13.872 2.404 1.00 96.19 404 ALA A CA 1
ATOM 3160 C C . ALA A 1 404 ? 16.407 -15.196 2.937 1.00 96.19 404 ALA A C 1
ATOM 3162 O O . ALA A 1 404 ? 17.281 -15.164 3.803 1.00 96.19 404 ALA A O 1
ATOM 3163 N N . GLY A 1 405 ? 15.935 -16.334 2.418 1.00 95.81 405 GLY A N 1
ATOM 3164 C CA . GLY A 1 405 ? 16.404 -17.672 2.778 1.00 95.81 405 GLY A CA 1
ATOM 3165 C C . GLY A 1 405 ? 17.818 -17.987 2.284 1.00 95.81 405 GLY A C 1
ATOM 3166 O O . GLY A 1 405 ? 18.512 -18.787 2.907 1.00 95.81 405 GLY A O 1
ATOM 3167 N N . ALA A 1 406 ? 18.270 -17.321 1.219 1.00 95.81 406 ALA A N 1
ATOM 3168 C CA . ALA A 1 406 ? 19.643 -17.412 0.725 1.00 95.81 406 ALA A CA 1
ATOM 3169 C C . ALA A 1 406 ? 20.649 -16.578 1.547 1.00 95.81 406 ALA A C 1
ATOM 3171 O O . ALA A 1 406 ? 21.860 -16.748 1.400 1.00 95.81 406 ALA A O 1
ATOM 3172 N N . GLN A 1 407 ? 20.187 -15.667 2.414 1.00 94.00 407 GLN A N 1
ATOM 3173 C CA . GLN A 1 407 ? 21.083 -14.857 3.242 1.00 94.00 407 GLN A CA 1
ATOM 3174 C C . GLN A 1 407 ? 21.538 -15.612 4.492 1.00 94.00 407 GLN A C 1
ATOM 3176 O O . GLN A 1 407 ? 20.738 -16.231 5.189 1.00 94.00 407 GLN A O 1
ATOM 3181 N N . LYS A 1 408 ? 22.811 -15.432 4.874 1.00 91.06 408 LYS A N 1
ATOM 3182 C CA . LYS A 1 408 ? 23.345 -15.933 6.157 1.00 91.06 408 LYS A CA 1
ATOM 3183 C C . LYS A 1 408 ? 22.540 -15.426 7.362 1.00 91.06 408 LYS A C 1
ATOM 3185 O O . LYS A 1 408 ? 22.346 -16.153 8.332 1.00 91.06 408 LYS A O 1
ATOM 3190 N N . THR A 1 409 ? 22.088 -14.175 7.293 1.00 90.25 409 THR A N 1
ATOM 3191 C CA . THR A 1 409 ? 21.196 -13.564 8.281 1.00 90.25 409 THR A CA 1
ATOM 3192 C C . THR A 1 409 ? 19.985 -12.996 7.548 1.00 90.25 409 THR A C 1
ATOM 3194 O O . THR A 1 409 ? 20.175 -12.130 6.689 1.00 90.25 409 THR A O 1
ATOM 3197 N N . PRO A 1 410 ? 18.751 -13.407 7.895 1.00 92.31 410 PRO A N 1
ATOM 3198 C CA . PRO A 1 410 ? 17.557 -12.897 7.236 1.00 92.31 410 PRO A CA 1
ATOM 3199 C C . PRO A 1 410 ? 17.467 -11.363 7.315 1.00 92.31 410 PRO A C 1
ATOM 3201 O O . PRO A 1 410 ? 17.616 -10.796 8.406 1.00 92.31 410 PRO A O 1
ATOM 3204 N N . PRO A 1 411 ? 17.181 -10.666 6.201 1.00 92.56 411 PRO A N 1
ATOM 3205 C CA . PRO A 1 411 ? 17.007 -9.218 6.194 1.00 92.56 411 PRO A CA 1
ATOM 3206 C C . PRO A 1 411 ? 15.928 -8.731 7.172 1.00 92.56 411 PRO A C 1
ATOM 3208 O O . PRO A 1 411 ? 14.945 -9.425 7.443 1.00 92.56 411 PRO A O 1
ATOM 3211 N N . ARG A 1 412 ? 16.036 -7.483 7.651 1.00 89.12 412 ARG A N 1
ATOM 3212 C CA . ARG A 1 412 ? 15.069 -6.892 8.607 1.00 89.12 412 ARG A CA 1
ATOM 3213 C C . ARG A 1 412 ? 13.625 -6.851 8.089 1.00 89.12 412 ARG A C 1
ATOM 3215 O O . ARG A 1 412 ? 12.694 -6.816 8.890 1.00 89.12 412 ARG A O 1
ATOM 3222 N N . TRP A 1 413 ? 13.435 -6.846 6.771 1.00 91.19 413 TRP A N 1
ATOM 3223 C CA . TRP A 1 413 ? 12.122 -6.848 6.125 1.00 91.19 413 TRP A CA 1
ATOM 3224 C C . TRP A 1 413 ? 11.512 -8.254 5.971 1.00 91.19 413 TRP A C 1
ATOM 3226 O O . TRP A 1 413 ? 10.324 -8.350 5.669 1.00 91.19 413 TRP A O 1
ATOM 3236 N N . SER A 1 414 ? 12.254 -9.336 6.247 1.00 92.56 414 SER A N 1
ATOM 3237 C CA . SER A 1 414 ? 11.782 -10.728 6.092 1.00 92.56 414 SER A CA 1
ATOM 3238 C C . SER A 1 414 ? 10.462 -11.030 6.816 1.00 92.56 414 SER A C 1
ATOM 3240 O O . SER A 1 414 ? 9.593 -11.660 6.213 1.00 92.56 414 SER A O 1
ATOM 3242 N N . PRO A 1 415 ? 10.213 -10.542 8.056 1.00 89.56 415 PRO A N 1
ATOM 3243 C CA . PRO A 1 415 ? 8.916 -10.738 8.696 1.00 89.56 415 PRO A CA 1
ATOM 3244 C C . PRO A 1 415 ? 7.746 -10.191 7.873 1.00 89.56 415 PRO A C 1
ATOM 3246 O O . PRO A 1 415 ? 6.655 -10.750 7.950 1.00 89.56 415 PRO A O 1
ATOM 3249 N N . ARG A 1 416 ? 7.938 -9.099 7.120 1.00 90.94 416 ARG A N 1
ATOM 3250 C CA . ARG A 1 416 ? 6.892 -8.504 6.275 1.00 90.94 416 ARG A CA 1
ATOM 3251 C C . ARG A 1 416 ? 6.568 -9.408 5.092 1.00 90.94 416 ARG A C 1
ATOM 3253 O O . ARG A 1 416 ? 5.395 -9.691 4.878 1.00 90.94 416 ARG A O 1
ATOM 3260 N N . ALA A 1 417 ? 7.595 -9.908 4.402 1.00 94.94 417 ALA A N 1
ATOM 3261 C CA . ALA A 1 417 ? 7.428 -10.873 3.316 1.00 94.94 417 ALA A CA 1
ATOM 3262 C C . ALA A 1 417 ? 6.677 -12.123 3.797 1.00 94.94 417 ALA A C 1
ATOM 3264 O O . ALA A 1 417 ? 5.692 -12.511 3.187 1.00 94.94 417 ALA A O 1
ATOM 3265 N N . LEU A 1 418 ? 7.048 -12.673 4.959 1.00 95.75 418 LEU A N 1
ATOM 3266 C CA . LEU A 1 418 ? 6.369 -13.836 5.543 1.00 95.75 418 LEU A CA 1
ATOM 3267 C C . LEU A 1 418 ? 4.931 -13.548 6.001 1.00 95.75 418 LEU A C 1
ATOM 3269 O O . LEU A 1 418 ? 4.086 -14.436 5.985 1.00 95.75 418 LEU A O 1
ATOM 3273 N N . THR A 1 419 ? 4.620 -12.316 6.414 1.00 92.56 419 THR A N 1
ATOM 3274 C CA . THR A 1 419 ? 3.225 -11.933 6.679 1.00 92.56 419 THR A CA 1
ATOM 3275 C C . THR A 1 419 ? 2.407 -11.928 5.401 1.00 92.56 419 THR A C 1
ATOM 3277 O O . THR A 1 419 ? 1.346 -12.537 5.398 1.00 92.56 419 THR A O 1
ATOM 3280 N N . LEU A 1 420 ? 2.905 -11.308 4.330 1.00 94.06 420 LEU A N 1
ATOM 3281 C CA . LEU A 1 420 ? 2.251 -11.354 3.023 1.00 94.06 420 LEU A CA 1
ATOM 3282 C C . LEU A 1 420 ? 2.104 -12.791 2.520 1.00 94.06 420 LEU A C 1
ATOM 3284 O O . LEU A 1 420 ? 1.038 -13.161 2.052 1.00 94.06 420 LEU A O 1
ATOM 3288 N N . ALA A 1 421 ? 3.128 -13.623 2.699 1.00 96.69 421 ALA A N 1
ATOM 3289 C CA . ALA A 1 421 ? 3.102 -15.040 2.354 1.00 96.69 421 ALA A CA 1
ATOM 3290 C C . ALA A 1 421 ? 1.941 -15.782 3.026 1.00 96.69 421 ALA A C 1
ATOM 3292 O O . ALA A 1 421 ? 1.163 -16.453 2.359 1.00 96.69 421 ALA A O 1
ATOM 3293 N N . LEU A 1 422 ? 1.768 -15.587 4.338 1.00 94.44 422 LEU A N 1
ATOM 3294 C CA . LEU A 1 422 ? 0.647 -16.143 5.101 1.00 94.44 422 LEU A CA 1
ATOM 3295 C C . LEU A 1 422 ? -0.716 -15.615 4.630 1.00 94.44 422 LEU A C 1
ATOM 3297 O O . LEU A 1 422 ? -1.723 -16.292 4.817 1.00 94.44 422 LEU A O 1
ATOM 3301 N N . GLN A 1 423 ? -0.762 -14.415 4.044 1.00 92.69 423 GLN A N 1
ATOM 3302 C CA . GLN A 1 423 ? -1.990 -13.863 3.476 1.00 92.69 423 GLN A CA 1
ATOM 3303 C C . GLN A 1 423 ? -2.311 -14.465 2.106 1.00 92.69 423 GLN A C 1
ATOM 3305 O O . GLN A 1 423 ? -3.469 -14.779 1.847 1.00 92.69 423 GLN A O 1
ATOM 3310 N N . ILE A 1 424 ? -1.304 -14.644 1.247 1.00 95.50 424 ILE A N 1
ATOM 3311 C CA . ILE A 1 424 ? -1.492 -15.087 -0.140 1.00 95.50 424 ILE A CA 1
ATOM 3312 C C . ILE A 1 424 ? -1.446 -16.605 -0.318 1.00 95.50 424 ILE A C 1
ATOM 3314 O O . ILE A 1 424 ? -1.923 -17.087 -1.336 1.00 95.50 424 ILE A O 1
ATOM 3318 N N . ALA A 1 425 ? -0.893 -17.377 0.623 1.00 95.31 425 ALA A N 1
ATOM 3319 C CA . ALA A 1 425 ? -0.715 -18.819 0.437 1.00 95.31 425 ALA A CA 1
ATOM 3320 C C . ALA A 1 425 ? -2.015 -19.562 0.064 1.00 95.31 425 ALA A C 1
ATOM 3322 O O . ALA A 1 425 ? -1.981 -20.305 -0.918 1.00 95.31 425 ALA A O 1
ATOM 3323 N N . PRO A 1 426 ? -3.174 -19.304 0.708 1.00 92.88 426 PRO A N 1
ATOM 3324 C CA . PRO A 1 426 ? -4.434 -19.929 0.292 1.00 92.88 426 PRO A CA 1
ATOM 3325 C C . PRO A 1 426 ? -4.901 -19.498 -1.106 1.00 92.88 426 PRO A C 1
ATOM 3327 O O . PRO A 1 426 ? -5.509 -20.280 -1.828 1.00 92.88 426 PRO A O 1
ATOM 3330 N N . VAL A 1 427 ? -4.586 -18.267 -1.519 1.00 93.56 427 VAL A N 1
ATOM 3331 C CA . VAL A 1 427 ? -4.888 -17.763 -2.869 1.00 93.56 427 VAL A CA 1
ATOM 3332 C C . VAL A 1 427 ? -4.047 -18.490 -3.914 1.00 93.56 427 VAL A C 1
ATOM 3334 O O . VAL A 1 427 ? -4.575 -18.887 -4.947 1.00 93.56 427 VAL A O 1
ATOM 3337 N N . LEU A 1 428 ? -2.750 -18.676 -3.655 1.00 94.50 428 LEU A N 1
ATOM 3338 C CA . LEU A 1 428 ? -1.843 -19.364 -4.578 1.00 94.50 428 LEU A CA 1
ATOM 3339 C C . LEU A 1 428 ? -2.172 -20.849 -4.695 1.00 94.50 428 LEU A C 1
ATOM 3341 O O . LEU A 1 428 ? -2.118 -21.394 -5.794 1.00 94.50 428 LEU A O 1
ATOM 3345 N N . GLN A 1 429 ? -2.580 -21.480 -3.595 1.00 92.38 429 GLN A N 1
ATOM 3346 C CA . GLN A 1 429 ? -3.109 -22.838 -3.632 1.00 92.38 429 GLN A CA 1
ATOM 3347 C C . GLN A 1 429 ? -4.362 -22.913 -4.509 1.00 92.38 429 GLN A C 1
ATOM 3349 O O . GLN A 1 429 ? -4.419 -23.716 -5.434 1.00 92.38 429 GLN A O 1
ATOM 3354 N N . GLU A 1 430 ? -5.354 -22.054 -4.269 1.00 91.69 430 GLU A N 1
ATOM 3355 C CA . GLU A 1 430 ? -6.588 -22.062 -5.054 1.00 91.69 430 GLU A CA 1
ATOM 3356 C C . GLU A 1 430 ? -6.321 -21.764 -6.540 1.00 91.69 430 GLU A C 1
ATOM 3358 O O . GLU A 1 430 ? -6.936 -22.369 -7.419 1.00 91.69 430 GLU A O 1
ATOM 3363 N N . ALA A 1 431 ? -5.354 -20.893 -6.839 1.00 92.25 431 ALA A N 1
ATOM 3364 C CA . ALA A 1 431 ? -4.890 -20.639 -8.198 1.00 92.25 431 ALA A CA 1
ATOM 3365 C C . ALA A 1 431 ? -4.269 -21.887 -8.844 1.00 92.25 431 ALA A C 1
ATOM 3367 O O . ALA A 1 431 ? -4.586 -22.192 -9.996 1.00 92.25 431 ALA A O 1
ATOM 3368 N N . ALA A 1 432 ? -3.423 -22.623 -8.115 1.00 92.00 432 ALA A N 1
ATOM 3369 C CA . ALA A 1 432 ? -2.833 -23.875 -8.583 1.00 92.00 432 ALA A CA 1
ATOM 3370 C C . ALA A 1 432 ? -3.902 -24.957 -8.798 1.00 92.00 432 ALA A C 1
ATOM 3372 O O . ALA A 1 432 ? -3.949 -25.577 -9.859 1.00 92.00 432 ALA A O 1
ATOM 3373 N N . ARG A 1 433 ? -4.846 -25.095 -7.860 1.00 91.31 433 ARG A N 1
ATOM 3374 C CA . ARG A 1 433 ? -5.997 -26.005 -7.957 1.00 91.31 433 ARG A CA 1
ATOM 3375 C C . ARG A 1 433 ? -6.875 -25.711 -9.177 1.00 91.31 433 ARG A C 1
ATOM 3377 O O . ARG A 1 433 ? -7.417 -26.626 -9.792 1.00 91.31 433 ARG A O 1
ATOM 3384 N N . ARG A 1 434 ? -7.025 -24.434 -9.541 1.00 91.81 434 ARG A N 1
ATOM 3385 C CA . ARG A 1 434 ? -7.740 -23.986 -10.752 1.00 91.81 434 ARG A CA 1
ATOM 3386 C C . ARG A 1 434 ? -6.887 -24.055 -12.029 1.00 91.81 434 ARG A C 1
ATOM 3388 O O . ARG A 1 434 ? -7.356 -23.619 -13.079 1.00 91.81 434 ARG A O 1
ATOM 3395 N N . GLY A 1 435 ? -5.650 -24.553 -11.957 1.00 90.00 435 GLY A N 1
ATOM 3396 C CA . GLY A 1 435 ? -4.737 -24.676 -13.097 1.00 90.00 435 GLY A CA 1
ATOM 3397 C C . GLY A 1 435 ? -4.215 -23.342 -13.638 1.00 90.00 435 GLY A C 1
ATOM 3398 O O . GLY A 1 435 ? -3.794 -23.275 -14.790 1.00 90.00 435 GLY A O 1
ATOM 3399 N N . LYS A 1 436 ? -4.270 -22.263 -12.846 1.00 88.81 436 LYS A N 1
ATOM 3400 C CA . LYS A 1 436 ? -3.812 -20.924 -13.262 1.00 88.81 436 LYS A CA 1
ATOM 3401 C C . LYS A 1 436 ? -2.303 -20.749 -13.135 1.00 88.81 436 LYS A C 1
ATOM 3403 O O . LYS A 1 436 ? -1.703 -20.008 -13.908 1.00 88.81 436 LYS A O 1
ATOM 3408 N N . ILE A 1 437 ? -1.701 -21.423 -12.160 1.00 90.06 437 ILE A N 1
ATOM 3409 C CA . ILE A 1 437 ? -0.256 -21.457 -11.919 1.00 90.06 437 ILE A CA 1
ATOM 3410 C C . ILE A 1 437 ? 0.170 -22.876 -11.540 1.00 90.06 437 ILE A C 1
ATOM 3412 O O . ILE A 1 437 ? -0.663 -23.708 -11.188 1.00 90.06 437 ILE A O 1
ATOM 3416 N N . ALA A 1 438 ? 1.472 -23.146 -11.589 1.00 89.31 438 ALA A N 1
ATOM 3417 C CA . ALA A 1 438 ? 2.025 -24.343 -10.968 1.00 89.31 438 ALA A CA 1
ATOM 3418 C C . ALA A 1 438 ? 1.989 -24.222 -9.428 1.00 89.31 438 ALA A C 1
ATOM 3420 O O . ALA A 1 438 ? 2.018 -23.098 -8.911 1.00 89.31 438 ALA A O 1
ATOM 3421 N N . PRO A 1 439 ? 1.972 -25.349 -8.689 1.00 89.75 439 PRO A N 1
ATOM 3422 C CA . PRO A 1 439 ? 2.156 -25.343 -7.241 1.00 89.75 439 PRO A CA 1
ATOM 3423 C C . PRO A 1 439 ? 3.411 -24.567 -6.828 1.00 89.75 439 PRO A C 1
ATOM 3425 O O . PRO A 1 439 ? 4.480 -24.704 -7.426 1.00 89.75 439 PRO A O 1
ATOM 3428 N N . VAL A 1 440 ? 3.276 -23.727 -5.803 1.00 91.38 440 VAL A N 1
ATOM 3429 C CA . VAL A 1 440 ? 4.341 -22.819 -5.364 1.00 91.38 440 VAL A CA 1
ATOM 3430 C C . VAL A 1 440 ? 5.218 -23.510 -4.323 1.00 91.38 440 VAL A C 1
ATOM 3432 O O . VAL A 1 440 ? 4.752 -23.837 -3.237 1.00 91.38 440 VAL A O 1
ATOM 3435 N N . GLY A 1 441 ? 6.503 -23.689 -4.639 1.00 86.62 441 GLY A N 1
ATOM 3436 C CA . GLY A 1 441 ? 7.456 -24.421 -3.794 1.00 86.62 441 GLY A CA 1
ATOM 3437 C C . GLY A 1 441 ? 8.055 -23.649 -2.610 1.00 86.62 441 GLY A C 1
ATOM 3438 O O . GLY A 1 441 ? 8.800 -24.237 -1.837 1.00 86.62 441 GLY A O 1
ATOM 3439 N N . TRP A 1 442 ? 7.760 -22.351 -2.457 1.00 94.00 442 TRP A N 1
ATOM 3440 C CA . TRP A 1 442 ? 8.262 -21.498 -1.360 1.00 94.00 442 TRP A CA 1
ATOM 3441 C C . TRP A 1 442 ? 9.775 -21.621 -1.099 1.00 94.00 442 TRP A C 1
ATOM 3443 O O . TRP A 1 442 ? 10.215 -21.825 0.035 1.00 94.00 442 TRP A O 1
ATOM 3453 N N . GLU A 1 443 ? 10.579 -21.484 -2.155 1.00 94.62 443 GLU A N 1
ATOM 3454 C CA . GLU A 1 443 ? 12.038 -21.579 -2.069 1.00 94.62 443 GLU A CA 1
ATOM 3455 C C . GLU A 1 443 ? 12.614 -20.661 -0.972 1.00 94.62 443 GLU A C 1
ATOM 3457 O O . GLU A 1 443 ? 12.166 -19.532 -0.775 1.00 94.62 443 GLU A O 1
ATOM 3462 N N . GLY A 1 444 ? 13.589 -21.169 -0.212 1.00 93.94 444 GLY A N 1
ATOM 3463 C CA . GLY A 1 444 ? 14.224 -20.454 0.900 1.00 93.94 444 GLY A CA 1
ATOM 3464 C C . GLY A 1 444 ? 13.453 -20.467 2.229 1.00 93.94 444 GLY A C 1
ATOM 3465 O O . GLY A 1 444 ? 14.028 -20.091 3.252 1.00 93.94 444 GLY A O 1
ATOM 3466 N N . LEU A 1 445 ? 12.198 -20.935 2.268 1.00 96.56 445 LEU A N 1
ATOM 3467 C CA . LEU A 1 445 ? 11.392 -20.981 3.498 1.00 96.56 445 LEU A CA 1
ATOM 3468 C C . LEU A 1 445 ? 12.044 -21.817 4.609 1.00 96.56 445 LEU A C 1
ATOM 3470 O O . LEU A 1 445 ? 12.075 -21.394 5.767 1.00 96.56 445 LEU A O 1
ATOM 3474 N N . ASP A 1 446 ? 12.612 -22.967 4.257 1.00 95.00 446 ASP A N 1
ATOM 3475 C CA . ASP A 1 446 ? 13.232 -23.890 5.211 1.00 95.00 446 ASP A CA 1
ATOM 3476 C C . ASP A 1 446 ? 14.429 -23.272 5.937 1.00 95.00 446 ASP A C 1
ATOM 3478 O O . ASP A 1 446 ? 14.572 -23.429 7.151 1.00 95.00 446 ASP A O 1
ATOM 3482 N N . SER A 1 447 ? 15.224 -22.464 5.233 1.00 94.94 447 SER A N 1
ATOM 3483 C CA . SER A 1 447 ? 16.320 -21.697 5.832 1.00 94.94 447 SER A CA 1
ATOM 3484 C C . SER A 1 447 ? 15.822 -20.663 6.850 1.00 94.94 447 SER A C 1
ATOM 3486 O O . SER A 1 447 ? 16.527 -20.330 7.804 1.00 94.94 447 SER A O 1
ATOM 3488 N N . LEU A 1 448 ? 14.597 -20.149 6.681 1.00 96.12 448 LEU A N 1
ATOM 3489 C CA . LEU A 1 448 ? 14.012 -19.129 7.555 1.00 96.12 448 LEU A CA 1
ATOM 3490 C C . LEU A 1 448 ? 13.345 -19.706 8.810 1.00 96.12 448 LEU A C 1
ATOM 3492 O O . LEU A 1 448 ? 13.188 -18.973 9.789 1.00 96.12 448 LEU A O 1
ATOM 3496 N N . VAL A 1 449 ? 12.981 -20.991 8.824 1.00 95.31 449 VAL A N 1
ATOM 3497 C CA . VAL A 1 449 ? 12.337 -21.665 9.971 1.00 95.31 449 VAL A CA 1
ATOM 3498 C C . VAL A 1 449 ? 13.197 -21.594 11.237 1.00 95.31 449 VAL A C 1
ATOM 3500 O O . VAL A 1 449 ? 12.680 -21.331 12.325 1.00 95.31 449 VAL A O 1
ATOM 3503 N N . SER A 1 450 ? 14.512 -21.749 11.084 1.00 90.62 450 SER A N 1
ATOM 3504 C CA . SER A 1 450 ? 15.491 -21.714 12.181 1.00 90.62 450 SER A CA 1
ATOM 3505 C C . SER A 1 450 ? 15.824 -20.297 12.671 1.00 90.62 450 SER A C 1
ATOM 3507 O O . SER A 1 450 ? 16.581 -20.127 13.630 1.00 90.62 450 SER A O 1
ATOM 3509 N N . ALA A 1 451 ? 15.286 -19.252 12.031 1.00 91.62 451 ALA A N 1
ATOM 3510 C CA . ALA A 1 451 ? 15.546 -17.873 12.424 1.00 91.62 451 ALA A CA 1
ATOM 3511 C C . ALA A 1 451 ? 14.899 -17.529 13.778 1.00 91.62 451 ALA A C 1
ATOM 3513 O O . ALA A 1 451 ? 13.827 -18.009 14.138 1.00 91.62 451 ALA A O 1
ATOM 3514 N N . ARG A 1 452 ? 15.517 -16.626 14.544 1.00 87.75 452 ARG A N 1
ATOM 3515 C CA . ARG A 1 452 ? 14.942 -16.154 15.815 1.00 87.75 452 ARG A CA 1
ATOM 3516 C C . ARG A 1 452 ? 13.856 -15.092 15.593 1.00 87.75 452 ARG A C 1
ATOM 3518 O O . ARG A 1 452 ? 13.841 -14.377 14.590 1.00 87.75 452 ARG A O 1
ATOM 3525 N N . GLY A 1 453 ? 12.974 -14.941 16.581 1.00 88.56 453 GLY A N 1
ATOM 3526 C CA . GLY A 1 453 ? 11.949 -13.895 16.614 1.00 88.56 453 GLY A CA 1
ATOM 3527 C C . GLY A 1 453 ? 10.853 -14.064 15.557 1.00 88.56 453 GLY A C 1
ATOM 3528 O O . GLY A 1 453 ? 10.535 -15.175 15.136 1.00 88.56 453 GLY A O 1
ATOM 3529 N N . LYS A 1 454 ? 10.276 -12.936 15.118 1.00 85.44 454 LYS A N 1
ATOM 3530 C CA . LYS A 1 454 ? 9.107 -12.918 14.218 1.00 85.44 454 LYS A CA 1
ATOM 3531 C C . LYS A 1 454 ? 9.355 -13.574 12.859 1.00 85.44 454 LYS A C 1
ATOM 3533 O O . LYS A 1 454 ? 8.396 -14.012 12.235 1.00 85.44 454 LYS A O 1
ATOM 3538 N N . THR A 1 455 ? 10.602 -13.608 12.384 1.00 89.25 455 THR A N 1
ATOM 3539 C CA . THR A 1 455 ? 10.942 -14.275 11.120 1.00 89.25 455 THR A CA 1
ATOM 3540 C C . THR A 1 455 ? 10.693 -15.777 11.238 1.00 89.25 455 THR A C 1
ATOM 3542 O O . THR A 1 455 ? 9.836 -16.290 10.529 1.00 89.25 455 THR A O 1
ATOM 3545 N N . GLY A 1 456 ? 11.349 -16.469 12.176 1.00 91.19 456 GLY A N 1
ATOM 3546 C CA . GLY A 1 456 ? 11.170 -17.919 12.313 1.00 91.19 456 GLY A CA 1
ATOM 3547 C C . GLY A 1 456 ? 9.781 -18.323 12.793 1.00 91.19 456 GLY A C 1
ATOM 3548 O O . GLY A 1 456 ? 9.259 -19.338 12.351 1.00 91.19 456 GLY A O 1
ATOM 3549 N N . GLU A 1 457 ? 9.137 -17.513 13.643 1.00 91.81 457 GLU A N 1
ATOM 3550 C CA . GLU A 1 457 ? 7.730 -17.717 14.027 1.00 91.81 457 GLU A CA 1
ATOM 3551 C C . GLU A 1 457 ? 6.809 -17.779 12.799 1.00 91.81 457 GLU A C 1
ATOM 3553 O O . GLU A 1 457 ? 6.031 -18.720 12.649 1.00 91.81 457 GLU A O 1
ATOM 3558 N N . ARG A 1 458 ? 6.918 -16.801 11.892 1.00 93.00 458 ARG A N 1
ATOM 3559 C CA . ARG A 1 458 ? 6.071 -16.735 10.693 1.00 93.00 458 ARG A CA 1
ATOM 3560 C C . ARG A 1 458 ? 6.469 -17.766 9.643 1.00 93.00 458 ARG A C 1
ATOM 3562 O O . ARG A 1 458 ? 5.586 -18.274 8.964 1.00 93.00 458 ARG A O 1
ATOM 3569 N N . ALA A 1 459 ? 7.758 -18.087 9.529 1.00 96.19 459 ALA A N 1
ATOM 3570 C CA . ALA A 1 459 ? 8.248 -19.128 8.630 1.00 96.19 459 ALA A CA 1
ATOM 3571 C C . ALA A 1 459 ? 7.711 -20.511 9.023 1.00 96.19 459 ALA A C 1
ATOM 3573 O O . ALA A 1 459 ? 7.181 -21.216 8.171 1.00 96.19 459 ALA A O 1
ATOM 3574 N N . ARG A 1 460 ? 7.748 -20.863 10.318 1.00 96.06 460 ARG A N 1
ATOM 3575 C CA . ARG A 1 460 ? 7.135 -22.102 10.831 1.00 96.06 460 ARG A CA 1
ATOM 3576 C C . ARG A 1 460 ? 5.644 -22.159 10.536 1.00 96.06 460 ARG A C 1
ATOM 3578 O O . ARG A 1 460 ? 5.183 -23.132 9.956 1.00 96.06 460 ARG A O 1
ATOM 3585 N N . LYS A 1 461 ? 4.922 -21.073 10.826 1.00 93.56 461 LYS A N 1
ATOM 3586 C CA . LYS A 1 461 ? 3.486 -20.990 10.541 1.00 93.56 461 LYS A CA 1
ATOM 3587 C C . LYS A 1 461 ? 3.167 -21.153 9.052 1.00 93.56 461 LYS A C 1
ATOM 3589 O O . LYS A 1 461 ? 2.173 -21.778 8.705 1.00 93.56 461 LYS A O 1
ATOM 3594 N N . LEU A 1 462 ? 3.983 -20.570 8.170 1.00 95.38 462 LEU A N 1
ATOM 3595 C CA . LEU A 1 462 ? 3.800 -20.714 6.727 1.00 95.38 462 LEU A CA 1
ATOM 3596 C C . LEU A 1 462 ? 4.076 -22.151 6.280 1.00 95.38 462 LEU A C 1
ATOM 3598 O O . LEU A 1 462 ? 3.301 -22.689 5.501 1.00 95.38 462 LEU A O 1
ATOM 3602 N N . ARG A 1 463 ? 5.131 -22.784 6.806 1.00 95.06 463 ARG A N 1
ATOM 3603 C CA . ARG A 1 463 ? 5.461 -24.183 6.513 1.00 95.06 463 ARG A CA 1
ATOM 3604 C C . ARG A 1 463 ? 4.345 -25.134 6.947 1.00 95.06 463 ARG A C 1
ATOM 3606 O O . ARG A 1 463 ? 3.950 -25.986 6.163 1.00 95.06 463 ARG A O 1
ATOM 3613 N N . GLU A 1 464 ? 3.817 -24.955 8.156 1.00 93.00 464 GLU A N 1
ATOM 3614 C CA . GLU A 1 464 ? 2.661 -25.707 8.663 1.00 93.00 464 GLU A CA 1
ATOM 3615 C C . GLU A 1 464 ? 1.439 -25.523 7.754 1.00 93.00 464 GLU A C 1
ATOM 3617 O O . GLU A 1 464 ? 0.834 -26.502 7.333 1.00 93.00 464 GLU A O 1
ATOM 3622 N N . LEU A 1 465 ? 1.123 -24.275 7.382 1.00 90.31 465 LEU A N 1
ATOM 3623 C CA . LEU A 1 465 ? 0.002 -23.970 6.493 1.00 90.31 465 LEU A CA 1
ATOM 3624 C C . LEU A 1 465 ? 0.142 -24.671 5.135 1.00 90.31 465 LEU A C 1
ATOM 3626 O O . LEU A 1 465 ? -0.820 -25.267 4.667 1.00 90.31 465 LEU A O 1
ATOM 3630 N N . VAL A 1 466 ? 1.326 -24.618 4.519 1.00 89.12 466 VAL A N 1
ATOM 3631 C CA . VAL A 1 466 ? 1.603 -25.257 3.221 1.00 89.12 466 VAL A CA 1
ATOM 3632 C C . VAL A 1 466 ? 1.525 -26.788 3.312 1.00 89.12 466 VAL A C 1
ATOM 3634 O O . VAL A 1 466 ? 1.019 -27.422 2.387 1.00 89.12 466 VAL A O 1
ATOM 3637 N N . ALA A 1 467 ? 1.964 -27.384 4.425 1.00 85.81 467 ALA A N 1
ATOM 3638 C CA . ALA A 1 467 ? 1.876 -28.827 4.646 1.00 85.81 467 ALA A CA 1
ATOM 3639 C C . ALA A 1 467 ? 0.418 -29.300 4.781 1.00 85.81 467 ALA A C 1
ATOM 3641 O O . ALA A 1 467 ? -0.004 -30.180 4.039 1.00 85.81 467 ALA A O 1
ATOM 3642 N N . THR A 1 468 ? -0.382 -28.652 5.637 1.00 82.50 468 THR A N 1
ATOM 3643 C CA . THR A 1 468 ? -1.815 -28.972 5.817 1.00 82.50 468 THR A CA 1
ATOM 3644 C C . THR A 1 468 ? -2.603 -28.819 4.518 1.00 82.50 468 THR A C 1
ATOM 3646 O O . THR A 1 468 ? -3.516 -29.587 4.225 1.00 82.50 468 THR A O 1
ATOM 3649 N N . ILE A 1 469 ? -2.241 -27.812 3.726 1.00 73.69 469 ILE A N 1
ATOM 3650 C CA . ILE A 1 469 ? -2.789 -27.576 2.393 1.00 73.69 469 ILE A CA 1
ATOM 3651 C C . ILE A 1 469 ? -2.510 -28.754 1.451 1.00 73.69 469 ILE A C 1
ATOM 3653 O O . ILE A 1 469 ? -3.413 -29.160 0.725 1.00 73.69 469 ILE A O 1
ATO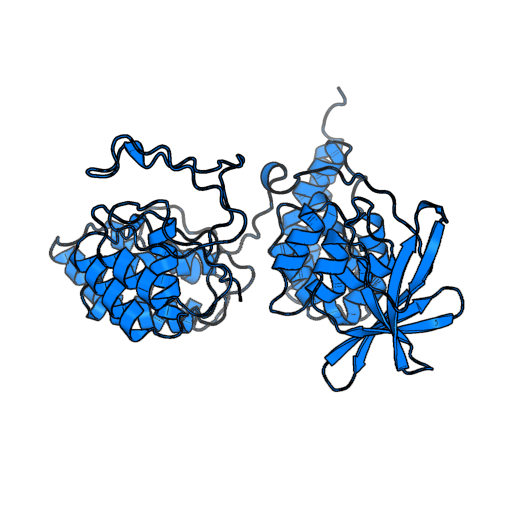M 3657 N N . SER A 1 470 ? -1.294 -29.301 1.490 1.00 68.88 470 SER A N 1
ATOM 3658 C CA . SER A 1 470 ? -0.877 -30.413 0.628 1.00 68.88 470 SER A CA 1
ATOM 3659 C C . SER A 1 470 ? -1.559 -31.728 1.033 1.00 68.88 470 SER A C 1
ATOM 3661 O O . SER A 1 470 ? -2.071 -32.444 0.179 1.00 68.88 470 SER A O 1
ATOM 3663 N N . GLU A 1 471 ? -1.664 -32.006 2.336 1.00 67.31 471 GLU A N 1
ATOM 3664 C CA . GLU A 1 471 ? -2.348 -33.198 2.871 1.00 67.31 471 GLU A CA 1
ATOM 3665 C C . GLU A 1 471 ? -3.852 -33.209 2.523 1.00 67.31 471 GLU A C 1
ATOM 3667 O O . GLU A 1 471 ? -4.408 -34.237 2.142 1.00 67.31 471 GLU A O 1
ATOM 3672 N N . ALA A 1 472 ? -4.516 -32.048 2.566 1.00 61.66 472 ALA A N 1
ATOM 3673 C CA . ALA A 1 472 ? -5.931 -31.916 2.199 1.00 61.66 472 ALA A CA 1
ATOM 3674 C C . ALA A 1 472 ? -6.218 -32.112 0.692 1.00 61.66 472 ALA A C 1
ATOM 3676 O O . ALA A 1 472 ? -7.387 -32.244 0.301 1.00 61.66 472 ALA A O 1
ATOM 3677 N N . GLU A 1 473 ? -5.185 -32.080 -0.155 1.00 57.78 473 GLU A N 1
ATOM 3678 C CA . GLU A 1 473 ? -5.271 -32.391 -1.586 1.00 57.78 473 GLU A CA 1
ATOM 3679 C C . GLU A 1 473 ? -5.072 -33.889 -1.865 1.00 57.78 473 GLU A C 1
ATOM 3681 O O . GLU A 1 473 ? -5.748 -34.412 -2.750 1.00 57.78 473 GLU A O 1
ATOM 3686 N N . GLU A 1 474 ? -4.235 -34.590 -1.089 1.00 56.97 474 GLU A N 1
ATOM 3687 C CA . GLU A 1 474 ? -4.020 -36.044 -1.217 1.00 56.97 474 GLU A CA 1
ATOM 3688 C C . GLU A 1 474 ? -5.232 -36.876 -0.758 1.00 56.97 474 GLU A C 1
ATOM 3690 O O . GLU A 1 474 ? -5.560 -37.883 -1.384 1.00 56.97 474 GLU A O 1
ATOM 3695 N N . ASP A 1 475 ? -5.961 -36.427 0.268 1.00 52.06 475 ASP A N 1
ATOM 3696 C CA . ASP A 1 475 ? -7.124 -37.140 0.829 1.00 52.06 475 ASP A CA 1
ATOM 3697 C C . ASP A 1 475 ? -8.432 -36.973 0.024 1.00 52.06 475 ASP A C 1
ATOM 3699 O O . ASP A 1 475 ? -9.494 -37.476 0.412 1.00 52.06 475 ASP A O 1
ATOM 3703 N N . ARG A 1 476 ? -8.411 -36.249 -1.104 1.00 46.84 476 ARG A N 1
ATOM 3704 C CA . ARG A 1 476 ? -9.626 -35.959 -1.878 1.00 46.84 476 ARG A CA 1
ATOM 3705 C C . ARG A 1 476 ? -9.766 -36.946 -3.050 1.00 46.84 476 ARG A C 1
ATOM 3707 O O . ARG A 1 476 ? -8.914 -36.946 -3.935 1.00 46.84 476 ARG A O 1
ATOM 3714 N N . PRO A 1 477 ? -10.842 -37.762 -3.116 1.00 41.97 477 PRO A N 1
ATOM 3715 C CA . PRO A 1 477 ? -10.989 -38.767 -4.162 1.00 41.97 477 PRO A CA 1
ATOM 3716 C C . PRO A 1 477 ? -11.033 -38.099 -5.538 1.00 41.97 477 PRO A C 1
ATOM 3718 O O . PRO A 1 477 ? -11.845 -37.200 -5.781 1.00 41.97 477 PRO A O 1
ATOM 3721 N N . THR A 1 478 ? -10.147 -38.551 -6.423 1.00 41.16 478 THR A N 1
ATOM 3722 C CA . THR A 1 478 ? -10.125 -38.204 -7.842 1.00 41.16 478 THR A CA 1
ATOM 3723 C C . THR A 1 478 ? -11.499 -38.492 -8.448 1.00 41.16 478 THR A C 1
ATOM 3725 O O . THR A 1 478 ? -12.004 -39.612 -8.369 1.00 41.16 478 THR A O 1
ATOM 3728 N N . ARG A 1 479 ? -12.136 -37.456 -8.998 1.00 34.28 479 ARG A N 1
ATOM 3729 C CA . ARG A 1 479 ? -13.386 -37.564 -9.757 1.00 34.28 479 ARG A CA 1
ATOM 3730 C C . ARG A 1 479 ? -13.114 -37.438 -11.239 1.00 34.28 479 ARG A C 1
ATOM 3732 O O . ARG A 1 479 ? -12.337 -36.524 -11.594 1.00 34.28 479 ARG A O 1
#

Nearest PDB structures (foldseek):
  4wne-assembly1_A  TM=2.762E-01  e=2.800E+00  Homo sapiens
  5w0v-assembly2_B  TM=1.998E-01  e=2.680E+00  Kluyveromyces lactis
  6x2r-assembly1_C  TM=2.007E-01  e=3.801E+00  Saccharomyces cerevisiae
  5uwu-assembly1_C  TM=1.368E-01  e=2.155E+00  Saccharomyces cerevisiae

pLDDT: mean 80.21, std 19.32, range [26.88, 98.5]

Sequence (479 aa):
MEHPLVEPWDDDKEHLTDVSLAEQPGLTGWPIHVREYWGFHYLLPRMSNLLIRSVHFDEGMESARQTARHGHPLTRRTTVNLLALVVNGEDRARAFEAAVDAWKRGLLLPERFRPRSLPDRLAAWAIVLRDLAEAGALALSWRVLDELLALAAVESRLPAGTKELVTATAHLTESVLAAVEAGSAPASVLDQYGLRGVAGRGGSSEAVKLAREIVGRLPQVNGPKPAGTAIRPWRYEDVWNGDPVWKPIDDGISVKVVEVKERTTLLLTTGDGTRYTTPIGWTHDLAFRRQRWCVHVETGAGVWLWWDSKRRKLRVSDKHRSMESREPLSNGLAAVAVASCSSSSDYYWLGELLRTNTLAPATLAAAMPSLLPALATPLLRGVEKNQKYCHVLWLIVTEAIAYAGAQKTPPRWSPRALTLALQIAPVLQEAARRGKIAPVGWEGLDSLVSARGKTGERARKLRELVATISEAEEDRPTR